Protein AF-A0A7S2RW17-F1 (afdb_monomer)

Mean predicted aligned error: 18.18 Å

InterPro domains:
  IPR001478 PDZ domain [PS50106] (1-50)
  IPR003137 PA domain [PF02225] (123-205)
  IPR003137 PA domain [PF02225] (305-389)
  IPR036034 PDZ superfamily [SSF50156] (9-49)
  IPR046450 PA domain superfamily [SSF52025] (136-223)
  IPR046450 PA domain superfamily [SSF52025] (311-365)

Structure (mmCIF, N/CA/C/O backbone):
data_AF-A0A7S2RW17-F1
#
_entry.id   AF-A0A7S2RW17-F1
#
loop_
_atom_site.group_PDB
_atom_site.id
_atom_site.type_symbol
_atom_site.label_atom_id
_atom_site.label_alt_id
_atom_site.label_comp_id
_atom_site.label_asym_id
_atom_site.label_entity_id
_atom_site.label_seq_id
_atom_site.pdbx_PDB_ins_code
_atom_site.Cartn_x
_atom_site.Cartn_y
_atom_site.Cartn_z
_atom_site.occupancy
_atom_site.B_iso_or_equiv
_atom_site.auth_seq_id
_atom_site.auth_comp_id
_atom_site.auth_asym_id
_atom_site.auth_atom_id
_atom_site.pdbx_PDB_model_num
ATOM 1 N N . SER A 1 1 ? -55.473 9.917 -3.343 1.00 39.31 1 SER A N 1
ATOM 2 C CA . SER A 1 1 ? -54.797 10.630 -2.243 1.00 39.31 1 SER A CA 1
ATOM 3 C C . SER A 1 1 ? -54.692 9.705 -1.042 1.00 39.31 1 SER A C 1
ATOM 5 O O . SER A 1 1 ? -55.655 9.520 -0.318 1.00 39.31 1 SER A O 1
ATOM 7 N N . ALA A 1 2 ? -53.532 9.080 -0.864 1.00 30.59 2 ALA A N 1
ATOM 8 C CA . ALA A 1 2 ? -53.124 8.450 0.389 1.00 30.59 2 ALA A CA 1
ATOM 9 C C . ALA A 1 2 ? -51.594 8.470 0.386 1.00 30.59 2 ALA A C 1
ATOM 11 O O . ALA A 1 2 ? -50.927 7.508 0.025 1.00 30.59 2 ALA A O 1
ATOM 12 N N . SER A 1 3 ? -51.046 9.655 0.637 1.00 29.88 3 SER A N 1
ATOM 13 C CA . SER A 1 3 ? -49.628 9.850 0.898 1.00 29.88 3 SER A CA 1
ATOM 14 C C . SER A 1 3 ? -49.253 9.018 2.122 1.00 29.88 3 SER A C 1
ATOM 16 O O . SER A 1 3 ? -49.745 9.297 3.215 1.00 29.88 3 SER A O 1
ATOM 18 N N . CYS A 1 4 ? -48.404 8.002 1.941 1.00 29.53 4 CYS A N 1
ATOM 19 C CA . CYS A 1 4 ? -47.707 7.347 3.042 1.00 29.53 4 CYS A CA 1
ATOM 20 C C . CYS A 1 4 ? -46.894 8.408 3.793 1.00 29.53 4 CYS A C 1
ATOM 22 O O . CYS A 1 4 ? -45.779 8.749 3.404 1.00 29.53 4 CYS A O 1
ATOM 24 N N . LEU A 1 5 ? -47.468 8.949 4.865 1.00 37.34 5 LEU A N 1
ATOM 25 C CA . LEU A 1 5 ? -46.737 9.651 5.908 1.00 37.34 5 LEU A CA 1
ATOM 26 C C . LEU A 1 5 ? -45.911 8.595 6.646 1.00 37.34 5 LEU A C 1
ATOM 28 O O . LEU A 1 5 ? -46.326 8.076 7.675 1.00 37.34 5 LEU A O 1
ATOM 32 N N . HIS A 1 6 ? -44.761 8.226 6.086 1.00 41.28 6 HIS A N 1
ATOM 33 C CA . HIS A 1 6 ? -43.724 7.590 6.882 1.00 41.28 6 HIS A CA 1
ATOM 34 C C . HIS A 1 6 ? -43.133 8.684 7.780 1.00 41.28 6 HIS A C 1
ATOM 36 O O . HIS A 1 6 ? -42.479 9.591 7.251 1.00 41.28 6 HIS A O 1
ATOM 42 N N . PRO A 1 7 ? -43.332 8.663 9.113 1.00 49.91 7 PRO A N 1
ATOM 43 C CA . PRO A 1 7 ? -42.399 9.368 9.976 1.00 49.91 7 PRO A CA 1
ATOM 44 C C . PRO A 1 7 ? -41.005 8.834 9.625 1.00 49.91 7 PRO A C 1
ATOM 46 O O . PRO A 1 7 ? -40.802 7.621 9.573 1.00 49.91 7 PRO A O 1
ATOM 49 N N . LYS A 1 8 ? -40.085 9.733 9.251 1.00 55.44 8 LYS A N 1
ATOM 50 C CA . LYS A 1 8 ? -38.692 9.396 8.934 1.00 55.44 8 LYS A CA 1
ATOM 51 C C . LYS A 1 8 ? -38.070 8.719 10.156 1.00 55.44 8 LYS A C 1
ATOM 53 O O . LYS A 1 8 ? -37.621 9.420 11.056 1.00 55.44 8 LYS A O 1
ATOM 58 N N . VAL A 1 9 ? -38.074 7.389 10.172 1.00 55.03 9 VAL A N 1
ATOM 59 C CA . VAL A 1 9 ? -37.272 6.604 11.108 1.00 55.03 9 VAL A CA 1
ATOM 60 C C . VAL A 1 9 ? -35.818 6.847 10.722 1.00 55.03 9 VAL A C 1
ATOM 62 O O . VAL A 1 9 ? -35.427 6.577 9.584 1.00 55.03 9 VAL A O 1
ATOM 65 N N . SER A 1 10 ? -35.051 7.432 11.630 1.00 56.22 10 SER A N 1
ATOM 66 C CA . SER A 1 10 ? -33.647 7.789 11.441 1.00 56.22 10 SER A CA 1
ATOM 67 C C . SER A 1 10 ? -32.749 6.852 12.244 1.00 56.22 10 SER A C 1
ATOM 69 O O . SER A 1 10 ? -33.192 6.166 13.167 1.00 56.22 10 SER A O 1
ATOM 71 N N . LEU A 1 11 ? -31.467 6.793 11.878 1.00 47.72 11 LEU A N 1
ATOM 72 C CA . LEU A 1 11 ? -30.478 6.047 12.650 1.00 47.72 11 LEU A CA 1
ATOM 73 C C . LEU A 1 11 ? -30.419 6.641 14.072 1.00 47.72 11 LEU A C 1
ATOM 75 O O . LEU A 1 11 ? -30.125 7.823 14.213 1.00 47.72 11 LEU A O 1
ATOM 79 N N . GLY A 1 12 ? -30.734 5.840 15.095 1.00 50.97 12 GLY A N 1
ATOM 80 C CA . GLY A 1 12 ? -30.840 6.291 16.492 1.00 50.97 12 GLY A CA 1
ATOM 81 C C . GLY A 1 12 ? -32.247 6.179 17.095 1.00 50.97 12 GLY A C 1
ATOM 82 O O . GLY A 1 12 ? -32.367 6.070 18.314 1.00 50.97 12 GLY A O 1
ATOM 83 N N . ASP A 1 13 ? -33.299 6.099 16.271 1.00 60.69 13 ASP A N 1
ATOM 84 C CA . ASP A 1 13 ? -34.668 5.899 16.761 1.00 60.69 13 ASP A CA 1
ATOM 85 C C . ASP A 1 13 ? -34.839 4.505 17.385 1.00 60.69 13 ASP A C 1
ATOM 87 O O . ASP A 1 13 ? -34.443 3.476 16.824 1.00 60.69 13 ASP A O 1
ATOM 91 N N . ARG A 1 14 ? -35.466 4.447 18.564 1.00 66.75 14 ARG A N 1
ATOM 92 C CA . ARG A 1 14 ? -35.574 3.203 19.336 1.00 66.75 14 ARG A CA 1
ATOM 93 C C . ARG A 1 14 ? -36.805 2.414 18.915 1.00 66.75 14 ARG A C 1
ATOM 95 O O . ARG A 1 14 ? -37.928 2.890 19.045 1.00 66.75 14 ARG A O 1
ATOM 102 N N . LEU A 1 15 ? -36.626 1.166 18.487 1.00 74.44 15 LEU A N 1
ATOM 103 C CA . LEU A 1 15 ? -37.746 0.253 18.258 1.00 74.44 15 LEU A CA 1
ATOM 104 C C . LEU A 1 15 ? -38.378 -0.146 19.606 1.00 74.44 15 LEU A C 1
ATOM 106 O O . LEU A 1 15 ? -37.716 -0.735 20.459 1.00 74.44 15 LEU A O 1
ATOM 110 N N . VAL A 1 16 ? -39.662 0.159 19.796 1.00 81.62 16 VAL A N 1
ATOM 111 C CA . VAL A 1 16 ? -40.378 -0.019 21.076 1.00 81.62 16 VAL A CA 1
ATOM 112 C C . VAL A 1 16 ? -41.519 -1.028 21.017 1.00 81.62 16 VAL A C 1
ATOM 114 O O . VAL A 1 16 ? -42.101 -1.359 22.052 1.00 81.62 16 VAL A O 1
ATOM 117 N N . GLY A 1 17 ? -41.861 -1.547 19.839 1.00 81.75 17 GLY A N 1
ATOM 118 C CA . GLY A 1 17 ? -42.864 -2.598 19.740 1.00 81.75 17 GLY A CA 1
ATOM 119 C C . GLY A 1 17 ? -43.171 -3.067 18.326 1.00 81.75 17 GLY A C 1
ATOM 120 O O . GLY A 1 17 ? -42.733 -2.484 17.335 1.00 81.75 17 GLY A O 1
ATOM 121 N N . ILE A 1 18 ? -43.995 -4.110 18.259 1.00 85.31 18 ILE A N 1
ATOM 122 C CA . ILE A 1 18 ? -44.562 -4.668 17.031 1.00 85.31 18 ILE A CA 1
ATOM 123 C C . ILE A 1 18 ? -46.075 -4.861 17.203 1.00 85.31 18 ILE A C 1
ATOM 125 O O . ILE A 1 18 ? -46.561 -5.397 18.203 1.00 85.31 18 ILE A O 1
ATOM 129 N N . ASN A 1 19 ? -46.852 -4.388 16.230 1.00 83.06 19 ASN A N 1
ATOM 130 C CA . ASN A 1 19 ? -48.308 -4.298 16.264 1.00 83.06 19 ASN A CA 1
ATOM 131 C C . ASN A 1 19 ? -48.807 -3.594 17.544 1.00 83.06 19 ASN A C 1
ATOM 133 O O . ASN A 1 19 ? -48.569 -2.403 17.765 1.00 83.06 19 ASN A O 1
ATOM 137 N N . LYS A 1 20 ? -49.527 -4.320 18.406 1.00 83.75 20 LYS A N 1
ATOM 138 C CA . LYS A 1 20 ? -50.030 -3.818 19.695 1.00 83.75 20 LYS A CA 1
ATOM 139 C C . LYS A 1 20 ? -49.132 -4.188 20.885 1.00 83.75 20 LYS A C 1
ATOM 141 O O . LYS A 1 20 ? -49.413 -3.731 21.987 1.00 83.75 20 LYS A O 1
ATOM 146 N N . LYS A 1 21 ? -48.068 -4.976 20.689 1.00 80.50 21 LYS A N 1
ATOM 147 C CA . LYS A 1 21 ? -47.174 -5.421 21.768 1.00 80.50 21 LYS A CA 1
ATOM 148 C C . LYS A 1 21 ? -45.986 -4.468 21.912 1.00 80.50 21 LYS A C 1
ATOM 150 O O . LYS A 1 21 ? -45.297 -4.195 20.930 1.00 80.50 21 LYS A O 1
ATOM 155 N N . ARG A 1 22 ? -45.763 -3.963 23.129 1.00 81.44 22 ARG A N 1
ATOM 156 C CA . ARG A 1 22 ? -44.582 -3.162 23.492 1.00 81.44 22 ARG A CA 1
ATOM 157 C C . ARG A 1 22 ? -43.447 -4.082 23.943 1.00 81.44 22 ARG A C 1
ATOM 159 O O . ARG A 1 22 ? -43.716 -5.114 24.545 1.00 81.44 22 ARG A O 1
ATOM 166 N N . PHE A 1 23 ? -42.207 -3.685 23.679 1.00 79.75 23 PHE A N 1
ATOM 167 C CA . PHE A 1 23 ? -40.998 -4.379 24.143 1.00 79.75 23 PHE A CA 1
ATOM 168 C C . PHE A 1 23 ? -40.551 -3.936 25.543 1.00 79.75 23 PHE A C 1
ATOM 170 O O . PHE A 1 23 ? -39.573 -4.451 26.076 1.00 79.75 23 PHE A O 1
ATOM 177 N N . THR A 1 24 ? -41.260 -2.991 26.167 1.00 75.38 24 THR A N 1
ATOM 178 C CA . THR A 1 24 ? -41.006 -2.557 27.545 1.00 75.38 24 THR A CA 1
ATOM 179 C C . THR A 1 24 ? -41.062 -3.755 28.499 1.00 75.38 24 THR A C 1
ATOM 181 O O . THR A 1 24 ? -42.076 -4.446 28.560 1.00 75.38 24 THR A O 1
ATOM 184 N N . GLY A 1 25 ? -39.970 -4.009 29.226 1.00 74.12 25 GLY A N 1
ATOM 185 C CA . GLY A 1 25 ? -39.849 -5.141 30.154 1.00 74.12 25 GLY A CA 1
ATOM 186 C C . GLY A 1 25 ? -39.536 -6.499 29.505 1.00 74.12 25 GLY A C 1
ATOM 187 O O . GLY A 1 25 ? -39.422 -7.487 30.224 1.00 74.12 25 GLY A O 1
ATOM 188 N N . MET A 1 26 ? -39.378 -6.573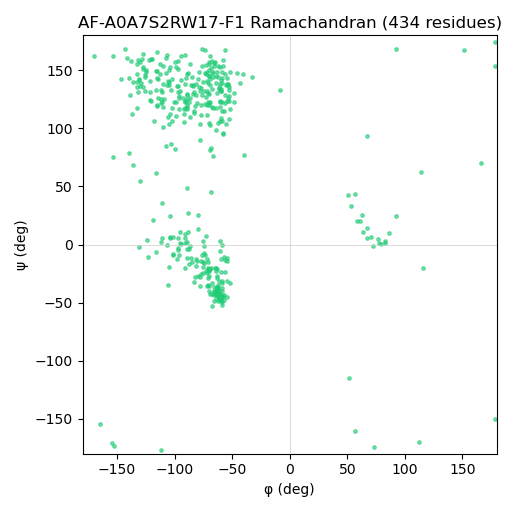 28.178 1.00 78.44 26 MET A N 1
ATOM 189 C CA . MET A 1 26 ? -38.926 -7.785 27.486 1.00 78.44 26 MET A CA 1
ATOM 190 C C . MET A 1 26 ? -37.398 -7.812 27.374 1.00 78.44 26 MET A C 1
ATOM 192 O O . MET A 1 26 ? -36.763 -6.774 27.185 1.00 78.44 26 MET A O 1
ATOM 196 N N . THR A 1 27 ? -36.804 -9.006 27.433 1.00 71.19 27 THR A N 1
ATOM 197 C CA . THR A 1 27 ? -35.402 -9.193 27.037 1.00 71.19 27 THR A CA 1
ATOM 198 C C . THR A 1 27 ? -35.248 -9.015 25.525 1.00 71.19 27 THR A C 1
ATOM 200 O O . THR A 1 27 ? -36.223 -9.071 24.760 1.00 71.19 27 THR A O 1
ATOM 203 N N . LEU A 1 28 ? -34.011 -8.801 25.074 1.00 57.31 28 LEU A N 1
ATOM 204 C CA . LEU A 1 28 ? -33.718 -8.677 23.650 1.00 57.31 28 LEU A CA 1
ATOM 205 C C . LEU A 1 28 ? -34.066 -9.969 22.897 1.00 57.31 28 LEU A C 1
ATOM 207 O O . LEU A 1 28 ? -34.721 -9.882 21.859 1.00 57.31 28 LEU A O 1
ATOM 211 N N . GLU A 1 29 ? -33.722 -11.152 23.432 1.00 69.75 29 GLU A N 1
ATOM 212 C CA . GLU A 1 29 ? -34.111 -12.425 22.806 1.00 69.75 29 GLU A CA 1
ATOM 213 C C . GLU A 1 29 ? -35.630 -12.540 22.647 1.00 69.75 29 GLU A C 1
ATOM 215 O O . GLU A 1 29 ? -36.102 -12.825 21.547 1.00 69.75 29 GLU A O 1
ATOM 220 N N . ALA A 1 30 ? -36.402 -12.235 23.696 1.00 73.56 30 ALA A N 1
ATOM 221 C CA . ALA A 1 30 ? -37.862 -12.315 23.652 1.00 73.56 30 ALA A CA 1
ATOM 222 C C . ALA A 1 30 ? -38.469 -11.342 22.626 1.00 73.56 30 ALA A C 1
ATOM 224 O O . ALA A 1 30 ? -39.438 -11.670 21.940 1.00 73.56 30 ALA A O 1
ATOM 225 N N . SER A 1 31 ? -37.878 -10.154 22.484 1.00 73.44 31 SER A N 1
ATOM 226 C CA . SER A 1 31 ? -38.319 -9.144 21.516 1.00 73.44 31 SER A CA 1
ATOM 227 C C . SER A 1 31 ? -38.027 -9.575 20.074 1.00 73.44 31 SER A C 1
ATOM 229 O O . SER A 1 31 ? -38.884 -9.449 19.198 1.00 73.44 31 SER A O 1
ATOM 231 N N . VAL A 1 32 ? -36.839 -10.135 19.821 1.00 73.31 32 VAL A N 1
ATOM 232 C CA . VAL A 1 32 ? -36.421 -10.641 18.501 1.00 73.31 32 VAL A CA 1
ATOM 233 C C . VAL A 1 32 ? -37.239 -11.865 18.094 1.00 73.31 32 VAL A C 1
ATOM 235 O O . VAL A 1 32 ? -37.678 -11.964 16.947 1.00 73.31 32 VAL A O 1
ATOM 238 N N . GLU A 1 33 ? -37.473 -12.786 19.026 1.00 82.94 33 GLU A N 1
ATOM 239 C CA . GLU A 1 33 ? -38.298 -13.970 18.803 1.00 82.94 33 GLU A CA 1
ATOM 240 C C . GLU A 1 33 ? -39.754 -13.584 18.511 1.00 82.94 33 GLU A C 1
ATOM 242 O O . GLU A 1 33 ? -40.362 -14.108 17.575 1.00 82.94 33 GLU A O 1
ATOM 247 N N . LEU A 1 34 ? -40.288 -12.583 19.219 1.00 79.50 34 LEU A N 1
ATOM 248 C CA . LEU A 1 34 ? -41.618 -12.042 18.954 1.00 79.50 34 LEU A CA 1
ATOM 249 C C . LEU A 1 34 ? -41.733 -11.433 17.547 1.00 79.50 34 LEU A C 1
ATOM 251 O O . LEU A 1 34 ? -42.741 -11.654 16.877 1.00 79.50 34 LEU A O 1
ATOM 255 N N . ILE A 1 35 ? -40.720 -10.699 17.077 1.00 79.06 35 ILE A N 1
ATOM 256 C CA . ILE A 1 35 ? -40.706 -10.148 15.711 1.00 79.06 35 ILE A CA 1
ATOM 257 C C . ILE A 1 35 ? -40.648 -11.277 14.680 1.00 79.06 35 ILE A C 1
ATOM 259 O O . ILE A 1 35 ? -41.460 -11.301 13.758 1.00 79.06 35 ILE A O 1
ATOM 263 N N . ARG A 1 36 ? -39.727 -12.235 14.854 1.00 83.38 36 ARG A N 1
ATOM 264 C CA . ARG A 1 36 ? -39.530 -13.366 13.932 1.00 83.38 36 ARG A CA 1
ATOM 265 C C . ARG A 1 36 ? -40.795 -14.210 13.772 1.00 83.38 36 ARG A C 1
ATOM 267 O O . ARG A 1 36 ? -41.086 -14.667 12.672 1.00 83.38 36 ARG A O 1
ATOM 274 N N . ASN A 1 37 ? -41.538 -14.388 14.860 1.00 85.88 37 ASN A N 1
ATOM 275 C CA . ASN A 1 37 ? -42.748 -15.203 14.893 1.00 85.88 37 ASN A CA 1
ATOM 276 C C . ASN A 1 37 ? -44.026 -14.411 14.555 1.00 85.88 37 ASN A C 1
ATOM 278 O O . ASN A 1 37 ? -45.116 -14.980 14.595 1.00 85.88 37 ASN A O 1
ATOM 282 N N . THR A 1 38 ? -43.929 -13.116 14.222 1.00 85.00 38 THR A N 1
ATOM 283 C CA . THR A 1 38 ? -45.084 -12.309 13.801 1.00 85.00 38 THR A CA 1
ATOM 284 C C . THR A 1 38 ? -45.231 -12.354 12.272 1.00 85.00 38 THR A C 1
ATOM 286 O O . THR A 1 38 ? -44.392 -11.790 11.567 1.00 85.00 38 THR A O 1
ATOM 289 N N . PRO A 1 39 ? -46.288 -12.987 11.727 1.00 71.25 39 PRO A N 1
ATOM 290 C CA . PRO A 1 39 ? -46.481 -13.075 10.283 1.00 71.25 39 PRO A CA 1
ATOM 291 C C . PRO A 1 39 ? -46.857 -11.709 9.676 1.00 71.25 39 PRO A C 1
ATOM 293 O O . PRO A 1 39 ? -47.572 -10.931 10.315 1.00 71.25 39 PRO A O 1
ATOM 296 N N . PRO A 1 40 ? -46.400 -11.392 8.450 1.00 66.06 40 PRO A N 1
ATOM 297 C CA . PRO A 1 40 ? -46.768 -10.157 7.765 1.00 66.06 40 PRO A CA 1
ATOM 298 C C . PRO A 1 40 ? -48.247 -10.155 7.316 1.00 66.06 40 PRO A C 1
ATOM 300 O O . PRO A 1 40 ? -48.786 -11.215 6.992 1.00 66.06 40 PRO A O 1
ATOM 303 N N . PRO A 1 41 ? -48.897 -8.973 7.237 1.00 68.62 41 PRO A N 1
ATOM 304 C CA . PRO A 1 41 ? -48.333 -7.648 7.501 1.00 68.62 41 PRO A CA 1
ATOM 305 C C . PRO A 1 41 ? -48.239 -7.330 9.002 1.00 68.62 41 PRO A C 1
ATOM 307 O O . PRO A 1 41 ? -49.140 -7.640 9.779 1.00 68.62 41 PRO A O 1
ATOM 310 N N . PHE A 1 42 ? -47.163 -6.652 9.404 1.00 69.75 42 PHE A N 1
ATOM 311 C CA . PHE A 1 42 ? -46.974 -6.161 10.769 1.00 69.75 42 PHE A CA 1
ATOM 312 C C . PHE A 1 42 ? -46.513 -4.703 10.785 1.00 69.75 42 PHE A C 1
ATOM 314 O O . PHE A 1 42 ? -45.919 -4.205 9.831 1.00 69.75 42 PHE A O 1
ATOM 321 N N . ILE A 1 43 ? -46.796 -4.018 11.891 1.00 75.31 43 ILE A N 1
ATOM 322 C CA . ILE A 1 43 ? -46.486 -2.606 12.112 1.00 75.31 43 ILE A CA 1
ATOM 323 C C . ILE A 1 43 ? -45.387 -2.512 13.165 1.00 75.31 43 ILE A C 1
ATOM 325 O O . ILE A 1 43 ? -45.595 -2.913 14.307 1.00 75.31 43 ILE A O 1
ATOM 329 N N . LEU A 1 44 ? -44.233 -1.957 12.811 1.00 76.19 44 LEU A N 1
ATOM 330 C CA . LEU A 1 44 ? -43.178 -1.641 13.775 1.00 76.19 44 LEU A CA 1
ATOM 331 C C . LEU A 1 44 ? -43.432 -0.261 14.390 1.00 76.19 44 LEU A C 1
ATOM 333 O O . LEU A 1 44 ? -43.812 0.673 13.686 1.00 76.19 44 LEU A O 1
ATOM 337 N N . LYS A 1 45 ? -43.237 -0.141 15.705 1.00 75.50 45 LYS A N 1
ATOM 338 C CA . LYS A 1 45 ? -43.383 1.117 16.444 1.00 75.50 45 LYS A CA 1
ATOM 339 C C . LYS A 1 45 ? -42.024 1.587 16.930 1.00 75.50 45 LYS A C 1
ATOM 341 O O . LYS A 1 45 ? -41.344 0.842 17.636 1.00 75.50 45 LYS A O 1
ATOM 346 N N . PHE A 1 46 ? -41.672 2.817 16.584 1.00 71.69 46 PHE A N 1
ATOM 347 C CA . PHE A 1 46 ? -40.440 3.476 17.001 1.00 71.69 46 PHE A CA 1
ATOM 348 C C . PHE A 1 46 ? -40.774 4.632 17.938 1.00 71.69 46 PHE A C 1
ATOM 350 O O . PHE A 1 46 ? -41.825 5.251 17.791 1.00 71.69 46 PHE A O 1
ATOM 357 N N . TYR A 1 47 ? -39.894 4.881 18.897 1.00 66.50 47 TYR A N 1
ATOM 358 C CA . TYR A 1 47 ? -39.863 6.115 19.663 1.00 66.50 47 TYR A CA 1
ATOM 359 C C . TYR A 1 47 ? -38.925 7.075 18.942 1.00 66.50 47 TYR A C 1
ATOM 361 O O . TYR A 1 47 ? -37.771 6.716 18.691 1.00 66.50 47 TYR A O 1
ATOM 369 N N . THR A 1 48 ? -39.438 8.246 18.578 1.00 59.41 48 THR A N 1
ATOM 370 C CA . THR A 1 48 ? -38.678 9.281 17.875 1.00 59.41 48 THR A CA 1
ATOM 371 C C . THR A 1 48 ? -38.446 10.465 18.806 1.00 59.41 48 THR A C 1
ATOM 373 O O . THR A 1 48 ? -39.250 10.717 19.701 1.00 59.41 48 THR A O 1
ATOM 376 N N . GLU A 1 49 ? -37.387 11.246 18.591 1.00 51.62 49 GLU A N 1
ATOM 377 C CA . GLU A 1 49 ? -37.098 12.453 19.395 1.00 51.62 49 GLU A CA 1
ATOM 378 C C . GLU A 1 49 ? -38.234 13.500 19.404 1.00 51.62 49 GLU A C 1
ATOM 380 O O . GLU A 1 49 ? -38.210 14.436 20.195 1.00 51.62 49 GLU A O 1
ATOM 385 N N . ARG A 1 50 ? -39.254 13.352 18.548 1.00 49.56 50 ARG A N 1
ATOM 386 C CA . ARG A 1 50 ? -40.433 14.230 18.487 1.00 49.56 50 ARG A CA 1
ATOM 387 C C . ARG A 1 50 ? -41.594 13.801 19.391 1.00 49.56 50 ARG A C 1
ATOM 389 O O . ARG A 1 50 ? -42.571 14.534 19.467 1.00 49.56 50 ARG A O 1
ATOM 396 N N . ASP A 1 51 ? -41.494 12.665 20.080 1.00 48.16 51 ASP A N 1
ATOM 397 C CA . ASP A 1 51 ? -42.549 12.151 20.970 1.00 48.16 51 ASP A CA 1
ATOM 398 C C . ASP A 1 51 ? -42.439 12.679 22.423 1.00 48.16 51 ASP A C 1
ATOM 400 O O . ASP A 1 51 ? -43.134 12.196 23.313 1.00 48.16 51 ASP A O 1
ATOM 404 N N . VAL A 1 52 ? -41.585 13.683 22.672 1.00 46.12 52 VAL A N 1
ATOM 405 C CA . VAL A 1 52 ? -41.237 14.201 24.016 1.00 46.12 52 VAL A CA 1
ATOM 406 C C . VAL A 1 52 ? -42.351 15.041 24.675 1.00 46.12 52 VAL A C 1
ATOM 408 O O . VAL A 1 52 ? -42.278 15.304 25.869 1.00 46.12 52 VAL A O 1
ATOM 411 N N . ASP A 1 53 ? -43.423 15.394 23.961 1.00 44.09 53 ASP A N 1
ATOM 412 C CA . ASP A 1 53 ? -44.529 16.194 24.525 1.00 44.09 53 ASP A CA 1
ATOM 413 C C . ASP A 1 53 ? -45.674 15.361 25.144 1.00 44.09 53 ASP A C 1
ATOM 415 O O . ASP A 1 53 ? -46.704 15.909 25.535 1.00 44.09 53 ASP A O 1
ATOM 419 N N . GLY A 1 54 ? -45.538 14.035 25.237 1.00 41.22 54 GLY A N 1
ATOM 420 C CA . GLY A 1 54 ? -46.567 13.160 25.806 1.00 41.22 54 GLY A CA 1
ATOM 421 C C . GLY A 1 54 ? -46.146 12.563 27.141 1.00 41.22 54 GLY A C 1
ATOM 422 O O . GLY A 1 54 ? -45.389 11.599 27.141 1.00 41.22 54 GLY A O 1
ATOM 423 N N . ASP A 1 55 ? -46.664 13.145 28.223 1.00 48.03 55 ASP A N 1
ATOM 424 C CA . ASP A 1 55 ? -46.595 12.751 29.636 1.00 48.03 55 ASP A CA 1
ATOM 425 C C . ASP A 1 55 ? -45.997 11.366 29.974 1.00 48.03 55 ASP A C 1
ATOM 427 O O . ASP A 1 55 ? -46.440 10.328 29.473 1.00 48.03 55 ASP A O 1
ATOM 431 N N . ASP A 1 56 ? -45.101 11.408 30.973 1.00 45.66 56 ASP A N 1
ATOM 432 C CA . ASP A 1 56 ? -44.733 10.354 31.940 1.00 45.66 56 ASP A CA 1
ATOM 433 C C . ASP A 1 56 ? -43.286 9.815 31.840 1.00 45.66 56 ASP A C 1
ATOM 435 O O . ASP A 1 56 ? -43.049 8.632 31.593 1.00 45.66 56 ASP A O 1
ATOM 439 N N . ILE A 1 57 ? -42.289 10.690 32.065 1.00 41.81 57 ILE A N 1
ATOM 440 C CA . ILE A 1 57 ? -40.905 10.293 32.393 1.00 41.81 57 ILE A CA 1
ATOM 441 C C . ILE A 1 57 ? -40.348 11.215 33.498 1.00 41.81 57 ILE A C 1
ATOM 443 O O . ILE A 1 57 ? -40.413 12.440 33.407 1.00 41.81 57 ILE A O 1
ATOM 447 N N . SER A 1 58 ? -39.811 10.606 34.561 1.00 43.47 58 SER A N 1
ATOM 448 C CA . SER A 1 58 ? -39.219 11.259 35.738 1.00 43.47 58 SER A CA 1
ATOM 449 C C . SER A 1 58 ? -38.028 12.163 35.380 1.00 43.47 58 SER A C 1
ATOM 451 O O . SER A 1 58 ? -37.177 11.799 34.570 1.00 43.47 58 SER A O 1
ATOM 453 N N . LEU A 1 59 ? -37.916 13.315 36.057 1.00 41.62 59 LEU A N 1
ATOM 454 C CA . LEU A 1 59 ? -36.827 14.303 35.937 1.00 41.62 59 LEU A CA 1
ATOM 455 C C . LEU A 1 59 ? -35.405 13.740 36.145 1.00 41.62 59 LEU A C 1
ATOM 457 O O . LEU A 1 59 ? -34.433 14.416 35.797 1.00 41.62 59 LEU A O 1
ATOM 461 N N . ASP A 1 60 ? -35.266 12.528 36.681 1.00 45.38 60 ASP A N 1
ATOM 462 C CA . ASP A 1 60 ? -33.970 11.859 36.823 1.00 45.38 60 ASP A CA 1
ATOM 463 C C . ASP A 1 60 ? -33.460 11.245 35.506 1.00 45.38 60 ASP A C 1
ATOM 465 O O . ASP A 1 60 ? -32.250 11.240 35.272 1.00 45.38 60 ASP A O 1
ATOM 469 N N . ASP A 1 61 ? -34.346 10.851 34.584 1.00 41.03 61 ASP A N 1
ATOM 470 C CA . ASP A 1 61 ? -33.951 10.350 33.256 1.00 41.03 61 ASP A CA 1
ATOM 471 C C . ASP A 1 61 ? -33.496 11.493 32.321 1.00 41.03 61 ASP A C 1
ATOM 473 O O . ASP A 1 61 ? -32.662 11.303 31.432 1.00 41.03 61 ASP A O 1
ATOM 477 N N . LEU A 1 62 ? -33.967 12.721 32.572 1.00 39.38 62 LEU A N 1
ATOM 478 C CA . LEU A 1 62 ? -33.606 13.934 31.823 1.00 39.38 62 LEU A CA 1
ATOM 479 C C . LEU A 1 62 ? -32.168 14.412 32.075 1.00 39.38 62 LEU A C 1
ATOM 481 O O . LEU A 1 62 ? -31.599 15.107 31.234 1.00 39.38 62 LEU A O 1
ATOM 485 N N . LYS A 1 63 ? -31.535 14.015 33.187 1.00 36.81 63 LYS A N 1
ATOM 486 C CA . LYS A 1 63 ? -30.140 14.394 33.479 1.00 36.81 63 LYS A CA 1
ATOM 487 C C . LYS A 1 63 ? -29.100 13.531 32.760 1.00 36.81 63 LYS A C 1
ATOM 489 O O . LYS A 1 63 ? -27.939 13.935 32.704 1.00 36.81 63 LYS A O 1
ATOM 494 N N . LEU A 1 64 ? -29.487 12.394 32.170 1.00 40.16 64 LEU A N 1
ATOM 495 C CA . LEU A 1 64 ? -28.598 11.617 31.295 1.00 40.16 64 LEU A CA 1
ATOM 496 C C . LEU A 1 64 ? -28.645 12.063 29.822 1.00 40.16 64 LEU A C 1
ATOM 498 O O . LEU A 1 64 ? -27.727 11.737 29.072 1.00 40.16 64 LEU A O 1
ATOM 502 N N . ALA A 1 65 ? -29.666 12.821 29.410 1.00 36.69 65 ALA A N 1
ATOM 503 C CA . ALA A 1 65 ? -29.924 13.139 28.002 1.00 36.69 65 ALA A CA 1
ATOM 504 C C . ALA A 1 65 ? -29.382 14.503 27.524 1.00 36.69 65 ALA A C 1
ATOM 506 O O . ALA A 1 65 ? -29.468 14.808 26.339 1.00 36.69 65 ALA A O 1
ATOM 507 N N . THR A 1 66 ? -28.789 15.326 28.398 1.00 33.53 66 THR A N 1
ATOM 508 C CA . THR A 1 66 ? -28.302 16.677 28.041 1.00 33.53 66 THR A CA 1
ATOM 509 C C . THR A 1 66 ? -26.779 16.820 28.037 1.00 33.53 66 THR A C 1
ATOM 511 O O . THR A 1 66 ? -26.251 17.883 28.368 1.00 33.53 66 THR A O 1
ATOM 514 N N . LYS A 1 67 ? -26.040 15.783 27.630 1.00 31.98 67 LYS A N 1
ATOM 515 C CA . LYS A 1 67 ? -24.732 16.032 27.008 1.00 31.98 67 LYS A CA 1
ATOM 516 C C . LYS A 1 67 ? -24.970 16.199 25.509 1.00 31.98 67 LYS A C 1
ATOM 518 O O . LYS A 1 67 ? -25.637 15.337 24.942 1.00 31.98 67 LYS A O 1
ATOM 523 N N . PRO A 1 68 ? -24.471 17.275 24.871 1.00 31.81 68 PRO A N 1
ATOM 524 C CA . PRO A 1 68 ? -24.510 17.393 23.418 1.00 31.81 68 PRO A CA 1
ATOM 525 C C . PRO A 1 68 ? -23.994 16.079 22.837 1.00 31.81 68 PRO A C 1
ATOM 527 O O . PRO A 1 68 ? -22.904 15.653 23.221 1.00 31.81 68 PRO A O 1
ATOM 530 N N . GLN A 1 69 ? -24.789 15.396 22.010 1.00 40.31 69 GLN A N 1
ATOM 531 C CA . GLN A 1 69 ? -24.325 14.186 21.345 1.00 40.31 69 GLN A CA 1
ATOM 532 C C . GLN A 1 69 ? -23.092 14.563 20.522 1.00 40.31 69 GLN A C 1
ATOM 534 O O . GLN A 1 69 ? -23.191 15.238 19.497 1.00 40.31 69 GLN A O 1
ATOM 539 N N . GLU A 1 70 ? -21.917 14.156 21.003 1.00 45.09 70 GLU A N 1
ATOM 540 C CA . GLU A 1 70 ? -20.733 14.044 20.167 1.00 45.09 70 GLU A CA 1
ATOM 541 C C . GLU A 1 70 ? -21.139 13.184 18.973 1.00 45.09 70 GLU A C 1
ATOM 543 O O . GLU A 1 70 ? -21.643 12.074 19.153 1.00 45.09 70 GLU A O 1
ATOM 548 N N . ILE A 1 71 ? -20.972 13.703 17.756 1.00 43.59 71 ILE A N 1
ATOM 549 C CA . ILE A 1 71 ? -21.161 12.921 16.535 1.00 43.59 71 ILE A CA 1
ATOM 550 C C . ILE A 1 71 ? -20.287 11.672 16.693 1.00 43.59 71 ILE A C 1
ATOM 552 O O . ILE A 1 71 ? -19.057 11.774 16.713 1.00 43.59 71 ILE A O 1
ATOM 556 N N . SER A 1 72 ? -20.914 10.511 16.902 1.00 57.59 72 SER A N 1
ATOM 557 C CA . SER A 1 72 ? -20.179 9.296 17.231 1.00 57.59 72 SER A CA 1
ATOM 558 C C . SER A 1 72 ? -19.400 8.865 15.995 1.00 57.59 72 SER A C 1
ATOM 560 O O . SER A 1 72 ? -20.000 8.585 14.961 1.00 57.59 72 SER A O 1
ATOM 562 N N . HIS A 1 73 ? -18.080 8.740 16.104 1.00 60.44 73 HIS A N 1
ATOM 563 C CA . HIS A 1 73 ? -17.212 8.130 15.083 1.00 60.44 73 HIS A CA 1
ATOM 564 C C . HIS A 1 73 ? -17.565 6.661 14.788 1.00 60.44 73 HIS A C 1
ATOM 566 O O . HIS A 1 73 ? -16.962 6.028 13.928 1.00 60.44 73 HIS A O 1
ATOM 572 N N . LEU A 1 74 ? -18.497 6.086 15.545 1.00 75.50 74 LEU A N 1
ATOM 573 C CA . LEU A 1 74 ? -18.879 4.688 15.507 1.00 75.50 74 LEU A CA 1
ATOM 574 C C . LEU A 1 74 ? -19.645 4.356 14.226 1.00 75.50 74 LEU A C 1
ATOM 576 O O . LEU A 1 74 ? -20.691 4.934 13.944 1.00 75.50 74 LEU A O 1
ATOM 580 N N . GLY A 1 75 ? -19.137 3.391 13.460 1.00 71.50 75 GLY A N 1
ATOM 581 C CA . GLY A 1 75 ? -19.759 2.970 12.202 1.00 71.50 75 GLY A CA 1
ATOM 582 C C . GLY A 1 75 ? -19.653 3.986 11.059 1.00 71.50 75 GLY A C 1
ATOM 583 O O . GLY A 1 75 ? -20.253 3.758 10.010 1.00 71.50 75 GLY A O 1
ATOM 584 N N . THR A 1 76 ? -18.912 5.087 11.235 1.00 82.44 76 THR A N 1
ATOM 585 C CA . THR A 1 76 ? -18.710 6.104 10.194 1.00 82.44 76 THR A CA 1
ATOM 586 C C . THR A 1 76 ? -17.473 5.806 9.352 1.00 82.44 76 THR A C 1
ATOM 588 O O . THR A 1 76 ? -16.584 5.047 9.747 1.00 82.44 76 THR A O 1
ATOM 591 N N . GLU A 1 77 ? -17.383 6.441 8.187 1.00 85.81 77 GLU A N 1
ATOM 592 C CA . GLU A 1 77 ? -16.144 6.460 7.411 1.00 85.81 77 GLU A CA 1
ATOM 593 C C . GLU A 1 77 ? -15.124 7.439 8.012 1.00 85.81 77 GLU A C 1
ATOM 595 O O . GLU A 1 77 ? -15.464 8.411 8.692 1.00 85.81 77 GLU A O 1
ATOM 600 N N . GLY A 1 78 ? -13.854 7.155 7.760 1.00 88.12 78 GLY A N 1
ATOM 601 C CA . GLY A 1 78 ? -12.698 7.965 8.104 1.00 88.12 78 GLY A CA 1
ATOM 602 C C . GLY A 1 78 ? -11.534 7.673 7.168 1.00 88.12 78 GLY A C 1
ATOM 603 O O . GLY A 1 78 ? -11.676 6.967 6.167 1.00 88.12 78 GLY A O 1
ATOM 604 N N . GLN A 1 79 ? -10.366 8.211 7.503 1.00 88.44 79 GLN A N 1
ATOM 605 C CA . GLN A 1 79 ? -9.174 8.105 6.670 1.00 88.44 79 GLN A CA 1
ATOM 606 C C . GLN A 1 79 ? -7.957 7.694 7.493 1.00 88.44 79 GLN A C 1
ATOM 608 O O . GLN A 1 79 ? -7.739 8.174 8.602 1.00 88.44 79 GLN A O 1
ATOM 613 N N . LEU A 1 80 ? -7.127 6.829 6.926 1.00 89.81 80 LEU A N 1
ATOM 614 C CA . LEU A 1 80 ? -5.767 6.582 7.375 1.00 89.81 80 LEU A CA 1
ATOM 615 C C . LEU A 1 80 ? -4.826 7.277 6.394 1.00 89.81 80 LEU A C 1
ATOM 617 O O . LEU A 1 80 ? -4.749 6.884 5.234 1.00 89.81 80 LEU A O 1
ATOM 621 N N . ILE A 1 81 ? -4.133 8.313 6.850 1.00 84.12 81 ILE A N 1
ATOM 622 C CA . ILE A 1 81 ? -3.285 9.164 6.012 1.00 84.12 81 ILE A CA 1
ATOM 623 C C . ILE A 1 81 ? -1.829 8.881 6.358 1.00 84.12 81 ILE A C 1
ATOM 625 O O . ILE A 1 81 ? -1.439 8.982 7.520 1.00 84.12 81 ILE A O 1
ATOM 629 N N . ILE A 1 82 ? -0.999 8.530 5.378 1.00 80.25 82 ILE A N 1
ATOM 630 C CA . ILE A 1 82 ? 0.439 8.375 5.617 1.00 80.25 82 ILE A CA 1
ATOM 631 C C . ILE A 1 82 ? 1.073 9.761 5.760 1.00 80.25 82 ILE A C 1
ATOM 633 O O . ILE A 1 82 ? 0.836 10.649 4.950 1.00 80.25 82 ILE A O 1
ATOM 637 N N . ALA A 1 83 ? 1.893 9.939 6.792 1.00 74.50 83 ALA A N 1
ATOM 638 C CA . ALA A 1 83 ? 2.646 11.162 7.059 1.00 74.50 83 ALA A CA 1
ATOM 639 C C . ALA A 1 83 ? 4.138 11.012 6.731 1.00 74.50 83 ALA A C 1
ATOM 641 O O . ALA A 1 83 ? 4.776 11.955 6.280 1.00 74.50 83 ALA A O 1
ATOM 642 N N . SER A 1 84 ? 4.719 9.830 6.953 1.00 66.19 84 SER A N 1
ATOM 643 C CA . SER A 1 84 ? 6.121 9.564 6.619 1.00 66.19 84 SER A CA 1
ATOM 644 C C . SER A 1 84 ? 6.310 8.108 6.188 1.00 66.19 84 SER A C 1
ATOM 646 O O . SER A 1 84 ? 5.668 7.222 6.772 1.00 66.19 84 SER A O 1
ATOM 648 N N . PRO A 1 85 ? 7.181 7.839 5.192 1.00 62.00 85 PRO A N 1
ATOM 649 C CA . PRO A 1 85 ? 8.120 8.764 4.524 1.00 62.00 85 PRO A CA 1
ATOM 650 C C . PRO A 1 85 ? 7.454 9.820 3.619 1.00 62.00 85 PRO A C 1
ATOM 652 O O . PRO A 1 85 ? 6.367 9.551 3.111 1.00 62.00 85 PRO A O 1
ATOM 655 N N . PRO A 1 86 ? 8.098 10.983 3.361 1.00 59.81 86 PRO A N 1
ATOM 656 C CA . PRO A 1 86 ? 7.529 12.072 2.551 1.00 59.81 86 PRO A CA 1
ATOM 657 C C . PRO A 1 86 ? 7.012 11.646 1.172 1.00 59.81 86 PRO A C 1
ATOM 659 O O . PRO A 1 86 ? 6.008 12.159 0.701 1.00 59.81 86 PRO A O 1
ATOM 662 N N . ILE A 1 87 ? 7.635 10.649 0.535 1.00 58.47 87 ILE A N 1
ATOM 663 C CA . ILE A 1 87 ? 7.171 10.131 -0.765 1.00 58.47 87 ILE A CA 1
ATOM 664 C C . ILE A 1 87 ? 5.771 9.492 -0.704 1.00 58.47 87 ILE A C 1
ATOM 666 O O . ILE A 1 87 ? 5.073 9.423 -1.715 1.00 58.47 87 ILE A O 1
ATOM 670 N N . LEU A 1 88 ? 5.391 8.979 0.470 1.00 66.31 88 LEU A N 1
ATOM 671 C CA . LEU A 1 88 ? 4.077 8.415 0.754 1.00 66.31 88 LEU A CA 1
ATOM 672 C C . LEU A 1 88 ? 3.156 9.430 1.423 1.00 66.31 88 LEU A C 1
ATOM 674 O O . LEU A 1 88 ? 1.978 9.124 1.606 1.00 66.31 88 LEU A O 1
ATOM 678 N N . ALA A 1 89 ? 3.675 10.586 1.832 1.00 68.25 89 ALA A N 1
ATOM 679 C CA . ALA A 1 89 ? 2.908 11.532 2.611 1.00 68.25 89 ALA A CA 1
ATOM 680 C C . ALA A 1 89 ? 1.669 11.999 1.839 1.00 68.25 89 ALA A C 1
ATOM 682 O O . ALA A 1 89 ? 1.708 12.187 0.623 1.00 68.25 89 ALA A O 1
ATOM 683 N N . GLY A 1 90 ? 0.548 12.101 2.548 1.00 63.88 90 GLY A N 1
ATOM 684 C CA . GLY A 1 90 ? -0.756 12.391 1.958 1.00 63.88 90 GLY A CA 1
ATOM 685 C C . GLY A 1 90 ? -1.422 11.197 1.268 1.00 63.88 90 GLY A C 1
ATOM 686 O O . GLY A 1 90 ? -2.519 11.352 0.753 1.00 63.88 90 GLY A O 1
ATOM 687 N N . SER A 1 91 ? -0.821 9.998 1.253 1.00 70.62 91 SER A N 1
ATOM 688 C CA . SER A 1 91 ? -1.532 8.802 0.773 1.00 70.62 91 SER A CA 1
ATOM 689 C C . SER A 1 91 ? -2.666 8.463 1.735 1.00 70.62 91 SER A C 1
ATOM 691 O O . SER A 1 91 ? -2.405 8.147 2.898 1.00 70.62 91 SER A O 1
ATOM 693 N N . GLU A 1 92 ? -3.901 8.501 1.243 1.00 80.12 92 GLU A N 1
ATOM 694 C CA . GLU A 1 92 ? -5.104 8.261 2.039 1.00 80.12 92 GLU A CA 1
ATOM 695 C C . GLU A 1 92 ? -5.697 6.879 1.762 1.00 80.12 92 GLU A C 1
ATOM 697 O O . GLU A 1 92 ? -5.786 6.429 0.616 1.00 80.12 92 GLU A O 1
ATOM 702 N N . PHE A 1 93 ? -6.151 6.225 2.825 1.00 83.19 93 PHE A N 1
ATOM 703 C CA . PHE A 1 93 ? -6.897 4.979 2.760 1.00 83.19 93 PHE A CA 1
ATOM 704 C C . PHE A 1 93 ? -8.213 5.122 3.515 1.00 83.19 93 PHE A C 1
ATOM 706 O O . PHE A 1 93 ? -8.223 5.572 4.662 1.00 83.19 93 PHE A O 1
ATOM 713 N N . THR A 1 94 ? -9.318 4.711 2.900 1.00 85.56 94 THR A N 1
ATOM 714 C CA . THR A 1 94 ? -10.635 4.745 3.544 1.00 85.56 94 THR A CA 1
ATOM 715 C C . THR A 1 94 ? -10.709 3.707 4.658 1.00 85.56 94 THR A C 1
ATOM 717 O O . THR A 1 94 ? -10.417 2.529 4.445 1.00 85.56 94 THR A O 1
ATOM 720 N N . ILE A 1 95 ? -11.134 4.147 5.839 1.00 90.50 95 ILE A N 1
ATOM 721 C CA . ILE A 1 95 ? -11.384 3.296 6.999 1.00 90.50 95 ILE A CA 1
ATOM 722 C C . ILE A 1 95 ? -12.867 3.357 7.342 1.00 90.50 95 ILE A C 1
ATOM 724 O O . ILE A 1 95 ? -13.427 4.440 7.458 1.00 90.50 95 ILE A O 1
ATOM 728 N N . THR A 1 96 ? -13.493 2.208 7.573 1.00 91.00 96 THR A N 1
ATOM 729 C CA . THR A 1 96 ? -14.826 2.154 8.192 1.00 91.00 96 THR A CA 1
ATOM 730 C C . THR A 1 96 ? -14.658 1.843 9.668 1.00 91.00 96 THR A C 1
ATOM 732 O O . THR A 1 96 ? -14.223 0.747 10.023 1.00 91.00 96 THR A O 1
ATOM 735 N N . PHE A 1 97 ? -14.950 2.805 10.539 1.00 91.94 97 PHE A N 1
ATOM 736 C CA . PHE A 1 97 ? -14.802 2.619 11.977 1.00 91.94 97 PHE A CA 1
ATOM 737 C C . PHE A 1 97 ? -15.790 1.586 12.513 1.00 91.94 97 PHE A C 1
ATOM 739 O O . PHE A 1 97 ? -16.906 1.420 12.017 1.00 91.94 97 PHE A O 1
ATOM 746 N N . ALA A 1 98 ? -15.371 0.879 13.556 1.00 90.69 98 ALA A N 1
ATOM 747 C CA . ALA A 1 98 ? -16.234 -0.056 14.245 1.00 90.69 98 ALA A CA 1
ATOM 748 C C . ALA A 1 98 ? -17.361 0.659 14.984 1.00 90.69 98 ALA A C 1
ATOM 750 O O . ALA A 1 98 ? -17.246 1.829 15.338 1.00 90.69 98 ALA A O 1
ATOM 751 N N . SER A 1 99 ? -18.451 -0.057 15.264 1.00 88.25 99 SER A N 1
ATOM 752 C CA . SER A 1 99 ? -19.538 0.487 16.086 1.00 88.25 99 SER A CA 1
ATOM 753 C C . SER A 1 99 ? -19.219 0.433 17.592 1.00 88.25 99 SER A C 1
ATOM 755 O O . SER A 1 99 ? -20.119 0.541 18.422 1.00 88.25 99 SER A O 1
ATOM 757 N N . PHE A 1 100 ? -17.957 0.185 17.945 1.00 89.25 100 PHE A N 1
ATOM 758 C CA . PHE A 1 100 ? -17.434 0.127 19.305 1.00 89.25 100 PHE A CA 1
ATOM 759 C C . PHE A 1 100 ? -16.016 0.714 19.353 1.00 89.25 100 PHE A C 1
ATOM 761 O O . PHE A 1 100 ? -15.361 0.871 18.322 1.00 89.25 100 PHE A O 1
ATOM 768 N N . GLY A 1 101 ? -15.514 0.953 20.564 1.00 89.94 101 GLY A N 1
ATOM 769 C CA . GLY A 1 101 ? -14.166 1.469 20.792 1.00 89.94 101 GLY A CA 1
ATOM 770 C C . GLY A 1 101 ? -14.099 2.992 20.892 1.00 89.94 101 GLY A C 1
ATOM 771 O O . GLY A 1 101 ? -15.056 3.703 20.578 1.00 89.94 101 GLY A O 1
ATOM 772 N N . ALA A 1 102 ? -12.953 3.494 21.342 1.00 89.44 102 ALA A N 1
ATOM 773 C CA . ALA A 1 102 ? -12.714 4.926 21.504 1.00 89.44 102 ALA A CA 1
ATOM 774 C C . ALA A 1 102 ? -12.595 5.662 20.152 1.00 89.44 102 ALA A C 1
ATOM 776 O O . ALA A 1 102 ? -12.262 5.036 19.139 1.00 89.44 102 ALA A O 1
ATOM 777 N N . PRO A 1 103 ? -12.840 6.986 20.112 1.00 86.81 103 PRO A N 1
ATOM 778 C CA . PRO A 1 103 ? -12.578 7.791 18.922 1.00 86.81 103 PRO A CA 1
ATOM 779 C C . PRO A 1 103 ? -11.096 7.767 18.537 1.00 86.81 103 PRO A C 1
ATOM 781 O O . PRO A 1 103 ? -10.227 7.604 19.401 1.00 86.81 103 PRO A O 1
ATOM 784 N N . PRO A 1 104 ? -10.768 7.954 17.246 1.00 87.75 104 PRO A N 1
ATOM 785 C CA . PRO A 1 104 ? -9.385 8.145 16.845 1.00 87.75 104 PRO A CA 1
ATOM 786 C C . PRO A 1 104 ? -8.821 9.406 17.506 1.00 87.75 104 PRO A C 1
ATOM 788 O O . PRO A 1 104 ? -9.435 10.470 17.476 1.00 87.75 104 PRO A O 1
ATOM 791 N N . ALA A 1 105 ? -7.620 9.295 18.071 1.00 81.06 105 ALA A N 1
ATOM 792 C CA . ALA A 1 105 ? -7.014 10.356 18.873 1.00 81.06 105 ALA A CA 1
ATOM 793 C C . ALA A 1 105 ? -6.456 11.541 18.050 1.00 81.06 105 ALA A C 1
ATOM 795 O O . ALA A 1 105 ? -5.859 12.443 18.628 1.00 81.06 105 ALA A O 1
ATOM 796 N N . CYS A 1 106 ? -6.631 11.536 16.718 1.00 82.81 106 CYS A N 1
ATOM 797 C CA . CYS A 1 106 ? -6.200 12.601 15.799 1.00 82.81 106 CYS A CA 1
ATOM 798 C C . CYS A 1 106 ? -4.726 13.020 15.990 1.00 82.81 106 CYS A C 1
ATOM 800 O O . CYS A 1 106 ? -4.377 14.197 16.002 1.00 82.81 106 CYS A O 1
ATOM 802 N N . LEU A 1 107 ? -3.840 12.040 16.171 1.00 86.50 107 LEU A N 1
ATOM 803 C CA . LEU A 1 107 ? -2.412 12.259 16.394 1.00 86.50 107 LEU A CA 1
ATOM 804 C C . LEU A 1 107 ? -1.577 11.357 15.486 1.00 86.50 107 LEU A C 1
ATOM 806 O O . LEU A 1 107 ? -2.058 10.334 14.997 1.00 86.50 107 LEU A O 1
ATOM 810 N N . LEU A 1 108 ? -0.317 11.737 15.261 1.00 87.38 108 LEU A N 1
ATOM 811 C CA . LEU A 1 108 ? 0.616 10.926 14.483 1.00 87.38 108 LEU A CA 1
ATOM 812 C C . LEU A 1 108 ? 1.010 9.665 15.257 1.00 87.38 108 LEU A C 1
ATOM 814 O O . LEU A 1 108 ? 1.577 9.730 16.350 1.00 87.38 108 LEU A O 1
ATOM 818 N N . GLN A 1 109 ? 0.741 8.513 14.658 1.00 91.38 109 GLN A N 1
ATOM 819 C CA . GLN A 1 109 ? 0.969 7.190 15.232 1.00 91.38 109 GLN A CA 1
ATOM 820 C C . GLN A 1 109 ? 1.885 6.368 14.336 1.00 91.38 109 GLN A C 1
ATOM 822 O O . GLN A 1 109 ? 2.039 6.645 13.145 1.00 91.38 109 GLN A O 1
ATOM 827 N N . ASN A 1 110 ? 2.511 5.347 14.914 1.00 91.56 110 ASN A N 1
ATOM 828 C CA . ASN A 1 110 ? 3.155 4.318 14.109 1.00 91.56 110 ASN A CA 1
ATOM 829 C C . ASN A 1 110 ? 2.069 3.378 13.581 1.00 91.56 110 ASN A C 1
ATOM 831 O O . ASN A 1 110 ? 1.231 2.926 14.346 1.00 91.56 110 ASN A O 1
ATOM 835 N N . LEU A 1 111 ? 2.076 3.050 12.298 1.00 93.75 111 LEU A N 1
ATOM 836 C CA . LEU A 1 111 ? 1.354 1.901 11.768 1.00 93.75 111 LEU A CA 1
ATOM 837 C C . LEU A 1 111 ? 2.334 0.737 11.686 1.00 93.75 111 LEU A C 1
ATOM 839 O O . LEU A 1 111 ? 3.431 0.914 11.162 1.00 93.75 111 LEU A O 1
ATOM 843 N N . THR A 1 112 ? 1.956 -0.440 12.179 1.00 92.88 112 THR A N 1
ATOM 844 C CA . THR A 1 112 ? 2.803 -1.641 12.152 1.00 92.88 112 THR A CA 1
ATOM 845 C C . THR A 1 112 ? 1.995 -2.907 11.865 1.00 92.88 112 THR A C 1
ATOM 847 O O . THR A 1 112 ? 0.777 -2.942 12.051 1.00 92.88 112 THR A O 1
ATOM 850 N N . LEU A 1 113 ? 2.672 -3.970 11.426 1.00 91.62 113 LEU A N 1
ATOM 851 C CA . LEU A 1 113 ? 2.075 -5.303 11.355 1.00 91.62 113 LEU A CA 1
ATOM 852 C C . LEU A 1 113 ? 1.935 -5.888 12.756 1.00 91.62 113 LEU A C 1
ATOM 854 O O . LEU A 1 113 ? 2.801 -5.711 13.606 1.00 91.62 113 LEU A O 1
ATOM 858 N N . SER A 1 114 ? 0.897 -6.689 12.969 1.00 92.50 114 SER A N 1
ATOM 859 C CA . SER A 1 114 ? 0.756 -7.470 14.201 1.00 92.50 114 SER A CA 1
ATOM 860 C C . SER A 1 114 ? 1.847 -8.536 14.400 1.00 92.50 114 SER A C 1
ATOM 862 O O . SER A 1 114 ? 2.022 -9.032 15.511 1.00 92.50 114 SER A O 1
ATOM 864 N N . ASN A 1 115 ? 2.531 -8.930 13.320 1.00 88.38 115 ASN A N 1
ATOM 865 C CA . ASN A 1 115 ? 3.695 -9.816 13.326 1.00 88.38 115 ASN A CA 1
ATOM 866 C C . ASN A 1 115 ? 4.742 -9.304 12.311 1.00 88.38 115 ASN A C 1
ATOM 868 O O . ASN A 1 115 ? 4.823 -9.789 11.177 1.00 88.38 115 ASN A O 1
ATOM 872 N N . PRO A 1 116 ? 5.505 -8.263 12.693 1.00 80.12 116 PRO A N 1
ATOM 873 C CA . PRO A 1 116 ? 6.460 -7.610 11.807 1.00 80.12 116 PRO A CA 1
ATOM 874 C C . PRO A 1 116 ? 7.670 -8.501 11.500 1.00 80.12 116 PRO A C 1
ATOM 876 O O . PRO A 1 116 ? 8.234 -8.388 10.415 1.00 80.12 116 PRO A O 1
ATOM 879 N N . GLU A 1 117 ? 8.025 -9.422 12.400 1.00 79.75 117 GLU A N 1
ATOM 880 C CA . GLU A 1 117 ? 9.137 -10.368 12.231 1.00 79.75 117 GLU A CA 1
ATOM 881 C C . GLU A 1 117 ? 8.917 -11.316 11.046 1.00 79.75 117 GLU A C 1
ATOM 883 O O . GLU A 1 117 ? 9.847 -11.606 10.298 1.00 79.75 117 GLU A O 1
ATOM 888 N N . GLN A 1 118 ? 7.673 -11.752 10.826 1.00 79.31 118 GLN A N 1
ATOM 889 C CA . GLN A 1 118 ? 7.309 -12.615 9.696 1.00 79.31 118 GLN A CA 1
ATOM 890 C C . G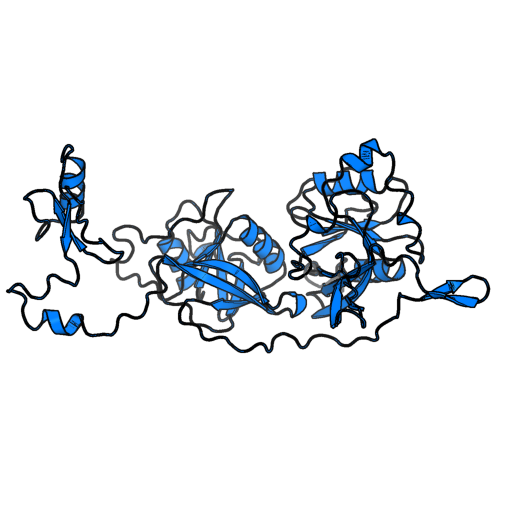LN A 1 118 ? 6.778 -11.841 8.478 1.00 79.31 118 GLN A C 1
ATOM 892 O O . GLN A 1 118 ? 6.393 -12.458 7.483 1.00 79.31 118 GLN A O 1
ATOM 897 N N . GLY A 1 119 ? 6.718 -10.504 8.540 1.00 76.50 119 GLY A N 1
ATOM 898 C CA . GLY A 1 119 ? 6.237 -9.660 7.439 1.00 76.50 119 GLY A CA 1
ATOM 899 C C . GLY A 1 119 ? 4.767 -9.892 7.059 1.00 76.50 119 GLY A C 1
ATOM 900 O O . GLY A 1 119 ? 4.375 -9.685 5.909 1.00 76.50 119 GLY A O 1
ATOM 901 N N . LYS A 1 120 ? 3.931 -10.372 7.991 1.00 83.31 120 LYS A N 1
ATOM 902 C CA . LYS A 1 120 ? 2.510 -10.646 7.724 1.00 83.31 120 LYS A CA 1
ATOM 903 C C . LYS A 1 120 ? 1.620 -10.219 8.894 1.00 83.31 120 LYS A C 1
ATOM 905 O O . LYS A 1 120 ? 2.006 -10.396 10.046 1.00 83.31 120 LYS A O 1
ATOM 910 N N . PRO A 1 121 ? 0.414 -9.688 8.643 1.00 88.06 121 PRO A N 1
ATOM 911 C CA . PRO A 1 121 ? -0.578 -9.504 9.687 1.00 88.06 121 PRO A CA 1
ATOM 912 C C . PRO A 1 121 ? -1.153 -10.864 10.119 1.00 88.06 121 PRO A C 1
ATOM 914 O O . PRO A 1 121 ? -1.278 -11.806 9.339 1.00 88.06 121 PRO A O 1
ATOM 917 N N . LEU A 1 122 ? -1.528 -10.952 11.386 1.00 91.56 122 LEU A N 1
ATOM 918 C CA . LEU A 1 122 ? -2.175 -12.085 12.031 1.00 91.56 122 LEU A CA 1
ATOM 919 C C . LEU A 1 122 ? -3.640 -11.750 12.271 1.00 91.56 122 LEU A C 1
ATOM 921 O O . LEU A 1 122 ? -4.039 -10.589 12.308 1.00 91.56 122 LEU A O 1
ATOM 925 N N . MET A 1 123 ? -4.450 -12.770 12.532 1.00 92.19 123 MET A N 1
ATOM 926 C CA . MET A 1 123 ? -5.858 -12.570 12.875 1.00 92.19 123 MET A CA 1
ATOM 927 C C . MET A 1 123 ? -6.081 -12.039 14.296 1.00 92.19 123 MET A C 1
ATOM 929 O O . MET A 1 123 ? -7.226 -11.770 14.635 1.00 92.19 123 MET A O 1
ATOM 933 N N . ALA A 1 124 ? -5.045 -11.937 15.134 1.00 93.56 124 ALA A N 1
ATOM 934 C CA . ALA A 1 124 ? -5.138 -11.455 16.517 1.00 93.56 124 ALA A CA 1
ATOM 935 C C . ALA A 1 124 ? -6.192 -12.176 17.389 1.00 93.56 124 ALA A C 1
ATOM 937 O O . ALA A 1 124 ? -6.791 -11.568 18.271 1.00 93.56 124 ALA A O 1
ATOM 938 N N . CYS A 1 125 ? -6.438 -13.473 17.166 1.00 93.31 125 CYS A N 1
ATOM 939 C CA . CYS A 1 125 ? -7.397 -14.242 17.974 1.00 93.31 125 CYS A CA 1
ATOM 940 C C . CYS A 1 125 ? -6.853 -14.651 19.352 1.00 93.31 125 CYS A C 1
ATOM 942 O O . CYS A 1 125 ? -7.626 -15.016 20.230 1.00 93.31 125 CYS A O 1
ATOM 944 N N . SER A 1 126 ? -5.540 -14.546 19.553 1.00 90.44 126 SER A N 1
ATOM 945 C CA . SER A 1 126 ? -4.878 -14.691 20.847 1.00 90.44 126 SER A CA 1
ATOM 946 C C . SER A 1 126 ? -3.829 -13.598 20.999 1.00 90.44 126 SER A C 1
ATOM 948 O O . SER A 1 126 ? -3.105 -13.303 20.043 1.00 90.44 126 SER A O 1
ATOM 950 N N . ALA A 1 127 ? -3.726 -13.025 22.199 1.00 85.06 127 ALA A N 1
ATOM 951 C CA . ALA A 1 127 ? -2.704 -12.037 22.520 1.00 85.06 127 ALA A CA 1
ATOM 952 C C . ALA A 1 127 ? -1.286 -12.621 22.404 1.00 85.06 127 ALA A C 1
ATOM 954 O O . ALA A 1 127 ? -0.385 -11.928 21.948 1.00 85.06 127 ALA A O 1
ATOM 955 N N . SER A 1 128 ? -1.080 -13.899 22.742 1.00 82.31 128 SER A N 1
ATOM 956 C CA . SER A 1 128 ? 0.246 -14.541 22.721 1.00 82.31 128 SER A CA 1
ATOM 957 C C . SER A 1 128 ? 0.862 -14.656 21.325 1.00 82.31 128 SER A C 1
ATOM 959 O O . SER A 1 128 ? 2.068 -14.832 21.218 1.00 82.31 128 SER A O 1
ATOM 961 N N . GLY A 1 129 ? 0.050 -14.573 20.266 1.00 77.81 129 GLY A N 1
ATOM 962 C CA . GLY A 1 129 ? 0.541 -14.597 18.888 1.00 77.81 129 GLY A CA 1
ATOM 963 C C . GLY A 1 129 ? 0.990 -13.233 18.361 1.00 77.81 129 GLY A C 1
ATOM 964 O O . GLY A 1 129 ? 1.641 -13.181 17.326 1.00 77.81 129 GLY A O 1
ATOM 965 N N . LEU A 1 130 ? 0.631 -12.133 19.028 1.00 85.88 130 LEU A N 1
ATOM 966 C CA . LEU A 1 130 ? 1.036 -10.784 18.629 1.00 85.88 130 LEU A CA 1
ATOM 967 C C . LEU A 1 130 ? 2.479 -10.507 19.059 1.00 85.88 130 LEU A C 1
ATOM 969 O O . LEU A 1 130 ? 2.915 -10.994 20.103 1.00 85.88 130 LEU A O 1
ATOM 973 N N . SER A 1 131 ? 3.191 -9.685 18.283 1.00 81.38 131 SER A N 1
ATOM 974 C CA . SER A 1 131 ? 4.536 -9.235 18.657 1.00 81.38 131 SER A CA 1
ATOM 975 C C . SER A 1 131 ? 4.535 -8.573 20.038 1.00 81.38 131 SER A C 1
ATOM 977 O O . SER A 1 131 ? 3.634 -7.799 20.371 1.00 81.38 131 SER A O 1
ATOM 979 N N . ASN A 1 132 ? 5.547 -8.900 20.844 1.00 74.81 132 ASN A N 1
ATOM 980 C CA . ASN A 1 132 ? 5.759 -8.291 22.157 1.00 74.81 132 ASN A CA 1
ATOM 981 C C . ASN A 1 132 ? 6.444 -6.919 22.067 1.00 74.81 132 ASN A C 1
ATOM 983 O O . ASN A 1 132 ? 6.433 -6.191 23.052 1.00 74.81 132 ASN A O 1
ATOM 987 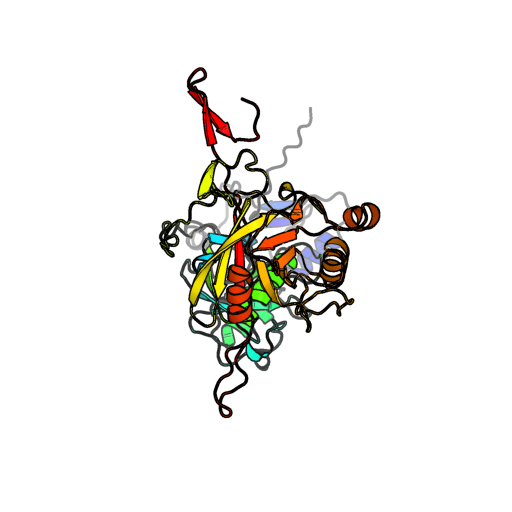N N . ASP A 1 133 ? 7.013 -6.578 20.910 1.00 74.94 133 ASP A N 1
ATOM 988 C CA . ASP A 1 133 ? 7.778 -5.351 20.676 1.00 74.94 133 ASP A CA 1
ATOM 989 C C . ASP A 1 133 ? 7.062 -4.474 19.639 1.00 74.94 133 ASP A C 1
ATOM 991 O O . ASP A 1 133 ? 7.519 -4.246 18.517 1.00 74.94 133 ASP A O 1
ATOM 995 N N . LEU A 1 134 ? 5.843 -4.045 19.982 1.00 82.50 134 LEU A N 1
ATOM 996 C CA . LEU A 1 134 ? 5.140 -3.056 19.174 1.00 82.50 134 LEU A CA 1
ATOM 997 C C . LEU A 1 134 ? 5.822 -1.695 19.372 1.00 82.50 134 LEU A C 1
ATOM 999 O O . LEU A 1 134 ? 5.993 -1.281 20.520 1.00 82.50 134 LEU A O 1
ATOM 1003 N N . PRO A 1 135 ? 6.136 -0.949 18.293 1.00 80.94 135 PRO A N 1
ATOM 1004 C CA . PRO A 1 135 ? 6.614 0.419 18.425 1.00 80.94 135 PRO A CA 1
ATOM 1005 C C . PRO A 1 135 ? 5.670 1.244 19.304 1.00 80.94 135 PRO A C 1
ATOM 1007 O O . PRO A 1 135 ? 4.451 1.036 19.288 1.00 80.94 135 PRO A O 1
ATOM 1010 N N . GLU A 1 136 ? 6.200 2.220 20.033 1.00 80.75 136 GLU A N 1
ATOM 1011 C CA . GLU A 1 136 ? 5.355 3.089 20.849 1.00 80.75 136 GLU A CA 1
ATOM 1012 C C . GLU A 1 136 ? 4.243 3.728 20.013 1.00 80.75 136 GLU A C 1
ATOM 1014 O O . GLU A 1 136 ? 4.437 4.088 18.846 1.00 80.75 136 GLU A O 1
ATOM 1019 N N . ASN A 1 137 ? 3.066 3.876 20.622 1.00 87.88 137 ASN A N 1
ATOM 1020 C CA . ASN A 1 137 ? 1.919 4.522 19.993 1.00 87.88 137 ASN A CA 1
ATOM 1021 C C . ASN A 1 137 ? 1.505 3.869 18.652 1.00 87.88 137 ASN A C 1
ATOM 1023 O O . ASN A 1 137 ? 1.263 4.560 17.660 1.00 87.88 137 ASN A O 1
ATOM 1027 N N . SER A 1 138 ? 1.476 2.530 18.611 1.00 91.75 138 SER A N 1
ATOM 1028 C CA . SER A 1 138 ? 1.190 1.770 17.388 1.00 91.75 138 SER A CA 1
ATOM 1029 C C . SER A 1 138 ? -0.295 1.531 17.129 1.00 91.75 138 SER A C 1
ATOM 1031 O O . SER A 1 138 ? -0.988 0.911 17.937 1.00 91.75 138 SER A O 1
ATOM 1033 N N . LEU A 1 139 ? -0.746 1.910 15.938 1.00 96.00 139 LEU A N 1
ATOM 1034 C CA . LEU A 1 139 ? -1.871 1.302 15.242 1.00 96.00 139 LEU A CA 1
ATOM 1035 C C . LEU A 1 139 ? -1.413 -0.031 14.639 1.00 96.00 139 LEU A C 1
ATOM 1037 O O . LEU A 1 139 ? -0.398 -0.098 13.942 1.00 96.00 139 LEU A O 1
ATOM 1041 N N . VAL A 1 140 ? -2.155 -1.100 14.908 1.00 96.44 140 VAL A N 1
ATOM 1042 C CA . VAL A 1 140 ? -1.750 -2.463 14.552 1.00 96.44 140 VAL A CA 1
ATOM 1043 C C . VAL A 1 140 ? -2.649 -3.015 13.455 1.00 96.44 140 VAL A C 1
ATOM 1045 O O . VAL A 1 140 ? -3.867 -3.109 13.622 1.00 96.44 140 VAL A O 1
ATOM 1048 N N . LEU A 1 141 ? -2.034 -3.412 12.340 1.00 95.56 141 LEU A N 1
ATOM 1049 C CA . LEU A 1 141 ? -2.710 -4.051 11.217 1.00 95.56 141 LEU A CA 1
ATOM 1050 C C . LEU A 1 141 ? -2.928 -5.544 11.505 1.00 95.56 141 LEU A C 1
ATOM 1052 O O . LEU A 1 141 ? -1.967 -6.288 11.726 1.00 95.56 141 LEU A O 1
ATOM 1056 N N . VAL A 1 142 ? -4.187 -5.985 11.479 1.00 95.44 142 VAL A N 1
ATOM 1057 C CA . VAL A 1 142 ? -4.618 -7.371 11.738 1.00 95.44 142 VAL A CA 1
ATOM 1058 C C . VAL A 1 142 ? -5.549 -7.865 10.631 1.00 95.44 142 VAL A C 1
ATOM 1060 O O . VAL A 1 142 ? -6.200 -7.077 9.954 1.00 95.44 142 VAL A O 1
ATOM 1063 N N . LEU A 1 143 ? -5.659 -9.180 10.450 1.00 93.06 143 LEU A N 1
ATOM 1064 C CA . LEU A 1 143 ? -6.570 -9.780 9.470 1.00 93.06 143 LEU A CA 1
ATOM 1065 C C . LEU A 1 143 ? -7.954 -10.065 10.064 1.00 93.06 143 LEU A C 1
ATOM 1067 O O . LEU A 1 143 ? -8.090 -10.544 11.199 1.00 93.06 143 LEU A O 1
ATOM 1071 N N . ARG A 1 144 ? -9.002 -9.884 9.256 1.00 90.94 144 ARG A N 1
ATOM 1072 C CA . ARG A 1 144 ? -10.323 -10.484 9.485 1.00 90.94 144 ARG A CA 1
ATOM 1073 C C . ARG A 1 144 ? -10.187 -12.009 9.537 1.00 90.94 144 ARG A C 1
ATOM 1075 O O . ARG A 1 144 ? -9.311 -12.599 8.910 1.00 90.94 144 ARG A O 1
ATOM 1082 N N . GLY A 1 145 ? -11.038 -12.667 10.319 1.00 87.44 145 GLY A N 1
ATOM 1083 C CA . GLY A 1 145 ? -10.988 -14.118 10.439 1.00 87.44 145 GLY A CA 1
ATOM 1084 C C . GLY A 1 145 ? -12.017 -14.666 11.411 1.00 87.44 145 GLY A C 1
ATOM 1085 O O . GLY A 1 145 ? -13.076 -14.079 11.589 1.00 87.44 145 GLY A O 1
ATOM 1086 N N . VAL A 1 146 ? -11.661 -15.784 12.035 1.00 86.00 146 VAL A N 1
ATOM 1087 C CA . VAL A 1 146 ? -12.571 -16.655 12.796 1.00 86.00 146 VAL A CA 1
ATOM 1088 C C . VAL A 1 146 ? -13.041 -16.099 14.144 1.00 86.00 146 VAL A C 1
ATOM 1090 O O . VAL A 1 146 ? -14.073 -16.524 14.646 1.00 86.00 146 VAL A O 1
ATOM 1093 N N . CYS A 1 147 ? -12.295 -15.171 14.743 1.00 90.19 147 CYS A N 1
ATOM 1094 C CA . CYS A 1 147 ? -12.658 -14.532 16.010 1.00 90.19 147 CYS A CA 1
ATOM 1095 C C . CYS A 1 147 ? -13.337 -13.173 15.791 1.00 90.19 147 CYS A C 1
ATOM 1097 O O . CYS A 1 147 ? -13.133 -12.527 14.758 1.00 90.19 147 CYS A O 1
ATOM 1099 N N . SER A 1 148 ? -14.100 -12.721 16.789 1.00 91.12 148 SER A N 1
ATOM 1100 C CA . SER A 1 148 ? -14.840 -11.458 16.737 1.00 91.12 148 SER A CA 1
ATOM 1101 C C . SER A 1 148 ? -13.938 -10.227 16.669 1.00 91.12 148 SER A C 1
ATOM 1103 O O . SER A 1 148 ? -12.781 -10.247 17.100 1.00 91.12 148 SER A O 1
ATOM 1105 N N . PHE A 1 149 ? -14.479 -9.121 16.151 1.00 91.75 149 PHE A N 1
ATOM 1106 C CA . PHE A 1 149 ? -13.760 -7.849 16.078 1.00 91.75 149 PHE A CA 1
ATOM 1107 C C . PHE A 1 149 ? -13.380 -7.322 17.465 1.00 91.75 149 PHE A C 1
ATOM 1109 O O . PHE A 1 149 ? -12.250 -6.877 17.646 1.00 91.75 149 PHE A O 1
ATOM 1116 N N . VAL A 1 150 ? -14.265 -7.460 18.459 1.00 92.12 150 VAL A N 1
ATOM 1117 C CA . VAL A 1 150 ? -13.972 -7.085 19.851 1.00 92.12 150 VAL A CA 1
ATOM 1118 C C . VAL A 1 150 ? -12.787 -7.886 20.390 1.00 92.12 150 VAL A C 1
ATOM 1120 O O . VAL A 1 150 ? -11.880 -7.306 20.981 1.00 92.12 150 VAL A O 1
ATOM 1123 N N . THR A 1 151 ? -12.731 -9.199 20.133 1.00 91.94 151 THR A N 1
ATOM 1124 C CA . THR A 1 151 ? -11.600 -10.045 20.559 1.00 91.94 151 THR A CA 1
ATOM 1125 C C . THR A 1 151 ? -10.278 -9.582 19.945 1.00 91.94 151 THR A C 1
ATOM 1127 O O . THR A 1 151 ? -9.278 -9.466 20.654 1.00 91.94 151 THR A O 1
ATOM 1130 N N . LYS A 1 152 ? -10.267 -9.271 18.642 1.00 93.69 152 LYS A N 1
ATOM 1131 C CA . LYS A 1 152 ? -9.075 -8.760 17.942 1.00 93.69 152 LYS A CA 1
ATOM 1132 C C . LYS A 1 152 ? -8.578 -7.466 18.572 1.00 93.69 152 LYS A C 1
ATOM 1134 O O . LYS A 1 152 ? -7.405 -7.369 18.931 1.00 93.69 152 LYS A O 1
ATOM 1139 N N . THR A 1 153 ? -9.478 -6.499 18.737 1.00 94.81 153 THR A N 1
ATOM 1140 C CA . THR A 1 153 ? -9.146 -5.183 19.286 1.00 94.81 153 THR A CA 1
ATOM 1141 C C . THR A 1 153 ? -8.690 -5.289 20.739 1.00 94.81 153 THR A C 1
ATOM 1143 O O . THR A 1 153 ? -7.682 -4.689 21.101 1.00 94.81 153 THR A O 1
ATOM 1146 N N . ARG A 1 154 ? -9.340 -6.128 21.555 1.00 93.00 154 ARG A N 1
ATOM 1147 C CA . ARG A 1 154 ? -8.930 -6.400 22.942 1.00 93.00 154 ARG A CA 1
ATOM 1148 C C . ARG A 1 154 ? -7.515 -6.966 23.018 1.00 93.00 154 ARG A C 1
ATOM 1150 O O . ARG A 1 154 ? -6.721 -6.527 23.844 1.00 93.00 154 ARG A O 1
ATOM 1157 N N . ASN A 1 155 ? -7.184 -7.922 22.154 1.00 93.69 155 ASN A N 1
ATOM 1158 C CA . ASN A 1 155 ? -5.854 -8.524 22.132 1.00 93.69 155 ASN A CA 1
ATOM 1159 C C . ASN A 1 155 ? -4.782 -7.505 21.718 1.00 93.69 155 ASN A C 1
ATOM 1161 O O . ASN A 1 155 ? -3.732 -7.448 22.355 1.00 93.69 155 ASN A O 1
ATOM 1165 N N . VAL A 1 156 ? -5.066 -6.652 20.727 1.00 94.75 156 VAL A N 1
ATOM 1166 C CA . VAL A 1 156 ? -4.184 -5.531 20.353 1.00 94.75 156 VAL A CA 1
ATOM 1167 C C . VAL A 1 156 ? -3.989 -4.566 21.528 1.00 94.75 156 VAL A C 1
ATOM 1169 O O . VAL A 1 156 ? -2.851 -4.251 21.874 1.00 94.75 156 VAL A O 1
ATOM 1172 N N . GLN A 1 157 ? -5.076 -4.159 22.190 1.00 93.88 157 GLN A N 1
ATOM 1173 C CA . GLN A 1 157 ? -5.039 -3.286 23.367 1.00 93.88 157 GLN A CA 1
ATOM 1174 C C . GLN A 1 157 ? -4.203 -3.887 24.503 1.00 93.88 157 GLN A C 1
ATOM 1176 O O . GLN A 1 157 ? -3.370 -3.202 25.090 1.00 93.88 157 GLN A O 1
ATOM 1181 N N . SER A 1 158 ? -4.369 -5.185 24.780 1.00 91.56 158 SER A N 1
ATOM 1182 C CA . SER A 1 158 ? -3.638 -5.893 25.843 1.00 91.56 158 SER A CA 1
ATOM 1183 C C . SER A 1 158 ? -2.123 -5.948 25.619 1.00 91.56 158 SER A C 1
ATOM 1185 O O . SER A 1 158 ? -1.365 -6.123 26.567 1.00 91.56 158 SER A O 1
ATOM 1187 N N . LYS A 1 159 ? -1.679 -5.770 24.369 1.00 91.81 159 LYS A N 1
ATOM 1188 C CA . LYS A 1 159 ? -0.265 -5.686 23.980 1.00 91.81 159 LYS A CA 1
ATOM 1189 C C . LYS A 1 159 ? 0.247 -4.248 23.890 1.00 91.81 159 LYS A C 1
ATOM 1191 O O . LYS A 1 159 ? 1.336 -4.019 23.383 1.00 91.81 159 LYS A O 1
ATOM 1196 N N . GLY A 1 160 ? -0.532 -3.277 24.367 1.00 91.12 160 GLY A N 1
ATOM 1197 C CA . GLY A 1 160 ? -0.162 -1.862 24.357 1.00 91.12 160 GLY A CA 1
ATOM 1198 C C . GLY A 1 160 ? -0.428 -1.148 23.029 1.00 91.12 160 GLY A C 1
ATOM 1199 O O . GLY A 1 160 ? -0.131 0.044 22.917 1.00 91.12 160 GLY A O 1
ATOM 1200 N N . GLY A 1 161 ? -1.020 -1.833 22.043 1.00 93.56 161 GLY A N 1
ATOM 1201 C CA . GLY A 1 161 ? -1.470 -1.204 20.805 1.00 93.56 161 GLY A CA 1
ATOM 1202 C C . GLY A 1 161 ? -2.487 -0.096 21.088 1.00 93.56 161 GLY A C 1
ATOM 1203 O O . GLY A 1 161 ? -3.305 -0.203 22.000 1.00 93.56 161 GLY A O 1
ATOM 1204 N N . LYS A 1 162 ? -2.429 0.981 20.305 1.00 94.62 162 LYS A N 1
ATOM 1205 C CA . LYS A 1 162 ? -3.273 2.181 20.432 1.00 94.62 162 LYS A CA 1
ATOM 1206 C C . LYS A 1 162 ? -4.381 2.264 19.387 1.00 94.62 162 LYS A C 1
ATOM 1208 O O . LYS A 1 162 ? -5.093 3.257 19.336 1.00 94.62 162 LYS A O 1
ATOM 1213 N N . GLY A 1 163 ? -4.540 1.223 18.578 1.00 95.25 163 GLY A N 1
ATOM 1214 C CA . GLY A 1 163 ? -5.669 1.047 17.673 1.00 95.25 163 GLY A CA 1
ATOM 1215 C C . GLY A 1 163 ? -5.525 -0.224 16.848 1.00 95.25 163 GLY A C 1
ATOM 1216 O O . GLY A 1 163 ? -4.409 -0.700 16.625 1.00 95.25 163 GLY A O 1
ATOM 1217 N N . ALA A 1 164 ? -6.648 -0.783 16.406 1.00 96.62 164 ALA A N 1
ATOM 1218 C CA . ALA A 1 164 ? -6.685 -1.980 15.573 1.00 96.62 164 ALA A CA 1
ATOM 1219 C C . ALA A 1 164 ? -7.257 -1.654 14.188 1.00 96.62 164 ALA A C 1
ATOM 1221 O O . ALA A 1 164 ? -8.405 -1.230 14.068 1.00 96.62 164 ALA A O 1
ATOM 1222 N N . ILE A 1 165 ? -6.470 -1.892 13.138 1.00 96.88 165 ILE A N 1
ATOM 1223 C CA . ILE A 1 165 ? -6.913 -1.758 11.747 1.00 96.88 165 ILE A CA 1
ATOM 1224 C C . ILE A 1 165 ? -7.101 -3.162 11.174 1.00 96.88 165 ILE A C 1
ATOM 1226 O O . ILE A 1 165 ? -6.139 -3.906 10.984 1.00 96.88 165 ILE A O 1
ATOM 1230 N N . VAL A 1 166 ? -8.353 -3.549 10.944 1.00 95.19 166 VAL A N 1
ATOM 1231 C CA . VAL A 1 166 ? -8.740 -4.875 10.463 1.00 95.19 166 VAL A CA 1
ATOM 1232 C C .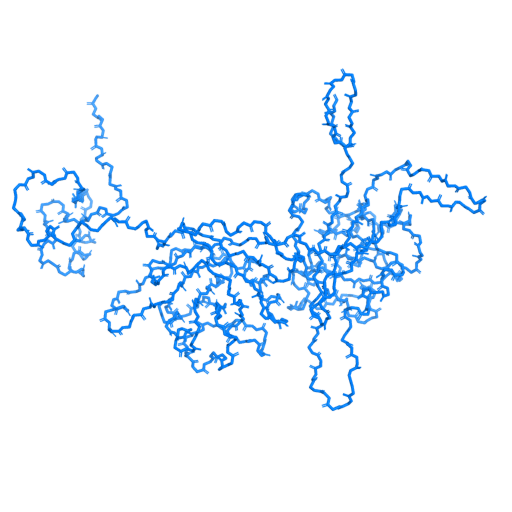 VAL A 1 166 ? -8.807 -4.869 8.942 1.00 95.19 166 VAL A C 1
ATOM 1234 O O . VAL A 1 166 ? -9.646 -4.204 8.346 1.00 95.19 166 VAL A O 1
ATOM 1237 N N . VAL A 1 167 ? -7.966 -5.659 8.294 1.00 91.19 167 VAL A N 1
ATOM 1238 C CA . VAL A 1 167 ? -8.035 -5.878 6.849 1.00 91.19 167 VAL A CA 1
ATOM 1239 C C . VAL A 1 167 ? -9.063 -6.970 6.565 1.00 91.19 167 VAL A C 1
ATOM 1241 O O . VAL A 1 167 ? -9.023 -8.038 7.182 1.00 91.19 167 VAL A O 1
ATOM 1244 N N . THR A 1 168 ? -9.990 -6.714 5.642 1.00 85.25 168 THR A N 1
ATOM 1245 C CA . THR A 1 168 ? -10.904 -7.736 5.085 1.00 85.25 168 THR A CA 1
ATOM 1246 C C . THR A 1 168 ? -10.128 -8.916 4.482 1.00 85.25 168 THR A C 1
ATOM 1248 O O . THR A 1 168 ? -8.913 -8.855 4.349 1.00 85.25 168 THR A O 1
ATOM 1251 N N . ARG A 1 169 ? -10.781 -10.036 4.159 1.00 78.94 169 ARG A N 1
ATOM 1252 C CA . ARG A 1 169 ? -10.153 -11.107 3.367 1.00 78.94 169 ARG A CA 1
ATOM 1253 C C . ARG A 1 169 ? -10.889 -11.212 2.042 1.00 78.94 169 ARG A C 1
ATOM 1255 O O . ARG A 1 169 ? -12.105 -11.057 2.023 1.00 78.94 169 ARG A O 1
ATOM 1262 N N . ASP A 1 170 ? -10.153 -11.486 0.971 1.00 63.97 170 ASP A N 1
ATOM 1263 C CA . ASP A 1 170 ? -10.706 -11.644 -0.376 1.00 63.97 170 ASP A CA 1
ATOM 1264 C C . ASP A 1 170 ? -11.502 -10.405 -0.847 1.00 63.97 170 ASP A C 1
ATOM 1266 O O . ASP A 1 170 ? -11.327 -9.298 -0.337 1.00 63.97 170 ASP A O 1
ATOM 1270 N N . PHE A 1 171 ? -12.369 -10.558 -1.850 1.00 59.06 171 PHE A N 1
ATOM 1271 C CA . PHE A 1 171 ? -13.248 -9.489 -2.346 1.00 59.06 171 PHE A CA 1
ATOM 1272 C C . PHE A 1 171 ? -14.495 -9.277 -1.462 1.00 59.06 171 PHE A C 1
ATOM 1274 O O . PHE A 1 171 ? -15.528 -8.823 -1.954 1.00 59.06 171 PHE A O 1
ATOM 1281 N N . GLU A 1 172 ? -14.437 -9.632 -0.172 1.00 60.84 172 GLU A N 1
ATOM 1282 C CA . GLU A 1 172 ? -15.542 -9.377 0.753 1.00 60.84 172 GLU A CA 1
ATOM 1283 C C . GLU A 1 172 ? -15.764 -7.858 0.889 1.00 60.84 172 GLU A C 1
ATOM 1285 O O . GLU A 1 172 ? -14.802 -7.119 1.129 1.00 60.84 172 GLU A O 1
ATOM 1290 N N . PRO A 1 173 ? -17.009 -7.364 0.748 1.00 59.88 173 PRO A N 1
ATOM 1291 C CA . PRO A 1 173 ? -17.285 -5.945 0.899 1.00 59.88 173 PRO A CA 1
ATOM 1292 C C . PRO A 1 173 ? -16.970 -5.499 2.327 1.00 59.88 173 PRO A C 1
ATOM 1294 O O . PRO A 1 173 ? -17.140 -6.261 3.287 1.00 59.88 173 PRO A O 1
ATOM 1297 N N . ILE A 1 174 ? -16.536 -4.245 2.464 1.00 65.31 174 ILE A N 1
ATOM 1298 C CA . ILE A 1 174 ? -16.398 -3.622 3.778 1.00 65.31 174 ILE A CA 1
ATOM 1299 C C . ILE A 1 174 ? -17.778 -3.646 4.435 1.00 65.31 174 ILE A C 1
ATOM 1301 O O . ILE A 1 174 ? -18.765 -3.176 3.869 1.00 65.31 174 ILE A O 1
ATOM 1305 N N . ALA A 1 175 ? -17.843 -4.256 5.611 1.00 65.81 175 ALA A N 1
ATOM 1306 C CA . ALA A 1 175 ? -19.058 -4.370 6.393 1.00 65.81 175 ALA A CA 1
ATOM 1307 C C . ALA A 1 175 ? -18.912 -3.539 7.665 1.00 65.81 175 ALA A C 1
ATOM 1309 O O . ALA A 1 175 ? -17.803 -3.321 8.159 1.00 65.81 175 ALA A O 1
ATOM 1310 N N . VAL A 1 176 ? -20.046 -3.125 8.228 1.00 74.06 176 VAL A N 1
ATOM 1311 C CA . VAL A 1 176 ? -20.080 -2.573 9.584 1.00 74.06 176 VAL A CA 1
ATOM 1312 C C . VAL A 1 176 ? -19.419 -3.586 10.526 1.00 74.06 176 VAL A C 1
ATOM 1314 O O . VAL A 1 176 ? -19.654 -4.791 10.404 1.00 74.06 176 VAL A O 1
ATOM 1317 N N . MET A 1 177 ? -18.584 -3.113 11.455 1.00 84.50 177 MET A N 1
ATOM 1318 C CA . MET A 1 177 ? -17.977 -3.946 12.500 1.00 84.50 177 MET A CA 1
ATOM 1319 C C . MET A 1 177 ? -18.754 -3.790 13.818 1.00 84.50 177 MET A C 1
ATOM 1321 O O . MET A 1 177 ? -18.332 -3.000 14.670 1.00 84.50 177 MET A O 1
ATOM 1325 N N . PRO A 1 178 ? -19.884 -4.498 14.011 1.00 82.44 178 PRO A N 1
ATOM 1326 C CA . PRO A 1 178 ? -20.612 -4.452 15.266 1.00 82.44 178 PRO A CA 1
ATOM 1327 C C . PRO A 1 178 ? -19.874 -5.206 16.372 1.00 82.44 178 PRO A C 1
ATOM 1329 O O . PRO A 1 178 ? -19.120 -6.151 16.112 1.00 82.44 178 PRO A O 1
ATOM 1332 N N . ALA A 1 179 ? -20.133 -4.815 17.617 1.00 79.56 179 ALA A N 1
ATOM 1333 C CA . ALA A 1 179 ? -19.813 -5.656 18.762 1.00 79.56 179 ALA A CA 1
ATOM 1334 C C . ALA A 1 179 ? -20.785 -6.846 18.819 1.00 79.56 179 ALA A C 1
ATOM 1336 O O . ALA A 1 179 ? -21.979 -6.683 18.555 1.00 79.56 179 ALA A O 1
ATOM 1337 N N . GLY A 1 180 ? -20.293 -8.040 19.161 1.00 69.94 180 GLY A N 1
ATOM 1338 C CA . GLY A 1 180 ? -21.168 -9.181 19.415 1.00 69.94 180 GLY A CA 1
ATOM 1339 C C . GLY A 1 180 ? -21.988 -8.989 20.696 1.00 69.94 180 GLY A C 1
ATOM 1340 O O . GLY A 1 180 ? -21.551 -8.310 21.630 1.00 69.94 180 GLY A O 1
ATOM 1341 N N . ALA A 1 181 ? -23.170 -9.607 20.759 1.00 65.81 181 ALA A N 1
ATOM 1342 C CA . ALA A 1 181 ? -24.019 -9.571 21.951 1.00 65.81 181 ALA A CA 1
ATOM 1343 C C . ALA A 1 181 ? -23.256 -10.087 23.188 1.00 65.81 181 ALA A C 1
ATOM 1345 O O . ALA A 1 181 ? -22.633 -11.148 23.142 1.00 65.81 181 ALA A O 1
ATOM 1346 N N . GLY A 1 182 ? -23.271 -9.313 24.278 1.00 65.00 182 GLY A N 1
ATOM 1347 C CA . GLY A 1 182 ? -22.587 -9.643 25.534 1.00 65.00 182 GLY A CA 1
ATOM 1348 C C . GLY A 1 182 ? -21.053 -9.531 25.515 1.00 65.00 182 GLY A C 1
ATOM 1349 O O . GLY A 1 182 ? -20.418 -9.751 26.548 1.00 65.00 182 GLY A O 1
ATOM 1350 N N . GLU A 1 183 ? -20.418 -9.173 24.388 1.00 73.25 183 GLU A N 1
ATOM 1351 C CA . GLU A 1 183 ? -18.948 -9.095 24.304 1.00 73.25 183 GLU A CA 1
ATOM 1352 C C . GLU A 1 183 ? -18.347 -7.907 25.061 1.00 73.25 183 GLU A C 1
ATOM 1354 O O . GLU A 1 183 ? -17.180 -7.971 25.450 1.00 73.25 183 GLU A O 1
ATOM 1359 N N . LEU A 1 184 ? -19.127 -6.841 25.258 1.00 73.62 184 LEU A N 1
ATOM 1360 C CA . LEU A 1 184 ? -18.713 -5.619 25.956 1.00 73.62 184 LEU A CA 1
ATOM 1361 C C . LEU A 1 184 ? -19.234 -5.541 27.403 1.00 73.62 184 LEU A C 1
ATOM 1363 O O . LEU A 1 184 ? -18.804 -4.677 28.157 1.00 73.62 184 LEU A O 1
ATOM 1367 N N . GLU A 1 185 ? -20.108 -6.460 27.823 1.00 62.28 185 GLU A N 1
ATOM 1368 C CA . GLU A 1 185 ? -20.758 -6.432 29.146 1.00 62.28 185 GLU A CA 1
ATOM 1369 C C . GLU A 1 185 ? -19.876 -7.004 30.275 1.00 62.28 185 GLU A C 1
ATOM 1371 O O . GLU A 1 185 ? -20.089 -6.708 31.448 1.00 62.28 185 GLU A O 1
ATOM 1376 N N . ARG A 1 186 ? -18.837 -7.792 29.957 1.00 52.66 186 ARG A N 1
ATOM 1377 C CA . ARG A 1 186 ? -17.968 -8.453 30.956 1.00 52.66 186 ARG A CA 1
ATOM 1378 C C . ARG A 1 186 ? -16.763 -7.614 31.391 1.00 52.66 186 ARG A C 1
ATOM 1380 O O . ARG A 1 186 ? -15.642 -8.111 31.359 1.00 52.66 186 ARG A O 1
ATOM 1387 N N . GLY A 1 187 ? -16.950 -6.344 31.752 1.00 55.94 187 GLY A N 1
ATOM 1388 C CA . GLY A 1 187 ? -15.846 -5.497 32.246 1.00 55.94 187 GLY A CA 1
ATOM 1389 C C . GLY A 1 187 ? -14.679 -5.335 31.258 1.00 55.94 187 GLY A C 1
ATOM 1390 O O . GLY A 1 187 ? -13.562 -5.013 31.651 1.00 55.94 187 GLY A O 1
ATOM 1391 N N . THR A 1 188 ? -14.918 -5.593 29.973 1.00 63.25 188 THR A N 1
ATOM 1392 C CA . THR A 1 188 ? -13.920 -5.484 28.913 1.00 63.25 188 THR A CA 1
ATOM 1393 C C . THR A 1 188 ? -14.168 -4.204 28.139 1.00 63.25 188 THR A C 1
ATOM 1395 O O . THR A 1 188 ? -14.879 -4.218 27.132 1.00 63.25 188 THR A O 1
ATOM 1398 N N . SER A 1 189 ? -13.600 -3.100 28.616 1.00 80.56 189 SER A N 1
ATOM 1399 C CA . SER A 1 189 ? -13.584 -1.855 27.858 1.00 80.56 189 SER A CA 1
ATOM 1400 C C . SER A 1 189 ? -12.663 -1.994 26.643 1.00 80.56 189 SER A C 1
ATOM 1402 O O . SER A 1 189 ? -11.585 -2.597 26.701 1.00 80.56 189 SER A O 1
ATOM 1404 N N . ILE A 1 190 ? -13.122 -1.474 25.508 1.00 91.00 190 ILE A N 1
ATOM 1405 C CA . ILE A 1 190 ? -12.287 -1.250 24.332 1.00 91.00 190 ILE A CA 1
ATOM 1406 C C . ILE A 1 190 ? -12.046 0.253 24.281 1.00 91.00 190 ILE A C 1
ATOM 1408 O O . ILE A 1 190 ? -12.930 1.015 23.903 1.00 91.00 190 ILE A O 1
ATOM 1412 N N . ASP A 1 191 ? -10.849 0.659 24.678 1.00 92.19 191 ASP A N 1
ATOM 1413 C CA . ASP A 1 191 ? -10.453 2.056 24.878 1.00 92.19 191 ASP A CA 1
ATOM 1414 C C . ASP A 1 191 ? -9.564 2.566 23.739 1.00 92.19 191 ASP A C 1
ATOM 1416 O O . ASP A 1 191 ? -9.024 3.669 23.788 1.00 92.19 191 ASP A O 1
ATOM 1420 N N . ILE A 1 192 ? -9.400 1.751 22.697 1.00 93.44 192 ILE A N 1
ATOM 1421 C CA . ILE A 1 192 ? -8.665 2.094 21.485 1.00 93.44 192 ILE A CA 1
ATOM 1422 C C . ILE A 1 192 ? -9.607 2.109 20.276 1.00 93.44 192 ILE A C 1
ATOM 1424 O O . ILE A 1 192 ? -10.571 1.336 20.242 1.00 93.44 192 ILE A O 1
ATOM 1428 N N . PRO A 1 193 ? -9.334 2.946 19.262 1.00 94.25 193 PRO A N 1
ATOM 1429 C CA . PRO A 1 193 ? -10.071 2.920 18.010 1.00 94.25 193 PRO A CA 1
ATOM 1430 C C . PRO A 1 193 ? -9.909 1.582 17.285 1.00 94.25 193 PRO A C 1
ATOM 1432 O O . PRO A 1 193 ? -8.831 0.975 17.266 1.00 94.25 193 PRO A O 1
ATOM 1435 N N . ALA A 1 194 ? -10.985 1.152 16.632 1.00 94.75 194 ALA A N 1
ATOM 1436 C CA . ALA A 1 194 ? -10.987 0.022 15.716 1.00 94.75 194 ALA A CA 1
ATOM 1437 C C . ALA A 1 194 ? -11.636 0.422 14.392 1.00 94.75 194 ALA A C 1
ATOM 1439 O O . ALA A 1 194 ? -12.652 1.115 14.381 1.00 94.75 194 ALA A O 1
ATOM 1440 N N . GLY A 1 195 ? -11.070 -0.027 13.277 1.00 93.69 195 GLY A N 1
ATOM 1441 C CA . GLY A 1 195 ? -11.628 0.234 11.954 1.00 93.69 195 GLY A CA 1
ATOM 1442 C C . GLY A 1 195 ? -11.242 -0.828 10.939 1.00 93.69 195 GLY A C 1
ATOM 1443 O O . GLY A 1 195 ? -10.308 -1.597 11.160 1.00 93.69 195 GLY A O 1
ATOM 1444 N N . MET A 1 196 ? -11.981 -0.879 9.836 1.00 92.88 196 MET A N 1
ATOM 1445 C CA . MET A 1 196 ? -11.803 -1.837 8.752 1.00 92.88 196 MET A CA 1
ATOM 1446 C C . MET A 1 196 ? -11.217 -1.182 7.509 1.00 92.88 196 MET A C 1
ATOM 1448 O O . MET A 1 196 ? -11.5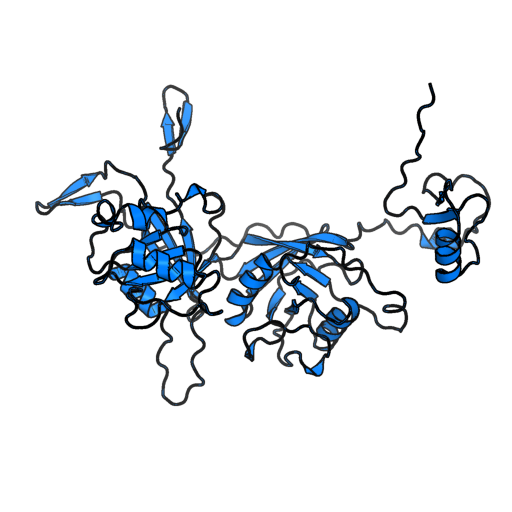46 -0.043 7.192 1.00 92.88 196 MET A O 1
ATOM 1452 N N . LEU A 1 197 ? -10.420 -1.953 6.776 1.00 90.62 197 LEU A N 1
ATOM 1453 C CA . LEU A 1 197 ? -9.817 -1.595 5.501 1.00 90.62 197 LEU A CA 1
ATOM 1454 C C . LEU A 1 197 ? -10.113 -2.676 4.439 1.00 90.62 197 LEU A C 1
ATOM 1456 O O . LEU A 1 197 ? -10.257 -3.867 4.753 1.00 90.62 197 LEU A O 1
ATOM 1460 N N . SER A 1 198 ? -10.174 -2.274 3.167 1.00 83.06 198 SER A N 1
ATOM 1461 C CA . SER A 1 198 ? -10.302 -3.195 2.032 1.00 83.06 198 SER A CA 1
ATOM 1462 C C . SER A 1 198 ? -9.095 -4.142 1.906 1.00 83.06 198 SER A C 1
ATOM 1464 O O . SER A 1 198 ? -7.977 -3.812 2.309 1.00 83.06 198 SER A O 1
ATOM 1466 N N . TRP A 1 199 ? -9.301 -5.320 1.308 1.00 76.19 199 TRP A N 1
ATOM 1467 C CA . TRP A 1 199 ? -8.242 -6.310 1.085 1.00 76.19 199 TRP A CA 1
ATOM 1468 C C . TRP A 1 199 ? -7.125 -5.750 0.204 1.00 76.19 199 TRP A C 1
ATOM 1470 O O . TRP A 1 199 ? -5.944 -5.926 0.500 1.00 76.19 199 TRP A O 1
ATOM 1480 N N . LYS A 1 200 ?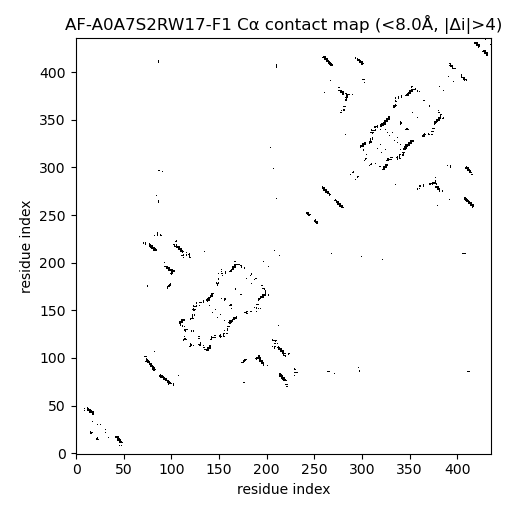 -7.501 -5.022 -0.854 1.00 74.88 200 LYS A N 1
ATOM 1481 C CA . LYS A 1 200 ? -6.567 -4.386 -1.790 1.00 74.88 200 LYS A CA 1
ATOM 1482 C C . LYS A 1 200 ? -5.640 -3.408 -1.070 1.00 74.88 200 LYS A C 1
ATOM 1484 O O . LYS A 1 200 ? -4.425 -3.471 -1.243 1.00 74.88 200 LYS A O 1
ATOM 1489 N N . ASP A 1 201 ? -6.216 -2.529 -0.261 1.00 82.00 201 ASP A N 1
ATOM 1490 C CA . ASP A 1 201 ? -5.457 -1.520 0.470 1.00 82.00 201 ASP A CA 1
ATOM 1491 C C . ASP A 1 201 ? -4.616 -2.154 1.580 1.00 82.00 201 ASP A C 1
ATOM 1493 O O . ASP A 1 201 ? -3.483 -1.744 1.824 1.00 82.00 201 ASP A O 1
ATOM 1497 N N . GLY A 1 202 ? -5.129 -3.205 2.223 1.00 83.06 202 GLY A N 1
ATOM 1498 C CA . GLY A 1 202 ? -4.408 -3.897 3.285 1.00 83.06 202 GLY A CA 1
ATOM 1499 C C . GLY A 1 202 ? -3.228 -4.704 2.780 1.00 83.06 202 GLY A C 1
ATOM 1500 O O . GLY A 1 202 ? -2.195 -4.727 3.442 1.00 83.06 202 GLY A O 1
ATOM 1501 N N . LEU A 1 203 ? -3.333 -5.294 1.587 1.00 76.62 203 LEU A N 1
ATOM 1502 C CA . LEU A 1 203 ? -2.200 -5.926 0.918 1.00 76.62 203 LEU A CA 1
ATOM 1503 C C . LEU A 1 203 ? -1.122 -4.890 0.562 1.00 76.62 203 LEU A C 1
ATOM 1505 O O . LEU A 1 203 ? 0.065 -5.143 0.778 1.00 76.62 203 LEU A O 1
ATOM 1509 N N . ALA A 1 204 ? -1.528 -3.710 0.078 1.00 75.62 204 ALA A N 1
ATOM 1510 C CA . ALA A 1 204 ? -0.606 -2.613 -0.208 1.00 75.62 204 ALA A CA 1
ATOM 1511 C C . ALA A 1 204 ? 0.116 -2.135 1.066 1.00 75.62 204 ALA A C 1
ATOM 1513 O O . ALA A 1 204 ? 1.345 -2.070 1.093 1.00 75.62 204 ALA A O 1
ATOM 1514 N N . LEU A 1 205 ? -0.623 -1.886 2.152 1.00 82.38 205 LEU A N 1
ATOM 1515 C CA . LEU A 1 205 ? -0.039 -1.519 3.445 1.00 82.38 205 LEU A CA 1
ATOM 1516 C C . LEU A 1 205 ? 0.836 -2.635 4.017 1.00 82.38 205 LEU A C 1
ATOM 1518 O O . LEU A 1 205 ? 1.907 -2.349 4.538 1.00 82.38 205 LEU A O 1
ATOM 1522 N N . GLN A 1 206 ? 0.450 -3.905 3.890 1.00 81.56 206 GLN A N 1
ATOM 1523 C CA . GLN A 1 206 ? 1.274 -5.022 4.345 1.00 81.56 206 GLN A CA 1
ATOM 1524 C C . GLN A 1 206 ? 2.628 -5.062 3.631 1.00 81.56 206 GLN A C 1
ATOM 1526 O O . GLN A 1 206 ? 3.656 -5.269 4.285 1.00 81.56 206 GLN A O 1
ATOM 1531 N N . ALA A 1 207 ? 2.646 -4.867 2.310 1.00 71.94 207 ALA A N 1
ATOM 1532 C CA . ALA A 1 207 ? 3.885 -4.835 1.539 1.00 71.94 207 ALA A CA 1
ATOM 1533 C C . ALA A 1 207 ? 4.824 -3.725 2.037 1.00 71.94 207 ALA A C 1
ATOM 1535 O O . ALA A 1 207 ? 6.026 -3.958 2.179 1.00 71.94 207 ALA A O 1
ATOM 1536 N N . LEU A 1 208 ? 4.269 -2.558 2.381 1.00 75.06 208 LEU A N 1
ATOM 1537 C CA . LEU A 1 208 ? 5.022 -1.449 2.963 1.00 75.06 208 LEU A CA 1
ATOM 1538 C C . LEU A 1 208 ? 5.531 -1.795 4.376 1.00 75.06 208 LEU A C 1
ATOM 1540 O O . LEU A 1 208 ? 6.733 -1.754 4.646 1.00 75.06 208 LEU A O 1
ATOM 1544 N N . LEU A 1 209 ? 4.629 -2.229 5.258 1.00 81.88 209 LEU A N 1
ATOM 1545 C CA . LEU A 1 209 ? 4.904 -2.470 6.677 1.00 81.88 209 LEU A CA 1
ATOM 1546 C C . LEU A 1 209 ? 5.818 -3.672 6.945 1.00 81.88 209 LEU A C 1
ATOM 1548 O O . LEU A 1 209 ? 6.486 -3.718 7.978 1.00 81.88 209 LEU A O 1
ATOM 1552 N N . SER A 1 210 ? 5.921 -4.616 6.003 1.00 72.12 210 SER A N 1
ATOM 1553 C CA . SER A 1 210 ? 6.908 -5.708 6.062 1.00 72.12 210 SER A CA 1
ATOM 1554 C C . SER A 1 210 ? 8.340 -5.180 6.191 1.00 72.12 210 SER A C 1
ATOM 1556 O O . SER A 1 210 ? 9.214 -5.862 6.722 1.00 72.12 210 SER A O 1
ATOM 1558 N N . ASN A 1 211 ? 8.591 -3.940 5.764 1.00 66.12 211 ASN A N 1
ATOM 1559 C CA . ASN A 1 211 ? 9.909 -3.320 5.805 1.00 66.12 211 ASN A CA 1
ATOM 1560 C C . ASN A 1 211 ? 10.122 -2.399 7.015 1.00 66.12 211 ASN A C 1
ATOM 1562 O O . ASN A 1 211 ? 11.267 -2.124 7.359 1.00 66.12 211 ASN A O 1
ATOM 1566 N N . GLY A 1 212 ? 9.074 -2.049 7.757 1.00 73.88 212 GLY A N 1
ATOM 1567 C CA . GLY A 1 212 ? 9.148 -1.232 8.970 1.00 73.88 212 GLY A CA 1
ATOM 1568 C C . GLY A 1 212 ? 7.865 -0.431 9.188 1.00 73.88 212 GLY A C 1
ATOM 1569 O O . GLY A 1 212 ? 7.034 -0.362 8.281 1.00 73.88 212 GLY A O 1
ATOM 1570 N N . PRO A 1 213 ? 7.675 0.163 10.375 1.00 84.75 213 PRO A N 1
ATOM 1571 C CA . PRO A 1 213 ? 6.483 0.947 10.653 1.00 84.75 213 PRO A CA 1
ATOM 1572 C C . PRO A 1 213 ? 6.437 2.232 9.814 1.00 84.75 213 PRO A C 1
ATOM 1574 O O . PRO A 1 213 ? 7.467 2.843 9.530 1.00 84.75 213 PRO A O 1
ATOM 1577 N N . LEU A 1 214 ? 5.229 2.659 9.450 1.00 83.75 214 LEU A N 1
ATOM 1578 C CA . LEU A 1 214 ? 4.968 3.953 8.808 1.00 83.75 214 LEU A CA 1
ATOM 1579 C C . LEU A 1 214 ? 4.490 4.959 9.854 1.00 83.75 214 LEU A C 1
ATOM 1581 O O . LEU A 1 214 ? 3.855 4.562 10.828 1.00 83.75 214 LEU A O 1
ATOM 1585 N N . LYS A 1 215 ? 4.716 6.261 9.648 1.00 85.25 215 LYS A N 1
ATOM 1586 C CA . LYS A 1 215 ? 3.998 7.277 10.436 1.00 85.25 215 LYS A CA 1
ATOM 1587 C C . LYS A 1 215 ? 2.706 7.625 9.727 1.00 85.25 215 LYS A C 1
ATOM 1589 O O . LYS A 1 215 ? 2.734 7.940 8.539 1.00 85.25 215 LYS A O 1
ATOM 1594 N N . VAL A 1 216 ? 1.598 7.588 10.453 1.00 89.06 216 VAL A N 1
ATOM 1595 C CA . VAL A 1 216 ? 0.256 7.806 9.911 1.00 89.06 216 VAL A CA 1
ATOM 1596 C C . VAL A 1 216 ? -0.583 8.683 10.833 1.00 89.06 216 VAL A C 1
ATOM 1598 O O . VAL A 1 216 ? -0.327 8.754 12.033 1.00 89.06 216 VAL A O 1
ATOM 1601 N N . LEU A 1 217 ? -1.612 9.305 10.272 1.00 89.62 217 LEU A N 1
ATOM 1602 C CA . LEU A 1 217 ? -2.704 9.957 10.978 1.00 89.62 217 LEU A CA 1
ATOM 1603 C C . LEU A 1 217 ? -3.985 9.149 10.737 1.00 89.62 217 LEU A C 1
ATOM 1605 O O . LEU A 1 217 ? -4.388 8.961 9.592 1.00 89.62 217 LEU A O 1
ATOM 1609 N N . LEU A 1 218 ? -4.632 8.678 11.804 1.00 91.88 218 LEU A N 1
ATOM 1610 C CA . LEU A 1 218 ? -5.976 8.102 11.722 1.00 91.88 218 LEU A CA 1
ATOM 1611 C C . LEU A 1 218 ? -6.997 9.215 11.978 1.00 91.88 218 LEU A C 1
ATOM 1613 O O . LEU A 1 218 ? -7.159 9.678 13.107 1.00 91.88 218 LEU A O 1
ATOM 1617 N N . LYS A 1 219 ? -7.649 9.665 10.910 1.00 88.25 219 LYS A N 1
ATOM 1618 C CA . LYS A 1 219 ? -8.578 10.793 10.879 1.00 88.25 219 LYS A CA 1
ATOM 1619 C C . LYS A 1 219 ? -10.023 10.290 10.937 1.00 88.25 219 LYS A C 1
ATOM 1621 O O . LYS A 1 219 ? -10.454 9.507 10.092 1.00 88.25 219 LYS A O 1
ATOM 1626 N N . GLY A 1 220 ? -10.769 10.748 11.941 1.00 84.19 220 GLY A N 1
ATOM 1627 C CA . GLY A 1 220 ? -12.228 10.600 12.031 1.00 84.19 220 GLY A CA 1
ATOM 1628 C C . GLY A 1 220 ? -12.943 11.944 11.890 1.00 84.19 220 GLY A C 1
ATOM 1629 O O . GLY A 1 220 ? -12.290 12.968 11.702 1.00 84.19 220 GLY A O 1
ATOM 1630 N N . ALA A 1 221 ? -14.272 11.950 12.024 1.00 74.75 221 ALA A N 1
ATOM 1631 C CA . ALA A 1 221 ? -15.117 13.130 11.791 1.00 74.75 221 ALA A CA 1
ATOM 1632 C C . ALA A 1 221 ? -14.718 14.381 12.606 1.00 74.75 221 ALA A C 1
ATOM 1634 O O . ALA A 1 221 ? -14.859 15.498 12.120 1.00 74.75 221 ALA A O 1
ATOM 1635 N N . ASN A 1 222 ? -14.170 14.196 13.811 1.00 70.75 222 ASN A N 1
ATOM 1636 C CA . ASN A 1 222 ? -13.822 15.289 14.731 1.00 70.75 222 ASN A CA 1
ATOM 1637 C C . ASN A 1 222 ? -12.340 15.709 14.659 1.00 70.75 222 ASN A C 1
ATOM 1639 O O . ASN A 1 222 ? -11.880 16.507 15.474 1.00 70.75 222 ASN A O 1
ATOM 1643 N N . CYS A 1 223 ? -11.569 15.156 13.721 1.00 74.12 223 CYS A N 1
ATOM 1644 C CA . CYS A 1 223 ? -10.148 15.457 13.581 1.00 74.12 223 CYS A CA 1
ATOM 1645 C C . CYS A 1 223 ? -9.956 16.697 12.694 1.00 74.12 223 CYS A C 1
ATOM 1647 O O . CYS A 1 223 ? -10.206 16.645 11.489 1.00 74.12 223 CYS A O 1
ATOM 1649 N N . GLN A 1 224 ? -9.539 17.814 13.301 1.00 65.88 224 GLN A N 1
ATOM 1650 C CA . GLN A 1 224 ? -9.199 19.042 12.574 1.00 65.88 224 GLN A CA 1
ATOM 1651 C C . GLN A 1 224 ? -7.953 18.815 11.711 1.00 65.88 224 GLN A C 1
ATOM 1653 O O . GLN A 1 224 ? -7.045 18.084 12.109 1.00 65.88 224 GLN A O 1
ATOM 1658 N N . ASP A 1 225 ? -7.912 19.435 10.530 1.00 55.75 225 ASP A N 1
ATOM 1659 C CA . ASP A 1 225 ? -6.787 19.297 9.609 1.00 55.75 225 ASP A CA 1
ATOM 1660 C C . ASP A 1 225 ? -5.489 19.779 10.268 1.00 55.75 225 ASP A C 1
ATOM 1662 O O . ASP A 1 225 ? -5.270 20.974 10.479 1.00 55.75 225 ASP A O 1
ATOM 1666 N N . LEU A 1 226 ? -4.605 18.831 10.585 1.00 53.59 226 LEU A N 1
ATOM 1667 C CA . LEU A 1 226 ? -3.205 19.111 10.870 1.00 53.59 226 LEU A CA 1
ATOM 1668 C C . LEU A 1 226 ? -2.610 19.657 9.570 1.00 53.59 226 LEU A C 1
ATOM 1670 O O . LEU A 1 226 ? -2.337 18.901 8.641 1.00 53.59 226 LEU A O 1
ATOM 1674 N N . GLY A 1 227 ? -2.517 20.986 9.489 1.00 44.06 227 GLY A N 1
ATOM 1675 C CA . GLY A 1 227 ? -2.150 21.728 8.288 1.00 44.06 227 GLY A CA 1
ATOM 1676 C C . GLY A 1 227 ? -0.984 21.109 7.515 1.00 44.06 227 GLY A C 1
ATOM 1677 O O . GLY A 1 227 ? 0.010 20.667 8.095 1.00 44.06 227 GLY A O 1
ATOM 1678 N N . SER A 1 228 ? -1.137 21.119 6.192 1.00 41.69 228 SER A N 1
ATOM 1679 C CA . SER A 1 228 ? -0.205 20.735 5.127 1.00 41.69 228 SER A CA 1
ATOM 1680 C C . SER A 1 228 ? 1.257 21.154 5.371 1.00 41.69 228 SER A C 1
ATOM 1682 O O . SER A 1 228 ? 1.758 22.114 4.789 1.00 41.69 228 SER A O 1
ATOM 1684 N N . THR A 1 229 ? 1.965 20.424 6.227 1.00 39.53 229 THR A N 1
ATOM 1685 C CA . THR A 1 229 ? 3.404 20.599 6.501 1.00 39.53 229 THR A CA 1
ATOM 1686 C C . THR A 1 229 ? 4.206 19.345 6.149 1.00 39.53 229 THR A C 1
ATOM 1688 O O . THR A 1 229 ? 5.326 19.160 6.613 1.00 39.53 229 THR A O 1
ATOM 1691 N N . LEU A 1 230 ? 3.655 18.484 5.287 1.00 45.44 230 LEU A N 1
ATOM 1692 C CA . LEU A 1 230 ? 4.283 17.230 4.861 1.00 45.44 230 LEU A CA 1
ATOM 1693 C C . LEU A 1 230 ? 5.083 17.328 3.541 1.00 45.44 230 LEU A C 1
ATOM 1695 O O . LEU A 1 230 ? 5.697 16.346 3.136 1.00 45.44 230 LEU A O 1
ATOM 1699 N N . ASP A 1 231 ? 5.148 18.509 2.914 1.00 36.72 231 ASP A N 1
ATOM 1700 C CA . ASP A 1 231 ? 5.654 18.702 1.539 1.00 36.72 231 ASP A CA 1
ATOM 1701 C C . ASP A 1 231 ? 7.071 19.303 1.413 1.00 36.72 231 ASP A C 1
ATOM 1703 O O . ASP A 1 231 ? 7.419 19.886 0.386 1.00 36.72 231 ASP A O 1
ATOM 1707 N N . GLN A 1 232 ? 7.948 19.164 2.411 1.00 35.28 232 GLN A N 1
ATOM 1708 C CA . GLN A 1 232 ? 9.348 19.597 2.253 1.00 35.28 232 GLN A CA 1
ATOM 1709 C C . GLN A 1 232 ? 10.303 18.409 2.130 1.00 35.28 232 GLN A C 1
ATOM 1711 O O . GLN A 1 232 ? 10.918 17.969 3.098 1.00 35.28 232 GLN A O 1
ATOM 1716 N N . GLY A 1 233 ? 10.437 17.896 0.902 1.00 32.34 233 GLY A N 1
ATOM 1717 C CA . GLY A 1 233 ? 11.389 16.844 0.546 1.00 32.34 233 GLY A CA 1
ATOM 1718 C C . GLY A 1 233 ? 12.118 17.093 -0.781 1.00 32.34 233 GLY A C 1
ATOM 1719 O O . GLY A 1 233 ? 11.525 16.968 -1.844 1.00 32.34 233 GLY A O 1
ATOM 1720 N N . ALA A 1 234 ? 13.429 17.343 -0.669 1.00 33.62 234 ALA A N 1
ATOM 1721 C CA . ALA A 1 234 ? 14.502 17.211 -1.669 1.00 33.62 234 ALA A CA 1
ATOM 1722 C C . ALA A 1 234 ? 14.505 18.152 -2.900 1.00 33.62 234 ALA A C 1
ATOM 1724 O O . ALA A 1 234 ? 14.004 17.824 -3.974 1.00 33.62 234 ALA A O 1
ATOM 1725 N N . GLN A 1 235 ? 15.231 19.275 -2.789 1.00 28.59 235 GLN A N 1
ATOM 1726 C CA . GLN A 1 235 ? 15.813 19.952 -3.954 1.00 28.59 235 GLN A CA 1
ATOM 1727 C C . GLN A 1 235 ? 17.068 19.201 -4.421 1.00 28.59 235 GLN A C 1
ATOM 1729 O O . GLN A 1 235 ? 18.054 19.109 -3.692 1.00 28.59 235 GLN A O 1
ATOM 1734 N N . GLN A 1 236 ? 17.056 18.718 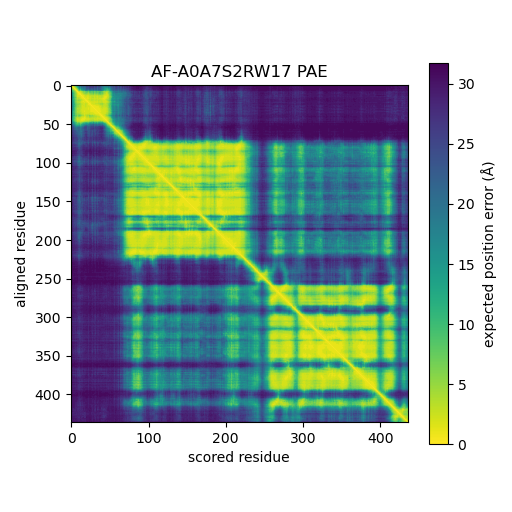-5.661 1.00 35.78 236 GLN A N 1
ATOM 1735 C CA . GLN A 1 236 ? 18.265 18.398 -6.419 1.00 35.78 236 GLN A CA 1
ATOM 1736 C C . GLN A 1 236 ? 18.132 18.999 -7.823 1.00 35.78 236 GLN A C 1
ATOM 1738 O O . GLN A 1 236 ? 17.022 19.132 -8.340 1.00 35.78 236 GLN A O 1
ATOM 1743 N N . SER A 1 237 ? 19.260 19.420 -8.397 1.00 31.48 237 SER A N 1
ATOM 1744 C CA . SER A 1 237 ? 19.344 20.203 -9.631 1.00 31.48 237 SER A CA 1
ATOM 1745 C C . SER A 1 237 ? 18.586 19.566 -10.799 1.00 31.48 237 SER A C 1
ATOM 1747 O O . SER A 1 237 ? 18.758 18.396 -11.144 1.00 31.48 237 SER A O 1
ATOM 1749 N N . GLU A 1 238 ? 17.731 20.376 -11.416 1.00 32.53 238 GLU A N 1
ATOM 1750 C CA . GLU A 1 238 ? 16.910 20.006 -12.557 1.00 32.53 238 GLU A CA 1
ATOM 1751 C C . GLU A 1 238 ? 17.806 19.820 -13.793 1.00 32.53 238 GLU A C 1
ATOM 1753 O O . GLU A 1 238 ? 18.309 20.784 -14.367 1.00 32.53 238 GLU A O 1
ATOM 1758 N N . ILE A 1 239 ? 18.061 18.573 -14.197 1.00 37.22 239 ILE A N 1
ATOM 1759 C CA . ILE A 1 239 ? 18.638 18.302 -15.518 1.00 37.22 239 ILE A CA 1
ATOM 1760 C C . ILE A 1 239 ? 17.526 18.541 -16.547 1.00 37.22 239 ILE A C 1
ATOM 1762 O O . ILE A 1 239 ? 16.468 17.913 -16.488 1.00 37.22 239 ILE A O 1
ATOM 1766 N N . ASP A 1 240 ? 17.753 19.468 -17.475 1.00 40.12 240 ASP A N 1
ATOM 1767 C CA . ASP A 1 240 ? 16.804 19.839 -18.524 1.00 40.12 240 ASP A CA 1
ATOM 1768 C C . ASP A 1 240 ? 16.800 18.799 -19.662 1.00 40.12 240 ASP A C 1
ATOM 1770 O O . ASP A 1 240 ? 17.543 18.894 -20.640 1.00 40.12 240 ASP A O 1
ATOM 1774 N N . TYR A 1 241 ? 15.942 17.783 -19.539 1.00 41.09 241 TYR A N 1
ATOM 1775 C CA . TYR A 1 241 ? 15.737 16.744 -20.561 1.00 41.09 241 TYR A CA 1
ATOM 1776 C C . TYR A 1 241 ? 14.972 17.232 -21.805 1.00 41.09 241 TYR A C 1
ATOM 1778 O O . TYR A 1 241 ? 14.612 16.407 -22.653 1.00 41.09 241 TYR A O 1
ATOM 1786 N N . SER A 1 242 ? 14.697 18.538 -21.939 1.00 43.03 242 SER A N 1
ATOM 1787 C CA . SER A 1 242 ? 14.106 19.101 -23.161 1.00 43.03 242 SER A CA 1
ATOM 1788 C C . SER A 1 242 ? 15.111 19.208 -24.315 1.00 43.03 242 SER A C 1
ATOM 1790 O O . SER A 1 242 ? 14.694 19.315 -25.468 1.00 43.03 242 SER A O 1
ATOM 1792 N N . LYS A 1 243 ? 16.423 19.095 -24.043 1.00 44.16 243 LYS A N 1
ATOM 1793 C CA . LYS A 1 243 ? 17.485 19.322 -25.037 1.00 44.16 243 LYS A CA 1
ATOM 1794 C C . LYS A 1 243 ? 18.377 18.099 -25.223 1.00 44.16 243 LYS A C 1
ATOM 1796 O O . LYS A 1 243 ? 18.887 17.537 -24.259 1.00 44.16 243 LYS A O 1
ATOM 1801 N N . MET A 1 244 ? 18.609 17.704 -26.475 1.00 42.53 244 MET A N 1
ATOM 1802 C CA . MET A 1 244 ? 19.595 16.674 -26.828 1.00 42.53 244 MET A CA 1
ATOM 1803 C C . MET A 1 244 ? 20.775 17.308 -27.560 1.00 42.53 244 MET A C 1
ATOM 1805 O O . MET A 1 244 ? 20.579 18.158 -28.427 1.00 42.53 244 MET A O 1
ATOM 1809 N N . LYS A 1 245 ? 21.995 16.872 -27.227 1.00 39.34 245 LYS A N 1
ATOM 1810 C CA . LYS A 1 245 ? 23.218 17.257 -27.933 1.00 39.34 245 LYS A CA 1
ATOM 1811 C C . LYS A 1 245 ? 23.487 16.250 -29.051 1.00 39.34 245 LYS A C 1
ATOM 1813 O O . LYS A 1 245 ? 23.650 15.060 -28.789 1.00 39.34 245 LYS A O 1
ATOM 1818 N N . THR A 1 246 ? 23.474 16.702 -30.295 1.00 41.28 246 THR A N 1
ATOM 1819 C CA . THR A 1 246 ? 23.758 15.873 -31.472 1.00 41.28 246 THR A CA 1
ATOM 1820 C C . THR A 1 246 ? 25.255 15.546 -31.570 1.00 41.28 246 THR A C 1
ATOM 1822 O O . THR A 1 246 ? 26.080 16.145 -30.877 1.00 41.28 246 THR A O 1
ATOM 1825 N N . LYS A 1 247 ? 25.636 14.595 -32.441 1.00 38.22 247 LYS A N 1
ATOM 1826 C CA . LYS A 1 247 ? 27.049 14.212 -32.661 1.00 38.22 247 LYS A CA 1
ATOM 1827 C C . LYS A 1 247 ? 27.925 15.380 -33.150 1.00 38.22 247 LYS A C 1
ATOM 1829 O O . LYS A 1 247 ? 29.127 15.358 -32.923 1.00 38.22 247 LYS A O 1
ATOM 1834 N N . ASP A 1 248 ? 27.329 16.402 -33.764 1.00 37.56 248 ASP A N 1
ATOM 1835 C CA . ASP A 1 248 ? 27.963 17.665 -34.175 1.00 37.56 248 ASP A CA 1
ATOM 1836 C C . ASP A 1 248 ? 27.890 18.772 -33.100 1.00 37.56 248 ASP A C 1
ATOM 1838 O O . ASP A 1 248 ? 28.245 19.919 -33.355 1.00 37.56 248 ASP A O 1
ATOM 1842 N N . GLY A 1 249 ? 27.446 18.452 -31.880 1.00 38.06 249 GLY A N 1
ATOM 1843 C CA . GLY A 1 249 ? 27.489 19.356 -30.728 1.00 38.06 249 GLY A CA 1
ATOM 1844 C C . GLY A 1 249 ? 26.337 20.358 -30.627 1.00 38.06 249 GLY A C 1
ATOM 1845 O O . GLY A 1 249 ? 26.315 21.137 -29.671 1.00 38.06 249 GLY A O 1
ATOM 1846 N N . ARG A 1 250 ? 25.369 20.334 -31.552 1.00 40.31 250 ARG A N 1
ATOM 1847 C CA . ARG A 1 250 ? 24.185 21.203 -31.519 1.00 40.31 250 ARG A CA 1
ATOM 1848 C C . ARG A 1 250 ? 23.177 20.731 -30.476 1.00 40.31 250 ARG A C 1
ATOM 1850 O O . ARG A 1 250 ? 22.934 19.537 -30.327 1.00 40.31 250 ARG A O 1
ATOM 1857 N N . LEU A 1 251 ? 22.570 21.682 -29.771 1.00 43.69 251 LEU A N 1
ATOM 1858 C CA . LEU A 1 251 ? 21.437 21.429 -28.884 1.00 43.69 251 LEU A CA 1
ATOM 1859 C C . LEU A 1 251 ? 20.147 21.565 -29.695 1.00 43.69 251 LEU A C 1
ATOM 1861 O O . LEU A 1 251 ? 19.862 22.646 -30.205 1.00 43.69 251 LEU A O 1
ATOM 1865 N N . ILE A 1 252 ? 19.391 20.478 -29.822 1.00 43.59 252 ILE A N 1
ATOM 1866 C CA . ILE A 1 252 ? 18.072 20.477 -30.465 1.00 43.59 252 ILE A CA 1
ATOM 1867 C C . ILE A 1 252 ? 16.966 20.377 -29.416 1.00 43.59 252 ILE A C 1
ATOM 1869 O O . ILE A 1 252 ? 17.069 19.599 -28.463 1.00 43.59 252 ILE A O 1
ATOM 1873 N N . ASP A 1 253 ? 15.919 21.178 -29.613 1.00 44.66 253 ASP A N 1
ATOM 1874 C CA . ASP A 1 253 ? 14.691 21.166 -28.820 1.00 44.66 253 ASP A CA 1
ATOM 1875 C C . ASP A 1 253 ? 13.904 19.887 -29.142 1.00 44.66 253 ASP A C 1
ATOM 1877 O O . ASP A 1 253 ? 13.717 19.547 -30.317 1.00 44.66 253 ASP A O 1
ATOM 1881 N N . ARG A 1 254 ? 13.461 19.137 -28.128 1.00 47.62 254 ARG A N 1
ATOM 1882 C CA . ARG A 1 254 ? 12.671 17.912 -28.326 1.00 47.62 254 ARG A CA 1
ATOM 1883 C C . ARG A 1 254 ? 11.283 18.260 -28.878 1.00 47.62 254 ARG A C 1
ATOM 1885 O O . ARG A 1 254 ? 10.282 18.242 -28.164 1.00 47.62 254 ARG A O 1
ATOM 1892 N N . GLN A 1 255 ? 11.176 18.449 -30.192 1.00 39.88 255 GLN A N 1
ATOM 1893 C CA . GLN A 1 255 ? 9.923 18.256 -30.923 1.00 39.88 255 GLN A CA 1
ATOM 1894 C C . GLN A 1 255 ? 9.535 16.766 -30.893 1.00 39.88 255 GLN A C 1
ATOM 1896 O O . GLN A 1 255 ? 9.766 16.027 -31.844 1.00 39.88 255 GLN A O 1
ATOM 1901 N N . LYS A 1 256 ? 9.014 16.323 -29.741 1.00 41.78 256 LYS A N 1
ATOM 1902 C CA . LYS A 1 256 ? 8.181 15.137 -29.457 1.00 41.78 256 LYS A CA 1
ATOM 1903 C C . LYS A 1 256 ? 8.176 14.946 -27.935 1.00 41.78 256 LYS A C 1
ATOM 1905 O O . LYS A 1 256 ? 8.741 13.996 -27.403 1.00 41.78 256 LYS A O 1
ATOM 1910 N N . ALA A 1 257 ? 7.499 15.847 -27.224 1.00 43.31 257 ALA A N 1
ATOM 1911 C CA . ALA A 1 257 ? 7.120 15.696 -25.816 1.00 43.31 257 ALA A CA 1
ATOM 1912 C C . ALA A 1 257 ? 6.054 14.592 -25.626 1.00 43.31 257 ALA A C 1
ATOM 1914 O O . ALA A 1 257 ? 5.043 14.771 -24.953 1.00 43.31 257 ALA A O 1
ATOM 1915 N N . ARG A 1 258 ? 6.237 13.438 -26.272 1.00 51.12 258 ARG A N 1
ATOM 1916 C CA . ARG A 1 258 ? 5.362 12.281 -26.123 1.00 51.12 258 ARG A CA 1
ATOM 1917 C C . ARG A 1 258 ? 6.090 11.299 -25.211 1.00 51.12 258 ARG A C 1
ATOM 1919 O O . ARG A 1 258 ? 7.060 10.676 -25.626 1.00 51.12 258 ARG A O 1
ATOM 1926 N N . SER A 1 259 ? 5.608 11.220 -23.967 1.00 60.25 259 SER A N 1
ATOM 1927 C CA . SER A 1 259 ? 5.830 10.104 -23.031 1.00 60.25 259 SER A CA 1
ATOM 1928 C C . SER A 1 259 ? 7.014 10.174 -22.051 1.00 60.25 259 SER A C 1
ATOM 1930 O O . SER A 1 259 ? 7.438 9.121 -21.590 1.00 60.25 259 SER A O 1
ATOM 1932 N N . THR A 1 260 ? 7.551 11.339 -21.666 1.00 65.94 260 THR A N 1
ATOM 1933 C CA . THR A 1 260 ? 8.555 11.385 -20.576 1.00 65.94 260 THR A CA 1
ATOM 1934 C C . THR A 1 260 ? 7.924 11.111 -19.211 1.00 65.94 260 THR A C 1
ATOM 1936 O O . THR A 1 260 ? 6.860 11.657 -18.907 1.00 65.94 260 THR A O 1
ATOM 1939 N N . VAL A 1 261 ? 8.611 10.328 -18.382 1.00 71.12 261 VAL A N 1
ATOM 1940 C CA . VAL A 1 261 ? 8.232 10.045 -16.996 1.00 71.12 261 VAL A CA 1
ATOM 1941 C C . VAL A 1 261 ? 9.340 10.470 -16.043 1.00 71.12 261 VAL A C 1
ATOM 1943 O O . VAL A 1 261 ? 10.524 10.305 -16.329 1.00 71.12 261 VAL A O 1
ATOM 1946 N N . GLU A 1 262 ? 8.945 11.026 -14.913 1.00 74.19 262 GLU A N 1
ATOM 1947 C CA . GLU A 1 262 ? 9.797 11.257 -13.759 1.00 74.19 262 GLU A CA 1
ATOM 1948 C C . GLU A 1 262 ? 9.483 10.191 -12.707 1.00 74.19 262 GLU A C 1
ATOM 1950 O O . GLU A 1 262 ? 8.325 9.909 -12.419 1.00 74.19 262 GLU A O 1
ATOM 1955 N N . LEU A 1 263 ? 10.514 9.579 -12.147 1.00 75.50 263 LEU A N 1
ATOM 1956 C CA . LEU A 1 263 ? 10.414 8.526 -11.151 1.00 75.50 263 LEU A CA 1
ATOM 1957 C C . LEU A 1 263 ? 11.079 9.024 -9.867 1.00 75.50 263 LEU A C 1
ATOM 1959 O O . LEU A 1 263 ? 12.305 9.091 -9.795 1.00 75.50 263 LEU A O 1
ATOM 1963 N N . LEU A 1 264 ? 10.284 9.362 -8.854 1.00 74.44 264 LEU A N 1
ATOM 1964 C CA . LEU A 1 264 ? 10.799 9.578 -7.501 1.00 74.44 264 LEU A CA 1
ATOM 1965 C C . LEU A 1 264 ? 10.911 8.230 -6.814 1.00 74.44 264 LEU A C 1
ATOM 1967 O O . LEU A 1 264 ? 9.955 7.469 -6.860 1.00 74.44 264 LEU A O 1
ATOM 1971 N N . VAL A 1 265 ? 12.046 7.939 -6.191 1.00 76.31 265 VAL A N 1
ATOM 1972 C CA . VAL A 1 265 ? 12.354 6.651 -5.574 1.00 76.31 265 VAL A CA 1
ATOM 1973 C C . VAL A 1 265 ? 12.909 6.876 -4.189 1.00 76.31 265 VAL A C 1
ATOM 1975 O O . VAL A 1 265 ? 13.978 7.453 -4.037 1.00 76.31 265 VAL A O 1
ATOM 1978 N N . TRP A 1 266 ? 12.220 6.385 -3.178 1.00 77.62 266 TRP A N 1
ATOM 1979 C CA . TRP A 1 266 ? 12.676 6.454 -1.800 1.00 77.62 266 TRP A CA 1
ATOM 1980 C C . TRP A 1 266 ? 13.159 5.091 -1.330 1.00 77.62 266 TRP A C 1
ATOM 1982 O O . TRP A 1 266 ? 12.526 4.083 -1.640 1.00 77.62 266 TRP A O 1
ATOM 1992 N N . SER A 1 267 ? 14.241 5.075 -0.553 1.00 74.56 267 SER A N 1
ATOM 1993 C CA . SER A 1 267 ? 14.776 3.870 0.075 1.00 74.56 267 SER A CA 1
ATOM 1994 C C . SER A 1 267 ? 14.668 3.922 1.595 1.00 74.56 267 SER A C 1
ATOM 1996 O O . SER A 1 267 ? 15.200 4.830 2.235 1.00 74.56 267 SER A O 1
ATOM 1998 N N . SER A 1 268 ? 14.063 2.899 2.202 1.00 67.94 268 SER A N 1
ATOM 1999 C CA . SER A 1 268 ? 13.974 2.803 3.665 1.00 67.94 268 SER A CA 1
ATOM 2000 C C . SER A 1 268 ? 15.306 2.563 4.362 1.00 67.94 268 SER A C 1
ATOM 2002 O O . SER A 1 268 ? 15.403 2.797 5.560 1.00 67.94 268 SER A O 1
ATOM 2004 N N . SER A 1 269 ? 16.325 2.069 3.654 1.00 65.62 269 SER A N 1
ATOM 2005 C CA . SER A 1 269 ? 17.609 1.723 4.276 1.00 65.62 269 SER A CA 1
ATOM 2006 C C . SER A 1 269 ? 18.484 2.939 4.571 1.00 65.62 269 SER A C 1
ATOM 2008 O O . SER A 1 269 ? 19.327 2.881 5.461 1.00 65.62 269 SER A O 1
ATOM 2010 N N . ASN A 1 270 ? 18.308 4.031 3.828 1.00 62.66 270 ASN A N 1
ATOM 2011 C CA . ASN A 1 270 ? 19.080 5.265 3.990 1.00 62.66 270 ASN A CA 1
ATOM 2012 C C . ASN A 1 270 ? 18.201 6.525 4.075 1.00 62.66 270 ASN A C 1
ATOM 2014 O O . ASN A 1 270 ? 18.739 7.617 4.223 1.00 62.66 270 ASN A O 1
ATOM 2018 N N . GLY A 1 271 ? 16.876 6.392 3.958 1.00 57.62 271 GLY A N 1
ATOM 2019 C CA . GLY A 1 271 ? 15.931 7.509 3.978 1.00 57.62 271 GLY A CA 1
ATOM 2020 C C . GLY A 1 271 ? 16.040 8.447 2.773 1.00 57.62 271 GLY A C 1
ATOM 2021 O O . GLY A 1 271 ? 15.366 9.475 2.753 1.00 57.62 271 GLY A O 1
ATOM 2022 N N . MET A 1 272 ? 16.874 8.123 1.780 1.00 63.09 272 MET A N 1
ATOM 2023 C CA . MET A 1 272 ? 17.127 8.991 0.636 1.00 63.09 272 MET A CA 1
ATOM 2024 C C . MET A 1 272 ? 16.024 8.844 -0.406 1.00 63.09 272 MET A C 1
ATOM 2026 O O . MET A 1 272 ? 15.624 7.730 -0.749 1.00 63.09 272 MET A O 1
ATOM 2030 N N . THR A 1 273 ? 15.607 9.981 -0.958 1.00 68.56 273 THR A N 1
ATOM 2031 C CA . THR A 1 273 ? 14.798 10.051 -2.175 1.00 68.56 273 THR A CA 1
ATOM 2032 C C . THR A 1 273 ? 15.707 10.399 -3.348 1.00 68.56 273 THR A C 1
ATOM 2034 O O . THR A 1 273 ? 16.387 11.422 -3.328 1.00 68.56 273 THR A O 1
ATOM 2037 N N . ALA A 1 274 ? 15.719 9.548 -4.365 1.00 72.81 274 ALA A N 1
ATOM 2038 C CA . ALA A 1 274 ? 16.372 9.763 -5.645 1.00 72.81 274 ALA A CA 1
ATOM 2039 C C . ALA A 1 274 ? 15.326 10.078 -6.718 1.00 72.81 274 ALA A C 1
ATOM 2041 O O . ALA A 1 274 ? 14.189 9.615 -6.651 1.00 72.81 274 ALA A O 1
ATOM 2042 N N . LYS A 1 275 ? 15.716 10.858 -7.723 1.00 75.94 275 LYS A N 1
ATOM 2043 C CA . LYS A 1 275 ? 14.859 11.235 -8.846 1.00 75.94 275 LYS A CA 1
ATOM 2044 C C . LYS A 1 275 ? 15.490 10.752 -10.142 1.00 75.94 275 LYS A C 1
ATOM 2046 O O . LYS A 1 275 ? 16.625 11.106 -10.451 1.00 75.94 275 LYS A O 1
ATOM 2051 N N . PHE A 1 276 ? 14.742 9.961 -10.897 1.00 80.62 276 PHE A N 1
ATOM 2052 C CA . PHE A 1 276 ? 15.157 9.411 -12.182 1.00 80.62 276 PHE A CA 1
ATOM 2053 C C . PHE A 1 276 ? 14.213 9.865 -13.285 1.00 80.62 276 PHE A C 1
ATOM 2055 O O . PHE A 1 276 ? 13.070 10.246 -13.037 1.00 80.62 276 PHE A O 1
ATOM 2062 N N . TYR A 1 277 ? 14.692 9.800 -14.520 1.00 77.62 277 TYR A N 1
ATOM 2063 C CA . TYR A 1 277 ? 13.920 10.184 -15.689 1.00 77.62 277 TYR A CA 1
ATOM 2064 C C . TYR A 1 277 ? 13.898 9.047 -16.694 1.00 77.62 277 TYR A C 1
ATOM 2066 O O . TYR A 1 277 ? 14.869 8.305 -16.859 1.00 77.62 277 TYR A O 1
ATOM 2074 N N . GLY A 1 278 ? 12.764 8.922 -17.364 1.00 79.50 278 GLY A N 1
ATOM 2075 C CA . GLY A 1 278 ? 12.500 7.837 -18.278 1.00 79.50 278 GLY A CA 1
ATOM 2076 C C . GLY A 1 278 ? 11.517 8.213 -19.368 1.00 79.50 278 GLY A C 1
ATOM 2077 O O . GLY A 1 278 ? 11.083 9.362 -19.500 1.00 79.50 278 GLY A O 1
ATOM 2078 N N . VAL A 1 279 ? 11.137 7.206 -20.141 1.00 78.56 279 VAL A N 1
ATOM 2079 C CA . VAL A 1 279 ? 10.060 7.295 -21.126 1.00 78.56 279 VAL A CA 1
ATOM 2080 C C . VAL A 1 279 ? 9.100 6.121 -20.951 1.00 78.56 279 VAL A C 1
ATOM 2082 O O . VAL A 1 279 ? 9.528 5.008 -20.649 1.00 78.56 279 VAL A O 1
ATOM 2085 N N . PHE A 1 280 ? 7.800 6.359 -21.112 1.00 78.75 280 PHE A N 1
ATOM 2086 C CA . PHE A 1 280 ? 6.816 5.280 -21.155 1.00 78.75 280 PHE A CA 1
ATOM 2087 C C . PHE A 1 280 ? 6.909 4.511 -22.473 1.00 78.75 280 PHE A C 1
ATOM 2089 O O . PHE A 1 280 ? 7.180 5.084 -23.531 1.00 78.75 280 PHE A O 1
ATOM 2096 N N . ALA A 1 281 ? 6.633 3.214 -22.394 1.00 78.06 281 ALA A N 1
ATOM 2097 C CA . ALA A 1 281 ? 6.430 2.365 -23.551 1.00 78.06 281 ALA A CA 1
ATOM 2098 C C . ALA A 1 281 ? 5.167 2.772 -24.327 1.00 78.06 281 ALA A C 1
ATOM 2100 O O . ALA A 1 281 ? 4.214 3.315 -23.767 1.00 78.06 281 ALA A O 1
ATOM 2101 N N . LEU A 1 282 ? 5.156 2.478 -25.629 1.00 76.44 282 LEU A N 1
ATOM 2102 C CA . LEU A 1 282 ? 3.999 2.695 -26.509 1.00 76.44 282 LEU A CA 1
ATOM 2103 C C . LEU A 1 282 ? 3.061 1.478 -26.593 1.00 76.44 282 LEU A C 1
ATOM 2105 O O . LEU A 1 282 ? 2.076 1.521 -27.325 1.00 76.44 282 LEU A O 1
ATOM 2109 N N . PHE A 1 283 ? 3.372 0.408 -25.860 1.00 78.12 283 PHE A N 1
ATOM 2110 C CA . PHE A 1 283 ? 2.584 -0.818 -25.758 1.00 78.12 283 PHE A CA 1
ATOM 2111 C C . PHE A 1 283 ? 2.050 -1.007 -24.334 1.00 78.12 283 PHE A C 1
ATOM 2113 O O . PHE A 1 283 ? 2.511 -0.361 -23.389 1.00 78.12 283 PHE A O 1
ATOM 2120 N N . GLY A 1 284 ? 1.089 -1.918 -24.187 1.00 76.44 284 GLY A N 1
ATOM 2121 C CA . GLY A 1 284 ? 0.335 -2.071 -22.951 1.00 76.44 284 GLY A CA 1
ATOM 2122 C C . GLY A 1 284 ? -0.675 -0.937 -22.728 1.00 76.44 284 GLY A C 1
ATOM 2123 O O . GLY A 1 284 ? -0.889 -0.098 -23.611 1.00 76.44 284 GLY A O 1
ATOM 2124 N N . PRO A 1 285 ? -1.349 -0.906 -21.566 1.00 72.25 285 PRO A N 1
ATOM 2125 C CA . PRO A 1 285 ? -2.302 0.149 -21.258 1.00 72.25 285 PRO A CA 1
ATOM 2126 C C . PRO A 1 285 ? -1.616 1.518 -21.277 1.00 72.25 285 PRO A C 1
ATOM 2128 O O . PRO A 1 285 ? -0.568 1.722 -20.658 1.00 72.25 285 PRO A O 1
ATOM 2131 N N . LYS A 1 286 ? -2.250 2.481 -21.962 1.00 59.91 286 LYS A N 1
ATOM 2132 C CA . LYS A 1 286 ? -1.878 3.896 -21.857 1.00 59.91 286 LYS A CA 1
ATOM 2133 C C . LYS A 1 286 ? -1.958 4.313 -20.385 1.00 59.91 286 LYS A C 1
ATOM 2135 O O . LYS A 1 286 ? -2.825 3.841 -19.653 1.00 59.91 286 LYS A O 1
ATOM 2140 N N . TYR A 1 287 ? -1.082 5.224 -19.967 1.00 54.66 287 TYR A N 1
ATOM 2141 C CA . TYR A 1 287 ? -0.973 5.723 -18.586 1.00 54.66 287 TYR A CA 1
ATOM 2142 C C . TYR A 1 287 ? -2.288 6.283 -17.998 1.00 54.66 287 TYR A C 1
ATOM 2144 O O . TYR A 1 287 ? -2.364 6.515 -16.804 1.00 54.66 287 TYR A O 1
ATOM 2152 N N . GLU A 1 288 ? -3.330 6.501 -18.797 1.00 48.03 288 GLU A N 1
ATOM 2153 C CA . GLU A 1 288 ? -4.672 6.888 -18.328 1.00 48.03 288 GLU A CA 1
ATOM 2154 C C . GLU A 1 288 ? -5.415 5.733 -17.623 1.00 48.03 288 GLU A C 1
ATOM 2156 O O . GLU A 1 288 ? -6.413 5.962 -16.950 1.00 48.03 288 GLU A O 1
ATOM 2161 N N . GLY A 1 289 ? -4.908 4.496 -17.731 1.00 43.78 289 GLY A N 1
ATOM 2162 C CA . GLY A 1 289 ? -5.282 3.355 -16.884 1.00 43.78 289 GLY A CA 1
ATOM 2163 C C . GLY A 1 289 ? -4.465 3.238 -15.586 1.00 43.78 289 GLY A C 1
ATOM 2164 O O . GLY A 1 289 ? -4.746 2.370 -14.760 1.00 43.78 289 GLY A O 1
ATOM 2165 N N . PHE A 1 290 ? -3.463 4.100 -15.388 1.00 41.38 290 PHE A N 1
ATOM 2166 C CA . PHE A 1 290 ? -2.905 4.410 -14.070 1.00 41.38 290 PHE A CA 1
ATOM 2167 C C . PHE A 1 290 ? -3.882 5.406 -13.412 1.00 41.38 290 PHE A C 1
ATOM 2169 O O . PHE A 1 290 ? -4.336 6.314 -14.111 1.00 41.38 290 PHE A O 1
ATOM 2176 N N . PRO A 1 291 ? -4.254 5.273 -12.120 1.00 34.88 291 PRO A N 1
ATOM 2177 C CA . PRO A 1 291 ? -5.070 6.289 -11.457 1.00 34.88 291 PRO A CA 1
ATOM 2178 C C . PRO A 1 291 ? -4.471 7.676 -11.721 1.00 34.88 291 PRO A C 1
ATOM 2180 O O . PRO A 1 291 ? -3.255 7.842 -11.636 1.00 34.88 291 PRO A O 1
ATOM 2183 N N . SER A 1 292 ? -5.352 8.582 -12.150 1.00 32.97 292 SER A N 1
ATOM 2184 C CA . SER A 1 292 ? -5.104 9.874 -12.794 1.00 32.97 292 SER A CA 1
ATOM 2185 C C . SER A 1 292 ? -3.831 10.591 -12.337 1.00 32.97 292 SER A C 1
ATOM 2187 O O . SER A 1 292 ? -3.494 10.588 -11.162 1.00 32.97 292 SER A O 1
ATOM 2189 N N . VAL A 1 293 ? -3.160 11.274 -13.267 1.00 39.09 293 VAL A N 1
ATOM 2190 C CA . VAL A 1 293 ? -1.849 11.957 -13.145 1.00 39.09 293 VAL A CA 1
ATOM 2191 C C . VAL A 1 293 ? -1.804 13.081 -12.083 1.00 39.09 293 VAL A C 1
ATOM 2193 O O . VAL A 1 293 ? -0.764 13.699 -11.874 1.00 39.09 293 VAL A O 1
ATOM 2196 N N . VAL A 1 294 ? -2.890 13.296 -11.343 1.00 36.66 294 VAL A N 1
ATOM 2197 C CA . VAL A 1 294 ? -2.937 14.132 -10.133 1.00 36.66 294 VAL A CA 1
ATOM 2198 C C . VAL A 1 294 ? -2.653 13.322 -8.848 1.00 36.66 294 VAL A C 1
ATOM 2200 O O . VAL A 1 294 ? -2.155 13.878 -7.878 1.00 36.66 294 VAL A O 1
ATOM 2203 N N . ASP A 1 295 ? -2.807 11.992 -8.890 1.00 46.75 295 ASP A N 1
ATOM 2204 C CA . ASP A 1 295 ? -2.685 11.051 -7.768 1.00 46.75 295 ASP A CA 1
ATOM 2205 C C . ASP A 1 295 ? -1.770 9.863 -8.115 1.00 46.75 295 ASP A C 1
ATOM 2207 O O . ASP A 1 295 ? -2.171 8.698 -8.014 1.00 46.75 295 ASP A O 1
ATOM 2211 N N . ALA A 1 296 ? -0.528 10.113 -8.550 1.00 52.16 296 ALA A N 1
ATOM 2212 C CA . ALA A 1 296 ? 0.422 9.025 -8.789 1.00 52.16 296 ALA A CA 1
ATOM 2213 C C . ALA A 1 296 ? 0.574 8.173 -7.509 1.00 52.16 296 ALA A C 1
ATOM 2215 O O . ALA A 1 296 ? 1.188 8.593 -6.527 1.00 52.16 296 ALA A O 1
ATOM 2216 N N . LYS A 1 297 ? -0.044 6.986 -7.494 1.00 54.00 297 LYS A N 1
ATOM 2217 C CA . LYS A 1 297 ? -0.045 6.118 -6.315 1.00 54.00 297 LYS A CA 1
ATOM 2218 C C . LYS A 1 297 ? 1.343 5.501 -6.161 1.00 54.00 297 LYS A C 1
ATOM 2220 O O . LYS A 1 297 ? 1.842 4.917 -7.126 1.00 54.00 297 LYS A O 1
ATOM 2225 N N . PRO A 1 298 ? 1.979 5.622 -4.988 1.00 64.00 298 PRO A N 1
ATOM 2226 C CA . PRO A 1 298 ? 3.264 4.989 -4.755 1.00 64.00 298 PRO A CA 1
ATOM 2227 C C . PRO A 1 298 ? 3.165 3.465 -4.915 1.00 64.00 298 PRO A C 1
ATOM 2229 O O . PRO A 1 298 ? 2.263 2.837 -4.362 1.00 64.00 298 PRO A O 1
ATOM 2232 N N . GLY A 1 299 ? 4.090 2.867 -5.663 1.00 70.25 299 GLY A N 1
ATOM 2233 C CA . GLY A 1 299 ? 4.255 1.415 -5.773 1.00 70.25 299 GLY A CA 1
ATOM 2234 C C . GLY A 1 299 ? 5.603 0.993 -5.202 1.00 70.25 299 GLY A C 1
ATOM 2235 O O . GLY A 1 299 ? 6.555 1.771 -5.265 1.00 70.25 299 GLY A O 1
ATOM 2236 N N . SER A 1 300 ? 5.722 -0.213 -4.639 1.00 77.94 300 SER A N 1
ATOM 2237 C CA . SER A 1 300 ? 7.049 -0.712 -4.251 1.00 77.94 300 SER A CA 1
ATOM 2238 C C . SER A 1 300 ? 7.762 -1.370 -5.433 1.00 77.94 300 SER A C 1
ATOM 2240 O O . SER A 1 300 ? 7.140 -1.969 -6.314 1.00 77.94 300 SER A O 1
ATOM 2242 N N . LEU A 1 301 ? 9.081 -1.193 -5.477 1.00 85.38 301 LEU A N 1
ATOM 2243 C CA . LEU A 1 301 ? 9.948 -1.699 -6.530 1.00 85.38 301 LEU A CA 1
ATOM 2244 C C . LEU A 1 301 ? 10.583 -3.010 -6.097 1.00 85.38 301 LEU A C 1
ATOM 2246 O O . LEU A 1 301 ? 11.092 -3.146 -4.979 1.00 85.38 301 LEU A O 1
ATOM 2250 N N . ARG A 1 302 ? 10.606 -3.962 -7.026 1.00 86.62 302 ARG A N 1
ATOM 2251 C CA . ARG A 1 302 ? 11.318 -5.229 -6.875 1.00 86.62 302 ARG A CA 1
ATOM 2252 C C . ARG A 1 302 ? 12.181 -5.488 -8.086 1.00 86.62 302 ARG A C 1
ATOM 2254 O O . ARG A 1 302 ? 11.750 -5.284 -9.213 1.00 86.62 302 ARG A O 1
ATOM 2261 N N . LEU A 1 303 ? 13.401 -5.944 -7.849 1.00 90.12 303 LEU A N 1
ATOM 2262 C CA . LEU A 1 303 ? 14.257 -6.416 -8.923 1.00 90.12 303 LEU A CA 1
ATOM 2263 C C . LEU A 1 303 ? 13.786 -7.815 -9.340 1.00 90.12 303 LEU A C 1
ATOM 2265 O O . LEU A 1 303 ? 13.495 -8.642 -8.477 1.00 90.12 303 LEU A O 1
ATOM 2269 N N . SER A 1 304 ? 13.671 -8.065 -10.644 1.00 91.81 304 SER A N 1
ATOM 2270 C CA . SER A 1 304 ? 13.375 -9.410 -11.163 1.00 91.81 304 SER A CA 1
ATOM 2271 C C . SER A 1 304 ? 14.436 -10.433 -10.721 1.00 91.81 304 SER A C 1
ATOM 2273 O O . SER A 1 304 ? 15.543 -10.028 -10.370 1.00 91.81 304 SER A O 1
ATOM 2275 N N . PRO A 1 305 ? 14.153 -11.747 -10.716 1.00 91.25 305 PRO A N 1
ATOM 2276 C CA . PRO A 1 305 ? 15.159 -12.764 -10.392 1.00 91.25 305 PRO A CA 1
ATOM 2277 C C . PRO A 1 305 ? 16.378 -12.706 -11.321 1.00 91.25 305 PRO A C 1
ATOM 2279 O O . PRO A 1 305 ? 16.255 -12.264 -12.462 1.00 91.25 305 PRO A O 1
ATOM 2282 N N . GLU A 1 306 ? 17.545 -13.153 -10.846 1.00 89.06 306 GLU A N 1
ATOM 2283 C CA . GLU A 1 306 ? 18.755 -13.293 -11.675 1.00 89.06 306 GLU A CA 1
ATOM 2284 C C . GLU A 1 306 ? 18.453 -14.132 -12.936 1.00 89.06 306 GLU A C 1
ATOM 2286 O O . GLU A 1 306 ? 17.764 -15.146 -12.821 1.00 89.06 306 GLU A O 1
ATOM 2291 N N . PRO A 1 307 ? 18.918 -13.726 -14.136 1.00 91.56 307 PRO A N 1
ATOM 2292 C CA . PRO A 1 307 ? 19.908 -12.674 -14.422 1.00 91.56 307 PRO A CA 1
ATOM 2293 C C . PRO A 1 307 ? 19.314 -11.254 -14.586 1.00 91.56 307 PRO A C 1
ATOM 2295 O O . PRO A 1 307 ? 19.833 -10.424 -15.332 1.00 91.56 307 PRO A O 1
ATOM 2298 N N . HIS A 1 308 ? 18.169 -10.981 -13.958 1.00 92.62 308 HIS A N 1
ATOM 2299 C CA . HIS A 1 308 ? 17.420 -9.719 -13.959 1.00 92.62 308 HIS A CA 1
ATOM 2300 C C . HIS A 1 308 ? 16.873 -9.276 -15.313 1.00 92.62 308 HIS A C 1
ATOM 2302 O O . HIS A 1 308 ? 16.417 -8.144 -15.460 1.00 92.62 308 HIS A O 1
ATOM 2308 N N . ASN A 1 309 ? 16.909 -10.135 -16.327 1.00 92.62 309 ASN A N 1
ATOM 2309 C CA . ASN A 1 309 ? 16.461 -9.779 -17.668 1.00 92.62 309 ASN A CA 1
ATOM 2310 C C . ASN A 1 309 ? 14.963 -10.057 -17.892 1.00 92.62 309 ASN A C 1
ATOM 2312 O O . ASN A 1 309 ? 14.423 -9.601 -18.894 1.00 92.62 309 ASN A O 1
ATOM 2316 N N . GLY A 1 310 ? 14.284 -10.786 -17.002 1.00 92.81 310 GLY A N 1
ATOM 2317 C CA . GLY A 1 310 ? 12.860 -11.119 -17.135 1.00 92.81 310 GLY A CA 1
ATOM 2318 C C . GLY A 1 310 ? 12.504 -11.947 -18.377 1.00 92.81 310 GLY A C 1
ATOM 2319 O O . GLY A 1 310 ? 11.355 -11.909 -18.807 1.00 92.81 310 GLY A O 1
ATOM 2320 N N . CYS A 1 311 ? 13.467 -12.641 -18.993 1.00 93.69 311 CYS A N 1
ATOM 2321 C CA . CYS A 1 311 ? 13.223 -13.425 -20.207 1.00 93.69 311 CYS A CA 1
ATOM 2322 C C . CYS A 1 311 ? 12.583 -14.787 -19.937 1.00 93.69 311 CYS A C 1
ATOM 2324 O O . CYS A 1 311 ? 11.871 -15.298 -20.797 1.00 93.69 311 CYS A O 1
ATOM 2326 N N . GLU A 1 312 ? 12.804 -15.348 -18.753 1.00 92.12 312 GLU A N 1
ATOM 2327 C CA . GLU A 1 312 ? 12.172 -16.589 -18.314 1.00 92.12 312 GLU A CA 1
ATOM 2328 C C . GLU A 1 312 ? 10.948 -16.285 -17.447 1.00 92.12 312 GLU A C 1
ATOM 2330 O O . GLU A 1 312 ? 10.890 -15.247 -16.778 1.00 92.12 312 GLU A O 1
ATOM 2335 N N . ASP A 1 313 ? 9.970 -17.191 -17.466 1.00 89.12 313 ASP A N 1
ATOM 2336 C CA . ASP A 1 313 ? 8.856 -17.149 -16.523 1.00 89.12 313 ASP A CA 1
ATOM 2337 C C . ASP A 1 313 ? 9.406 -17.306 -15.097 1.00 89.12 313 ASP A C 1
ATOM 2339 O O . ASP A 1 313 ? 10.235 -18.172 -14.817 1.00 89.12 313 ASP A O 1
ATOM 2343 N N . PHE A 1 314 ? 8.917 -16.482 -14.173 1.00 88.12 314 PHE A N 1
ATOM 2344 C CA . PHE A 1 314 ? 9.249 -16.587 -12.756 1.00 88.12 314 PHE A CA 1
ATOM 2345 C C . PHE A 1 314 ? 7.984 -16.712 -11.912 1.00 88.12 314 PHE A C 1
ATOM 2347 O O . PHE A 1 314 ? 6.908 -16.245 -12.288 1.00 88.12 314 PHE A O 1
ATOM 2354 N N . ALA A 1 315 ? 8.114 -17.401 -10.775 1.00 81.94 315 ALA A N 1
ATOM 2355 C CA . ALA A 1 315 ? 6.976 -17.795 -9.957 1.00 81.94 315 ALA A CA 1
ATOM 2356 C C . ALA A 1 315 ? 6.167 -16.581 -9.478 1.00 81.94 315 ALA A C 1
ATOM 2358 O O . ALA A 1 315 ? 6.723 -15.626 -8.927 1.00 81.94 315 ALA A O 1
ATOM 2359 N N . ALA A 1 316 ? 4.841 -16.671 -9.615 1.00 74.25 316 ALA A N 1
ATOM 2360 C CA . ALA A 1 316 ? 3.920 -15.800 -8.902 1.00 74.25 316 ALA A CA 1
ATOM 2361 C C . ALA A 1 316 ? 4.128 -16.017 -7.402 1.00 74.25 316 ALA A C 1
ATOM 2363 O O . ALA A 1 316 ? 3.785 -17.059 -6.842 1.00 74.25 316 ALA A O 1
ATOM 2364 N N . SER A 1 317 ? 4.757 -15.044 -6.762 1.00 74.38 317 SER A N 1
ATOM 2365 C CA . SER A 1 317 ? 5.075 -15.078 -5.346 1.00 74.38 317 SER A CA 1
ATOM 2366 C C . SER A 1 317 ? 4.567 -13.802 -4.694 1.00 74.38 317 SER A C 1
ATOM 2368 O O . SER A 1 317 ? 4.380 -12.771 -5.349 1.00 74.38 317 SER A O 1
ATOM 2370 N N . SER A 1 318 ? 4.396 -13.837 -3.372 1.00 67.56 318 SER A N 1
ATOM 2371 C CA . SER A 1 318 ? 4.080 -12.629 -2.605 1.00 67.56 318 SER A CA 1
ATOM 2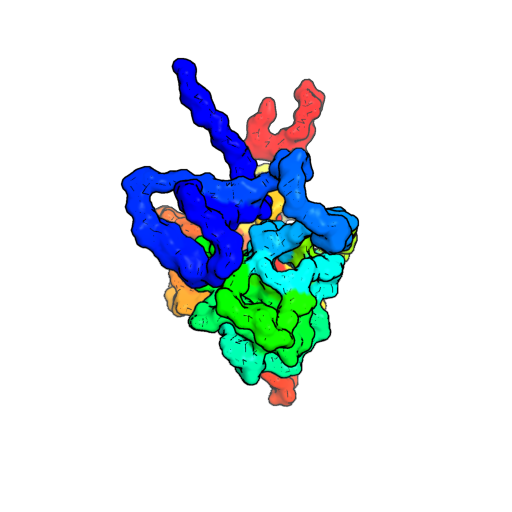372 C C . SER A 1 318 ? 5.154 -11.542 -2.736 1.00 67.56 318 SER A C 1
ATOM 2374 O O . SER A 1 318 ? 4.915 -10.413 -2.323 1.00 67.56 318 SER A O 1
ATOM 2376 N N . GLU A 1 319 ? 6.337 -11.862 -3.278 1.00 75.50 319 GLU A N 1
ATOM 2377 C CA . GLU A 1 319 ? 7.380 -10.873 -3.543 1.00 75.50 319 GLU A CA 1
ATOM 2378 C C . GLU A 1 319 ? 7.030 -9.964 -4.721 1.00 75.50 319 GLU A C 1
ATOM 2380 O O . GLU A 1 319 ? 7.350 -8.786 -4.642 1.00 75.50 319 GLU A O 1
ATOM 2385 N N . PHE A 1 320 ? 6.365 -10.462 -5.771 1.00 83.38 320 PHE A N 1
ATOM 2386 C CA . PHE A 1 320 ? 6.082 -9.691 -6.994 1.00 83.38 320 PHE A CA 1
ATOM 2387 C C . PHE A 1 320 ? 4.629 -9.224 -7.113 1.00 83.38 320 PHE A C 1
ATOM 2389 O O . PHE A 1 320 ? 4.350 -8.266 -7.836 1.00 83.38 320 PHE A O 1
ATOM 2396 N N . GLN A 1 321 ? 3.707 -9.849 -6.379 1.00 80.25 321 GLN A N 1
ATOM 2397 C CA . GLN A 1 321 ? 2.295 -9.488 -6.423 1.00 80.25 321 GLN A CA 1
ATOM 2398 C C . GLN A 1 321 ? 2.067 -8.030 -5.986 1.00 80.25 321 GLN A C 1
ATOM 2400 O O . GLN A 1 321 ? 2.456 -7.620 -4.890 1.00 80.25 321 GLN A O 1
ATOM 2405 N N . GLY A 1 322 ? 1.438 -7.233 -6.855 1.00 76.06 322 GLY A N 1
ATOM 2406 C CA . GLY A 1 322 ? 1.174 -5.815 -6.595 1.00 76.06 322 GLY A CA 1
ATOM 2407 C C . GLY A 1 322 ? 2.387 -4.891 -6.758 1.00 76.06 322 GLY A C 1
ATOM 2408 O O . GLY A 1 322 ? 2.269 -3.704 -6.466 1.00 76.06 322 GLY A O 1
ATOM 2409 N N . GLN A 1 323 ? 3.540 -5.401 -7.207 1.00 81.12 323 GLN A N 1
ATOM 2410 C CA . GLN A 1 323 ? 4.792 -4.640 -7.269 1.00 81.12 323 GLN A CA 1
ATOM 2411 C C . GLN A 1 323 ? 5.094 -4.098 -8.668 1.00 81.12 323 GLN A C 1
ATOM 2413 O O . GLN A 1 323 ? 4.642 -4.643 -9.678 1.00 81.12 323 GLN A O 1
ATOM 2418 N N . ILE A 1 324 ? 5.911 -3.044 -8.729 1.00 86.81 324 ILE A N 1
ATOM 2419 C CA . ILE A 1 324 ? 6.550 -2.588 -9.966 1.00 86.81 324 ILE A CA 1
ATOM 2420 C C . ILE A 1 324 ? 7.881 -3.332 -10.101 1.00 86.81 324 ILE A C 1
ATOM 2422 O O . ILE A 1 324 ? 8.760 -3.208 -9.247 1.00 86.81 324 ILE A O 1
ATOM 2426 N N . VAL A 1 325 ? 8.041 -4.114 -11.167 1.00 90.00 325 VAL A N 1
ATOM 2427 C CA . VAL A 1 325 ? 9.228 -4.959 -11.350 1.00 90.00 325 VAL A CA 1
ATOM 2428 C C . VAL A 1 325 ? 10.259 -4.265 -12.234 1.00 90.00 325 VAL A C 1
ATOM 2430 O O . VAL A 1 325 ? 9.960 -3.824 -13.343 1.00 90.00 325 VAL A O 1
ATOM 2433 N N . VAL A 1 326 ? 11.492 -4.181 -11.741 1.00 92.62 326 VAL A N 1
ATOM 2434 C CA . VAL A 1 326 ? 12.650 -3.678 -12.477 1.00 92.62 326 VAL A CA 1
ATOM 2435 C C . VAL A 1 326 ? 13.311 -4.838 -13.220 1.00 92.62 326 VAL A C 1
ATOM 2437 O O . VAL A 1 326 ? 13.667 -5.863 -12.629 1.00 92.62 326 VAL A O 1
ATOM 2440 N N . VAL A 1 327 ? 13.470 -4.675 -14.530 1.00 93.75 327 VAL A N 1
ATOM 2441 C CA . VAL A 1 327 ? 14.106 -5.642 -15.431 1.00 93.75 327 VAL A CA 1
ATOM 2442 C C . VAL A 1 327 ? 15.193 -4.956 -16.244 1.00 93.75 327 VAL A C 1
ATOM 2444 O O . VAL A 1 327 ? 15.108 -3.770 -16.542 1.00 93.75 327 VAL A O 1
ATOM 2447 N N . TYR A 1 328 ? 16.198 -5.706 -16.659 1.00 93.31 328 TYR A N 1
ATOM 2448 C CA . TYR A 1 328 ? 17.263 -5.250 -17.534 1.00 93.31 328 TYR A CA 1
ATOM 2449 C C . TYR A 1 328 ? 16.945 -5.582 -18.991 1.00 93.31 328 TYR A C 1
ATOM 2451 O O . TYR A 1 328 ? 16.412 -6.654 -19.329 1.00 93.31 328 TYR A O 1
ATOM 2459 N N . ARG A 1 329 ? 17.298 -4.654 -19.885 1.00 91.25 329 ARG A N 1
ATOM 2460 C CA . ARG A 1 329 ? 17.373 -4.936 -21.319 1.00 91.25 329 ARG A CA 1
ATOM 2461 C C . ARG A 1 329 ? 18.289 -6.142 -21.536 1.00 91.25 329 ARG A C 1
ATOM 2463 O O . ARG A 1 329 ? 19.315 -6.291 -20.883 1.00 91.25 329 ARG A O 1
ATOM 2470 N N . GLY A 1 330 ? 17.876 -7.025 -22.435 1.00 86.25 330 GLY A N 1
ATOM 2471 C CA . GLY A 1 330 ? 18.577 -8.271 -22.716 1.00 86.25 330 GLY A CA 1
ATOM 2472 C C . GLY A 1 330 ? 18.086 -8.873 -24.024 1.00 86.25 330 GLY A C 1
ATOM 2473 O O . GLY A 1 330 ? 17.573 -8.152 -24.874 1.00 86.25 330 GLY A O 1
ATOM 2474 N N . ILE A 1 331 ? 18.215 -10.191 -24.150 1.00 84.81 331 ILE A N 1
ATOM 2475 C CA . ILE A 1 331 ? 18.021 -10.925 -25.409 1.00 84.81 331 ILE A CA 1
ATOM 2476 C C . ILE A 1 331 ? 16.565 -11.023 -25.892 1.00 84.81 331 ILE A C 1
ATOM 2478 O O . ILE A 1 331 ? 16.329 -11.132 -27.089 1.00 84.81 331 ILE A O 1
ATOM 2482 N N . CYS A 1 332 ? 15.591 -11.000 -24.980 1.00 89.81 332 CYS A N 1
ATOM 2483 C CA . CYS A 1 332 ? 14.171 -11.144 -25.303 1.00 89.81 332 CYS A CA 1
ATOM 2484 C C . CYS A 1 332 ? 13.470 -9.789 -25.486 1.00 89.81 332 CYS A C 1
ATOM 2486 O O . CYS A 1 332 ? 13.947 -8.753 -25.006 1.00 89.81 332 CYS A O 1
ATOM 2488 N N . SER A 1 333 ? 12.303 -9.815 -26.136 1.00 90.69 333 SER A N 1
ATOM 2489 C CA . SER A 1 333 ? 11.505 -8.616 -26.398 1.00 90.69 333 SER A CA 1
ATOM 2490 C C . SER A 1 333 ? 10.969 -7.972 -25.112 1.00 90.69 333 SER A C 1
ATOM 2492 O O . SER A 1 333 ? 10.817 -8.626 -24.076 1.00 90.69 333 SER A O 1
ATOM 2494 N N . PHE A 1 334 ? 10.661 -6.674 -25.164 1.00 91.00 334 PHE A N 1
ATOM 2495 C CA . PHE A 1 334 ? 10.089 -5.967 -24.016 1.00 91.00 334 PHE A CA 1
ATOM 2496 C C . PHE A 1 334 ? 8.672 -6.446 -23.678 1.00 91.00 334 PHE A C 1
ATOM 2498 O O . PHE A 1 334 ? 8.326 -6.504 -22.499 1.00 91.00 334 PHE A O 1
ATOM 2505 N N . SER A 1 335 ? 7.882 -6.844 -24.678 1.00 90.94 335 SER A N 1
ATOM 2506 C CA . SER A 1 335 ? 6.545 -7.409 -24.468 1.00 90.94 335 SER A CA 1
ATOM 2507 C C . SER A 1 335 ? 6.623 -8.748 -23.746 1.00 90.94 335 SER A C 1
ATOM 2509 O O . SER A 1 335 ? 5.903 -8.942 -22.770 1.00 90.94 335 SER A O 1
ATOM 2511 N N . SER A 1 336 ? 7.558 -9.625 -24.127 1.00 92.06 336 SER A N 1
ATOM 2512 C CA . SER A 1 336 ? 7.750 -10.910 -23.445 1.00 92.06 336 SER A CA 1
ATOM 2513 C C . SER A 1 336 ? 8.133 -10.704 -21.970 1.00 92.06 336 SER A C 1
ATOM 2515 O O . SER A 1 336 ? 7.549 -11.326 -21.086 1.00 92.06 336 SER A O 1
ATOM 2517 N N . LYS A 1 337 ? 9.027 -9.744 -21.672 1.00 93.75 337 LYS A N 1
ATOM 2518 C CA . LYS A 1 337 ? 9.359 -9.365 -20.281 1.00 93.75 337 LYS A CA 1
ATOM 2519 C C . LYS A 1 337 ? 8.124 -8.894 -19.511 1.00 93.75 337 LYS A C 1
ATOM 2521 O O . LYS A 1 337 ? 7.898 -9.331 -18.385 1.00 93.75 337 LYS A O 1
ATOM 2526 N N . ALA A 1 338 ? 7.311 -8.026 -20.117 1.00 92.00 338 ALA A N 1
ATOM 2527 C CA . ALA A 1 338 ? 6.094 -7.510 -19.494 1.00 92.00 338 ALA A CA 1
ATOM 2528 C C . ALA A 1 338 ? 5.075 -8.627 -19.217 1.00 92.00 338 ALA A C 1
ATOM 2530 O O . ALA A 1 338 ? 4.448 -8.641 -18.157 1.00 92.00 338 ALA A O 1
ATOM 2531 N N . ILE A 1 339 ? 4.953 -9.593 -20.135 1.00 92.81 339 ILE A N 1
ATOM 2532 C CA . ILE A 1 339 ? 4.103 -10.780 -19.984 1.00 92.81 339 ILE A CA 1
ATOM 2533 C C . ILE A 1 339 ? 4.578 -11.657 -18.811 1.00 92.81 339 ILE A C 1
ATOM 2535 O O . ILE A 1 339 ? 3.760 -12.155 -18.036 1.00 92.81 339 ILE A O 1
ATOM 2539 N N . ASN A 1 340 ? 5.885 -11.807 -18.618 1.00 94.81 340 ASN A N 1
ATOM 2540 C CA . ASN A 1 340 ? 6.417 -12.579 -17.493 1.00 94.81 340 ASN A CA 1
ATOM 2541 C C . ASN A 1 340 ? 6.180 -11.847 -16.158 1.00 94.81 340 ASN A C 1
ATOM 2543 O O . ASN A 1 340 ? 5.742 -12.452 -15.180 1.00 94.81 340 ASN A O 1
ATOM 2547 N N . VAL A 1 341 ? 6.348 -10.519 -16.135 1.00 92.88 341 VAL A N 1
ATOM 2548 C CA . VAL A 1 341 ? 6.037 -9.683 -14.962 1.00 92.88 341 VAL A CA 1
ATOM 2549 C C . VAL A 1 341 ? 4.553 -9.748 -14.587 1.00 92.88 341 VAL A C 1
ATOM 2551 O O . VAL A 1 341 ? 4.234 -9.938 -13.412 1.00 92.88 341 VAL A O 1
ATOM 2554 N N . GLN A 1 342 ? 3.632 -9.630 -15.552 1.00 92.25 342 GLN A N 1
ATOM 2555 C CA . GLN A 1 342 ? 2.193 -9.707 -15.259 1.00 92.25 342 GLN A CA 1
ATOM 2556 C C . GLN A 1 342 ? 1.787 -11.104 -14.761 1.00 92.25 342 GLN A C 1
ATOM 2558 O O . GLN A 1 342 ? 0.957 -11.201 -13.859 1.00 92.25 342 GLN A O 1
ATOM 2563 N N . LYS A 1 343 ? 2.383 -12.185 -15.294 1.00 91.38 343 LYS A N 1
ATOM 2564 C CA . LYS A 1 343 ? 2.137 -13.561 -14.820 1.00 91.38 343 LYS A CA 1
ATOM 2565 C C . LYS A 1 343 ? 2.564 -13.733 -13.363 1.00 91.38 343 LYS A C 1
ATOM 2567 O O . LYS A 1 343 ? 1.874 -14.406 -12.604 1.00 91.38 343 LYS A O 1
ATOM 2572 N N . ALA A 1 344 ? 3.653 -13.079 -12.958 1.00 88.94 344 ALA A N 1
ATOM 2573 C CA . ALA A 1 344 ? 4.115 -13.070 -11.573 1.00 88.94 344 ALA A CA 1
ATOM 2574 C C . ALA A 1 344 ? 3.269 -12.180 -10.634 1.00 88.94 344 ALA A C 1
ATOM 2576 O O . ALA A 1 344 ? 3.541 -12.116 -9.435 1.00 88.94 344 ALA A O 1
ATOM 2577 N N . GLY A 1 345 ? 2.242 -11.496 -11.153 1.00 84.31 345 GLY A N 1
ATOM 2578 C CA . GLY A 1 345 ? 1.364 -10.605 -10.392 1.00 84.31 345 GLY A CA 1
ATOM 2579 C C . GLY A 1 345 ? 1.876 -9.169 -10.257 1.00 84.31 345 GLY A C 1
ATOM 2580 O O . GLY A 1 345 ? 1.296 -8.396 -9.490 1.00 84.31 345 GLY A O 1
ATOM 2581 N N . GLY A 1 346 ? 2.938 -8.802 -10.982 1.00 84.75 346 GLY A N 1
ATOM 2582 C CA . GLY A 1 346 ? 3.422 -7.426 -11.048 1.00 84.75 346 GLY A CA 1
ATOM 2583 C C . GLY A 1 346 ? 2.389 -6.504 -11.699 1.00 84.75 346 GLY A C 1
ATOM 2584 O O . GLY A 1 346 ? 1.666 -6.904 -12.609 1.00 84.75 346 GLY A O 1
ATOM 2585 N N . VAL A 1 347 ? 2.316 -5.259 -11.231 1.00 82.50 347 VAL A N 1
ATOM 2586 C CA . VAL A 1 347 ? 1.345 -4.246 -11.697 1.00 82.50 347 VAL A CA 1
ATOM 2587 C C . VAL A 1 347 ? 1.984 -3.167 -12.570 1.00 82.50 347 VAL A C 1
ATOM 2589 O O . VAL A 1 347 ? 1.297 -2.269 -13.047 1.00 82.50 347 VAL A O 1
ATOM 2592 N N . GLY A 1 348 ? 3.294 -3.250 -12.793 1.00 85.62 348 GLY A N 1
ATOM 2593 C CA . GLY A 1 348 ? 4.047 -2.360 -13.667 1.00 85.62 348 GLY A CA 1
ATOM 2594 C C . GLY A 1 348 ? 5.461 -2.878 -13.899 1.00 85.62 348 GLY A C 1
ATOM 2595 O O . GLY A 1 348 ? 5.959 -3.708 -13.135 1.00 85.62 348 GLY A O 1
ATOM 2596 N N . MET A 1 349 ? 6.113 -2.380 -14.947 1.00 90.19 349 MET A N 1
ATOM 2597 C CA . MET A 1 349 ? 7.484 -2.757 -15.290 1.00 90.19 349 MET A CA 1
ATOM 2598 C C . MET A 1 349 ? 8.353 -1.528 -15.577 1.00 90.19 349 MET A C 1
ATOM 2600 O O . MET A 1 349 ? 7.943 -0.619 -16.299 1.00 90.19 349 MET A O 1
ATOM 2604 N N . ILE A 1 350 ? 9.575 -1.518 -15.042 1.00 90.75 350 ILE A N 1
ATOM 2605 C CA . ILE A 1 350 ? 10.617 -0.544 -15.387 1.00 90.75 350 ILE A CA 1
ATOM 2606 C C . ILE A 1 350 ? 11.765 -1.291 -16.057 1.00 90.75 350 ILE A C 1
ATOM 2608 O O . ILE A 1 350 ? 12.393 -2.155 -15.451 1.00 90.75 350 ILE A O 1
ATOM 2612 N N . ILE A 1 351 ? 12.057 -0.939 -17.304 1.00 91.38 351 ILE A N 1
ATOM 2613 C CA . ILE A 1 351 ? 13.183 -1.475 -18.060 1.00 91.38 351 ILE A CA 1
ATOM 2614 C C . ILE A 1 351 ? 14.400 -0.578 -17.826 1.00 91.38 351 ILE A C 1
ATOM 2616 O O . ILE A 1 351 ? 14.376 0.617 -18.111 1.00 91.38 351 ILE A O 1
ATOM 2620 N N . VAL A 1 352 ? 15.491 -1.155 -17.348 1.00 91.38 352 VAL A N 1
ATOM 2621 C CA . VAL A 1 352 ? 16.809 -0.528 -17.364 1.00 91.38 352 VAL A CA 1
ATOM 2622 C C . VAL A 1 352 ? 17.423 -0.758 -18.735 1.00 91.38 352 VAL A C 1
ATOM 2624 O O . VAL A 1 352 ? 17.684 -1.901 -19.125 1.00 91.38 352 VAL A O 1
ATOM 2627 N N . ASN A 1 353 ? 17.636 0.322 -19.483 1.00 87.81 353 ASN A N 1
ATOM 2628 C CA . ASN A 1 353 ? 18.331 0.237 -20.757 1.00 87.81 353 ASN A CA 1
ATOM 2629 C C . ASN A 1 353 ? 19.823 -0.063 -20.537 1.00 87.81 353 ASN A C 1
ATOM 2631 O O . ASN A 1 353 ? 20.423 0.429 -19.584 1.00 87.81 353 ASN A O 1
ATOM 2635 N N . SER A 1 354 ? 20.430 -0.841 -21.433 1.00 82.94 354 SER A N 1
ATOM 2636 C CA . SER A 1 354 ? 21.887 -1.029 -21.469 1.00 82.94 354 SER A CA 1
ATOM 2637 C C . SER A 1 354 ? 22.610 0.185 -22.061 1.00 82.94 354 SER A C 1
ATOM 2639 O O . SER A 1 354 ? 23.797 0.369 -21.822 1.00 82.94 354 SER A O 1
ATOM 2641 N N . GLU A 1 355 ? 21.886 1.027 -22.802 1.00 75.88 355 GLU A N 1
ATOM 2642 C CA . GLU A 1 355 ? 22.399 2.237 -23.444 1.00 75.88 355 GLU A CA 1
ATOM 2643 C C . GLU A 1 355 ? 21.976 3.511 -22.685 1.00 75.88 355 GLU A C 1
ATOM 2645 O O . GLU A 1 355 ? 20.905 3.549 -22.065 1.00 75.88 355 GLU A O 1
ATOM 2650 N N . PRO A 1 356 ? 22.762 4.602 -22.763 1.00 70.00 356 PRO A N 1
ATOM 2651 C CA . PRO A 1 356 ? 22.406 5.881 -22.146 1.00 70.00 356 PRO A CA 1
ATOM 2652 C C . PRO A 1 356 ? 21.225 6.580 -22.845 1.00 70.00 356 PRO A C 1
ATOM 2654 O O . PRO A 1 356 ? 20.537 7.399 -22.232 1.00 70.00 356 PRO A O 1
ATOM 2657 N N . ASN A 1 357 ? 20.969 6.259 -24.118 1.00 69.06 357 ASN A N 1
ATOM 2658 C CA . ASN A 1 357 ? 19.906 6.868 -24.915 1.00 69.06 357 ASN A CA 1
ATOM 2659 C C . ASN A 1 357 ? 18.557 6.182 -24.669 1.00 69.06 357 ASN A C 1
ATOM 2661 O O . ASN A 1 357 ? 18.461 4.963 -24.659 1.00 69.06 357 ASN A O 1
ATOM 2665 N N . LEU A 1 358 ? 17.489 6.970 -24.521 1.00 68.25 358 LEU A N 1
ATOM 2666 C CA . LEU A 1 358 ? 16.118 6.479 -24.292 1.00 68.25 358 LEU A CA 1
ATOM 2667 C C . LEU A 1 358 ? 15.234 6.494 -25.548 1.00 68.25 358 LEU A C 1
ATOM 2669 O O . LEU A 1 358 ? 14.034 6.246 -25.469 1.00 68.25 358 LEU A O 1
ATOM 2673 N N . SER A 1 359 ? 15.810 6.817 -26.707 1.00 58.09 359 SER A N 1
ATOM 2674 C CA . SER A 1 359 ? 15.115 6.904 -27.999 1.00 58.09 359 SER A CA 1
ATOM 2675 C C . SER A 1 359 ? 14.662 5.551 -28.558 1.00 58.09 359 SER A C 1
ATOM 2677 O O . SER A 1 359 ? 13.729 5.516 -29.354 1.00 58.09 359 SER A O 1
ATOM 2679 N N . ASP A 1 360 ? 15.281 4.452 -28.122 1.00 54.84 360 ASP A N 1
ATOM 2680 C CA . ASP A 1 360 ? 15.139 3.125 -28.743 1.00 54.84 360 ASP A CA 1
ATOM 2681 C C . ASP A 1 360 ? 13.812 2.414 -28.418 1.00 54.84 360 ASP A C 1
ATOM 2683 O O . ASP A 1 360 ? 13.490 1.383 -29.005 1.00 54.84 360 ASP A O 1
ATOM 2687 N N . LEU A 1 361 ? 13.013 2.947 -27.488 1.00 52.44 361 LEU A N 1
ATOM 2688 C CA . LEU A 1 361 ? 11.717 2.360 -27.122 1.00 52.44 361 LEU A CA 1
ATOM 2689 C C . LEU A 1 361 ? 10.610 2.588 -28.154 1.00 52.44 361 LEU A C 1
ATOM 2691 O O . LEU A 1 361 ? 9.570 1.936 -28.079 1.00 52.44 361 LEU A O 1
ATOM 2695 N N . LEU A 1 362 ? 10.806 3.528 -29.082 1.00 51.03 362 LEU A N 1
ATOM 2696 C CA . LEU A 1 362 ? 9.785 3.912 -30.055 1.00 51.03 362 LEU A CA 1
ATOM 2697 C C . LEU A 1 362 ? 9.529 2.843 -31.129 1.00 51.03 362 LEU A C 1
ATOM 2699 O O . LEU A 1 362 ? 8.487 2.915 -31.774 1.00 51.03 362 LEU A O 1
ATOM 2703 N N . GLU A 1 363 ? 10.411 1.849 -31.291 1.00 49.72 363 GLU A N 1
ATOM 2704 C CA . GLU A 1 363 ? 10.321 0.882 -32.399 1.00 49.72 363 GLU A CA 1
ATOM 2705 C C . GLU A 1 363 ? 10.251 -0.601 -32.005 1.00 49.72 363 GLU A C 1
ATOM 2707 O O . GLU A 1 363 ? 9.950 -1.421 -32.867 1.00 49.72 363 GLU A O 1
ATOM 2712 N N . VAL A 1 364 ? 10.483 -1.000 -30.745 1.00 60.41 364 VAL A N 1
ATOM 2713 C CA . VAL A 1 364 ? 10.678 -2.435 -30.437 1.00 60.41 364 VAL A CA 1
ATOM 2714 C C . VAL A 1 364 ? 9.928 -2.882 -29.183 1.00 60.41 364 VAL A C 1
ATOM 2716 O O . VAL A 1 364 ? 10.525 -3.248 -28.178 1.00 60.41 364 VAL A O 1
ATOM 2719 N N . ALA A 1 365 ? 8.594 -2.906 -29.236 1.00 62.00 365 ALA A N 1
ATOM 2720 C CA . ALA A 1 365 ? 7.808 -3.671 -28.260 1.00 62.00 365 ALA A CA 1
ATOM 2721 C C . ALA A 1 365 ? 8.139 -5.177 -28.340 1.00 62.00 365 ALA A C 1
ATOM 2723 O O . ALA A 1 365 ? 8.101 -5.878 -27.331 1.00 62.00 365 ALA A O 1
ATOM 2724 N N . GLY A 1 366 ? 8.495 -5.659 -29.533 1.00 69.19 366 GLY A N 1
ATOM 2725 C CA . GLY A 1 366 ? 8.430 -7.067 -29.915 1.00 69.19 366 GLY A CA 1
ATOM 2726 C C . GLY A 1 366 ? 7.350 -7.269 -30.986 1.00 69.19 366 GLY A C 1
ATOM 2727 O O . GLY A 1 366 ? 6.842 -6.278 -31.520 1.00 69.19 366 GLY A O 1
ATOM 2728 N N . PRO A 1 367 ? 7.005 -8.521 -31.316 1.00 76.31 367 PRO A N 1
ATOM 2729 C CA . PRO A 1 367 ? 5.922 -8.839 -32.244 1.00 76.31 367 PRO A CA 1
ATOM 2730 C C . PRO A 1 367 ? 4.587 -8.159 -31.850 1.00 76.31 367 PRO A C 1
ATOM 2732 O O . PRO A 1 367 ? 4.268 -8.101 -30.657 1.00 76.31 367 PRO A O 1
ATOM 2735 N N . PRO A 1 368 ? 3.801 -7.606 -32.802 1.00 75.81 368 PRO A N 1
ATOM 2736 C CA . PRO A 1 368 ? 2.567 -6.871 -32.488 1.00 75.81 368 PRO A CA 1
ATOM 2737 C C . PRO A 1 368 ? 1.511 -7.683 -31.725 1.00 75.81 368 PRO A C 1
ATOM 2739 O O . PRO A 1 368 ? 0.776 -7.137 -30.902 1.00 75.81 368 PRO A O 1
ATOM 2742 N N . ASP A 1 369 ? 1.440 -8.984 -31.993 1.00 82.44 369 ASP A N 1
ATOM 2743 C CA . ASP A 1 369 ? 0.577 -9.942 -31.311 1.00 82.44 369 ASP A CA 1
ATOM 2744 C C . ASP A 1 369 ? 0.947 -10.072 -29.829 1.00 82.44 369 ASP A C 1
ATOM 2746 O O . ASP A 1 369 ? 0.068 -9.928 -28.979 1.00 82.44 369 ASP A O 1
ATOM 2750 N N . GLU A 1 370 ? 2.232 -10.209 -29.491 1.00 82.94 370 GLU A N 1
ATOM 2751 C CA . GLU A 1 370 ? 2.684 -10.205 -28.093 1.00 82.94 370 GLU A CA 1
ATOM 2752 C C . GLU A 1 370 ? 2.417 -8.864 -27.401 1.00 82.94 370 GLU A C 1
ATOM 2754 O O . GLU A 1 370 ? 1.921 -8.829 -26.274 1.00 82.94 370 GLU A O 1
ATOM 2759 N N . ALA A 1 371 ? 2.698 -7.746 -28.077 1.00 83.50 371 ALA A N 1
ATOM 2760 C CA . ALA A 1 371 ? 2.499 -6.408 -27.520 1.00 83.50 371 ALA A CA 1
ATOM 2761 C C . ALA A 1 371 ? 1.034 -6.143 -27.122 1.00 83.50 371 ALA A C 1
ATOM 2763 O O . ALA A 1 371 ? 0.773 -5.429 -26.150 1.00 83.50 371 ALA A O 1
ATOM 2764 N N . SER A 1 372 ? 0.079 -6.751 -27.837 1.00 84.38 372 SER A N 1
ATOM 2765 C CA . SER A 1 372 ? -1.356 -6.655 -27.542 1.00 84.38 372 SER A CA 1
ATOM 2766 C C . SER A 1 372 ? -1.785 -7.402 -26.269 1.00 84.38 372 SER A C 1
ATOM 2768 O O . SER A 1 372 ? -2.820 -7.083 -25.683 1.00 84.38 372 SER A O 1
ATOM 2770 N N . LEU A 1 373 ? -0.981 -8.370 -25.810 1.00 88.56 373 LEU A N 1
ATOM 2771 C CA . LEU A 1 373 ? -1.244 -9.164 -24.605 1.00 88.56 373 LEU A CA 1
ATOM 2772 C C . LEU A 1 373 ? -0.751 -8.492 -23.319 1.00 88.56 373 LEU A C 1
ATOM 2774 O O . LEU A 1 373 ? -1.085 -8.955 -22.222 1.00 88.56 373 LEU A O 1
ATOM 2778 N N . VAL A 1 374 ? 0.042 -7.425 -23.439 1.00 88.38 374 VAL A N 1
ATOM 2779 C CA . VAL A 1 374 ? 0.598 -6.697 -22.298 1.00 88.38 374 VAL A CA 1
ATOM 2780 C C . VAL A 1 374 ? -0.504 -5.902 -21.605 1.00 88.38 374 VAL A C 1
ATOM 2782 O O . VAL A 1 374 ? -1.124 -5.017 -22.191 1.00 88.38 374 VAL A O 1
ATOM 2785 N N . LYS A 1 375 ? -0.732 -6.194 -20.322 1.00 87.50 375 LYS A N 1
ATOM 2786 C CA . LYS A 1 375 ? -1.784 -5.547 -19.513 1.00 87.50 375 LYS A CA 1
ATOM 2787 C C . LYS A 1 375 ? -1.250 -4.643 -18.412 1.00 87.50 375 LYS A C 1
ATOM 2789 O O . LYS A 1 375 ? -2.037 -4.083 -17.654 1.00 87.50 375 LYS A O 1
ATOM 2794 N N . ILE A 1 376 ? 0.069 -4.497 -18.323 1.00 83.81 376 ILE A N 1
ATOM 2795 C CA . ILE A 1 376 ? 0.725 -3.667 -17.318 1.00 83.81 376 ILE A CA 1
ATOM 2796 C C . ILE A 1 376 ? 1.438 -2.476 -17.968 1.00 83.81 376 ILE A C 1
ATOM 2798 O O . ILE A 1 376 ? 2.021 -2.608 -19.047 1.00 83.81 376 ILE A O 1
ATOM 2802 N N . PRO A 1 377 ? 1.418 -1.307 -17.322 1.00 83.19 377 PRO A N 1
ATOM 2803 C CA . PRO A 1 377 ? 2.170 -0.144 -17.764 1.00 83.19 377 PRO A CA 1
ATOM 2804 C C . PRO A 1 377 ? 3.680 -0.406 -17.696 1.00 83.19 377 PRO A C 1
ATOM 2806 O O . PRO A 1 377 ? 4.186 -0.994 -16.737 1.00 83.19 377 PRO A O 1
ATOM 2809 N N . THR A 1 378 ? 4.402 0.064 -18.713 1.00 85.06 378 THR A N 1
ATOM 2810 C CA . THR A 1 378 ? 5.852 -0.122 -18.837 1.00 85.06 378 THR A CA 1
ATOM 2811 C C . THR A 1 378 ? 6.558 1.214 -19.054 1.00 85.06 378 THR A C 1
ATOM 2813 O O . THR A 1 378 ? 6.123 2.028 -19.868 1.00 85.06 378 THR A O 1
ATOM 2816 N N . ALA A 1 379 ? 7.662 1.438 -18.345 1.00 85.50 379 ALA A N 1
ATOM 2817 C CA . ALA A 1 379 ? 8.562 2.573 -18.541 1.00 85.50 379 ALA A CA 1
ATOM 2818 C C . ALA A 1 379 ? 10.007 2.098 -18.718 1.00 85.50 379 ALA A C 1
ATOM 2820 O O . ALA A 1 379 ? 10.340 0.968 -18.372 1.00 85.50 379 ALA A O 1
ATOM 2821 N N . MET A 1 380 ? 10.879 2.963 -19.227 1.00 85.94 380 MET A N 1
ATOM 2822 C CA . MET A 1 380 ? 12.316 2.709 -19.303 1.00 85.94 380 MET A CA 1
ATOM 2823 C C . MET A 1 380 ? 13.116 3.876 -18.764 1.00 85.94 380 MET A C 1
ATOM 2825 O O . MET A 1 380 ? 12.782 5.033 -19.015 1.00 85.94 380 MET A O 1
ATOM 2829 N N . VAL A 1 381 ? 14.205 3.542 -18.085 1.00 86.69 381 VAL A N 1
ATOM 2830 C CA . VAL A 1 381 ? 15.223 4.468 -17.587 1.00 86.69 381 VAL A CA 1
ATOM 2831 C C . VAL A 1 381 ? 16.578 4.135 -18.209 1.00 86.69 381 VAL A C 1
ATOM 2833 O O . VAL A 1 381 ? 16.779 3.040 -18.741 1.00 86.69 381 VAL A O 1
ATOM 2836 N N . ASN A 1 382 ? 17.501 5.097 -18.198 1.00 83.75 382 ASN A N 1
ATOM 2837 C CA . ASN A 1 382 ? 18.819 4.910 -18.806 1.00 83.75 382 ASN A CA 1
ATOM 2838 C C . ASN A 1 382 ? 19.718 4.032 -17.922 1.00 83.75 382 ASN A C 1
ATOM 2840 O O . ASN A 1 382 ? 19.400 3.780 -16.757 1.00 83.75 382 ASN A O 1
ATOM 2844 N N . SER A 1 383 ? 20.845 3.585 -18.476 1.00 83.06 383 SER A N 1
ATOM 2845 C CA . SER A 1 383 ? 21.799 2.717 -17.774 1.00 83.06 383 SER A CA 1
ATOM 2846 C C . SER A 1 383 ? 22.269 3.303 -16.439 1.00 83.06 383 SER A C 1
ATOM 2848 O O . SER A 1 383 ? 22.205 2.617 -15.423 1.00 83.06 383 SER A O 1
ATOM 2850 N N . THR A 1 384 ? 22.624 4.592 -16.396 1.00 84.25 384 THR A N 1
ATOM 2851 C CA . THR A 1 384 ? 23.062 5.274 -15.164 1.00 84.25 384 THR A CA 1
ATOM 2852 C C . THR A 1 384 ? 21.989 5.266 -14.070 1.00 84.25 384 THR A C 1
ATOM 2854 O O . THR A 1 384 ? 22.270 4.902 -12.929 1.00 84.25 384 THR A O 1
ATOM 2857 N N . SER A 1 385 ? 20.740 5.603 -14.411 1.00 85.31 385 SER A N 1
ATOM 2858 C CA . SER A 1 385 ? 19.616 5.541 -13.464 1.00 85.31 385 SER A CA 1
ATOM 2859 C C . SER A 1 385 ? 19.360 4.105 -13.010 1.00 85.31 385 SER A C 1
ATOM 2861 O O . SER A 1 385 ? 19.040 3.857 -11.851 1.00 85.31 385 SER A O 1
ATOM 2863 N N . GLY A 1 386 ? 19.516 3.143 -13.918 1.00 86.44 386 GLY A N 1
ATOM 2864 C CA . GLY A 1 386 ? 19.356 1.726 -13.630 1.00 86.44 386 GLY A CA 1
ATOM 2865 C C . GLY A 1 386 ? 20.401 1.156 -12.676 1.00 86.44 386 GLY A C 1
ATOM 2866 O O . GLY A 1 386 ? 20.052 0.381 -11.791 1.00 86.44 386 GLY A O 1
ATOM 2867 N N . GLU A 1 387 ? 21.668 1.549 -12.799 1.00 85.88 387 GLU A N 1
ATOM 2868 C CA . GLU A 1 387 ? 22.724 1.165 -11.852 1.00 85.88 387 GLU A CA 1
ATOM 2869 C C . GLU A 1 387 ? 22.445 1.714 -10.450 1.00 85.88 387 GLU A C 1
ATOM 2871 O O . GLU A 1 387 ? 22.538 0.987 -9.457 1.00 85.88 387 GLU A O 1
ATOM 2876 N N . GLN A 1 388 ? 22.012 2.975 -10.373 1.00 84.50 388 GLN A N 1
ATOM 2877 C CA . GLN A 1 388 ? 21.583 3.591 -9.121 1.00 84.50 388 GLN A CA 1
ATOM 2878 C C . GLN A 1 388 ? 20.384 2.843 -8.520 1.00 84.50 388 GLN A C 1
ATOM 2880 O O . GLN A 1 388 ? 20.439 2.458 -7.353 1.00 84.50 388 GLN A O 1
ATOM 2885 N N . LEU A 1 389 ? 19.351 2.535 -9.312 1.00 84.44 389 LEU A N 1
ATOM 2886 C CA . LEU A 1 389 ? 18.220 1.703 -8.883 1.00 84.44 389 LEU A CA 1
ATOM 2887 C C . LEU A 1 389 ? 18.663 0.322 -8.383 1.00 84.44 389 LEU A C 1
ATOM 2889 O O . LEU A 1 389 ? 18.186 -0.119 -7.341 1.00 84.44 389 LEU A O 1
ATOM 2893 N N . LYS A 1 390 ? 19.597 -0.351 -9.067 1.00 85.62 390 LYS A N 1
ATOM 2894 C CA . LYS A 1 390 ? 20.122 -1.658 -8.636 1.00 85.62 390 LYS A CA 1
ATOM 2895 C C . LYS A 1 390 ? 20.764 -1.580 -7.263 1.00 85.62 390 LYS A C 1
ATOM 2897 O O . LYS A 1 390 ? 20.477 -2.413 -6.410 1.00 85.62 390 LYS A O 1
ATOM 2902 N N . SER A 1 391 ? 21.598 -0.563 -7.044 1.00 81.81 391 SER A N 1
ATOM 2903 C CA . SER A 1 391 ? 22.259 -0.343 -5.754 1.00 81.81 391 SER A CA 1
ATOM 2904 C C . SER A 1 391 ? 21.272 -0.062 -4.619 1.00 81.81 391 SER A C 1
ATOM 2906 O O . SER A 1 391 ? 21.552 -0.392 -3.470 1.00 81.81 391 SER A O 1
ATOM 2908 N N . LEU A 1 392 ? 20.113 0.524 -4.942 1.00 77.50 392 LEU A N 1
ATOM 2909 C CA . LEU A 1 392 ? 19.037 0.754 -3.985 1.00 77.50 392 LEU A CA 1
ATOM 2910 C C . LEU A 1 392 ? 18.248 -0.532 -3.714 1.00 77.50 392 LEU A C 1
ATOM 2912 O O . LEU A 1 392 ? 17.814 -0.739 -2.590 1.00 77.50 392 LEU A O 1
ATOM 2916 N N . LEU A 1 393 ? 18.055 -1.389 -4.719 1.00 79.25 393 LEU A N 1
ATOM 2917 C CA . LEU A 1 393 ? 17.233 -2.601 -4.625 1.00 79.25 393 LEU A CA 1
ATOM 2918 C C . LEU A 1 393 ? 17.961 -3.797 -4.008 1.00 79.25 393 LEU A C 1
ATOM 2920 O O . LEU A 1 393 ? 17.318 -4.666 -3.416 1.00 79.25 393 LEU A O 1
ATOM 2924 N N . LEU A 1 394 ? 19.284 -3.859 -4.145 1.00 77.06 394 LEU A N 1
ATOM 2925 C CA . LEU A 1 394 ? 20.092 -4.900 -3.529 1.00 77.06 394 LEU A CA 1
ATOM 2926 C C . LEU A 1 394 ? 20.429 -4.525 -2.077 1.00 77.06 394 LEU A C 1
ATOM 2928 O O . LEU A 1 394 ? 20.762 -3.372 -1.795 1.00 77.06 394 LEU A O 1
ATOM 2932 N N . PRO A 1 395 ? 20.356 -5.475 -1.129 1.00 61.84 395 PRO A N 1
ATOM 2933 C CA . PRO A 1 395 ? 20.810 -5.224 0.231 1.00 61.84 395 PRO A CA 1
ATOM 2934 C C . PRO A 1 395 ? 22.293 -4.829 0.214 1.00 61.84 395 PRO A C 1
ATOM 2936 O O . PRO A 1 395 ? 23.097 -5.430 -0.502 1.00 61.84 395 PRO A O 1
ATOM 2939 N N . LYS A 1 396 ? 22.674 -3.832 1.024 1.00 57.19 396 LYS A N 1
ATOM 2940 C CA . LYS A 1 396 ? 24.095 -3.561 1.272 1.00 57.19 396 LYS A CA 1
ATOM 2941 C C . LYS A 1 396 ? 24.699 -4.818 1.897 1.00 57.19 396 LYS A C 1
ATOM 2943 O O . LYS A 1 396 ? 24.215 -5.263 2.936 1.00 57.19 396 LYS A O 1
ATOM 2948 N N . GLN A 1 397 ? 25.735 -5.382 1.279 1.00 50.31 397 GLN A N 1
ATOM 2949 C CA . GLN A 1 397 ? 26.531 -6.427 1.917 1.00 50.31 397 GLN A CA 1
ATOM 2950 C C . GLN A 1 397 ? 27.178 -5.825 3.171 1.00 50.31 397 GLN A C 1
ATOM 2952 O O . GLN A 1 397 ? 28.075 -4.989 3.080 1.00 50.31 397 GLN A O 1
ATOM 2957 N N . GLY A 1 398 ? 26.645 -6.179 4.339 1.00 50.44 398 GLY A N 1
ATOM 2958 C CA . GLY A 1 398 ? 27.258 -5.902 5.632 1.00 50.44 398 GLY A CA 1
ATOM 2959 C C . GLY A 1 398 ? 28.242 -7.009 6.006 1.00 50.44 398 GLY A C 1
ATOM 2960 O O . GLY A 1 398 ? 28.118 -8.133 5.523 1.00 50.44 398 GLY A O 1
ATOM 2961 N N . SER A 1 399 ? 29.211 -6.657 6.856 1.00 46.47 399 SER A N 1
ATOM 2962 C CA . SER A 1 399 ? 30.186 -7.558 7.491 1.00 46.47 399 SER A CA 1
ATOM 2963 C C . SER A 1 399 ? 29.555 -8.881 7.948 1.00 46.47 399 SER A C 1
ATOM 2965 O O . SER A 1 399 ? 28.407 -8.884 8.391 1.00 46.47 399 SER A O 1
ATOM 2967 N N . MET A 1 400 ? 30.319 -9.979 7.883 1.00 48.34 400 MET A N 1
ATOM 2968 C CA . MET A 1 400 ? 29.874 -11.371 8.094 1.00 48.34 400 MET A CA 1
ATOM 2969 C C . MET A 1 400 ? 29.247 -11.680 9.473 1.00 48.34 400 MET A C 1
ATOM 2971 O O . MET A 1 400 ? 28.784 -12.798 9.673 1.00 48.34 400 MET A O 1
ATOM 2975 N N . ASP A 1 401 ? 29.154 -10.696 10.372 1.00 47.84 401 ASP A N 1
ATOM 2976 C CA . ASP A 1 401 ? 28.585 -10.817 11.722 1.00 47.84 401 ASP A CA 1
ATOM 2977 C C . ASP A 1 401 ? 27.251 -10.062 11.920 1.00 47.84 401 ASP A C 1
ATOM 2979 O O . ASP A 1 401 ? 26.731 -9.991 13.034 1.00 47.84 401 ASP A O 1
ATOM 2983 N N . ALA A 1 402 ? 26.669 -9.472 10.870 1.00 49.44 402 ALA A N 1
ATOM 2984 C CA . ALA A 1 402 ? 25.373 -8.798 10.969 1.00 49.44 402 ALA A CA 1
ATOM 2985 C C . ALA A 1 402 ? 24.206 -9.755 10.666 1.00 49.44 402 ALA A C 1
ATOM 2987 O O . ALA A 1 402 ? 24.247 -10.521 9.702 1.00 49.44 402 ALA A O 1
ATOM 2988 N N . ALA A 1 403 ? 23.127 -9.660 11.456 1.00 49.94 403 ALA A N 1
ATOM 2989 C CA . ALA A 1 403 ? 21.828 -10.262 11.140 1.00 49.94 403 ALA A CA 1
ATOM 2990 C C . ALA A 1 403 ? 21.444 -9.981 9.669 1.00 49.94 403 ALA A C 1
ATOM 2992 O O . ALA A 1 403 ? 21.807 -8.916 9.157 1.00 49.94 403 ALA A O 1
ATOM 2993 N N . PRO A 1 404 ? 20.722 -10.890 8.976 1.00 53.12 404 PRO A N 1
ATOM 2994 C CA . PRO A 1 404 ? 20.448 -10.743 7.550 1.00 53.12 404 PRO A CA 1
ATOM 2995 C C . PRO A 1 404 ? 19.852 -9.363 7.271 1.00 53.12 404 PRO A C 1
ATOM 2997 O O . PRO A 1 404 ? 18.786 -9.019 7.786 1.00 53.12 404 PRO A O 1
ATOM 3000 N N . ALA A 1 405 ? 20.576 -8.555 6.491 1.00 54.81 405 ALA A N 1
ATOM 3001 C CA . ALA A 1 405 ? 20.189 -7.184 6.205 1.00 54.81 405 ALA A CA 1
ATOM 3002 C C . ALA A 1 405 ? 18.787 -7.179 5.583 1.00 54.81 405 ALA A C 1
ATOM 3004 O O . ALA A 1 405 ? 18.569 -7.725 4.497 1.00 54.81 405 ALA A O 1
ATOM 3005 N N . LYS A 1 406 ? 17.822 -6.584 6.293 1.00 56.31 406 LYS A N 1
ATOM 3006 C CA . LYS A 1 406 ? 16.443 -6.448 5.821 1.00 56.31 406 LYS A CA 1
ATOM 3007 C C . LYS A 1 406 ? 16.465 -5.773 4.445 1.00 56.31 406 LYS A C 1
ATOM 3009 O O . LYS A 1 406 ? 17.083 -4.716 4.298 1.00 56.31 406 LYS A O 1
ATOM 3014 N N . LYS A 1 407 ? 15.836 -6.391 3.433 1.00 62.69 407 LYS A N 1
ATOM 3015 C CA . LYS A 1 407 ? 15.791 -5.839 2.066 1.00 62.69 407 LYS A CA 1
ATOM 3016 C C . LYS A 1 407 ? 15.271 -4.389 2.127 1.00 62.69 407 LYS A C 1
ATOM 3018 O O . LYS A 1 407 ? 14.264 -4.150 2.796 1.00 62.69 407 LYS A O 1
ATOM 3023 N N . PRO A 1 408 ? 15.924 -3.427 1.455 1.00 65.06 408 PRO A N 1
ATOM 3024 C CA . PRO A 1 408 ? 15.456 -2.046 1.434 1.00 65.06 408 PRO A CA 1
ATOM 3025 C C . PRO A 1 408 ? 14.055 -1.965 0.811 1.00 65.06 408 PRO A C 1
ATOM 3027 O O . PRO A 1 408 ? 13.785 -2.565 -0.234 1.00 65.06 408 PRO A O 1
ATOM 3030 N N . MET A 1 409 ? 13.144 -1.227 1.449 1.00 64.94 409 MET A N 1
ATOM 3031 C CA . MET A 1 409 ? 11.877 -0.852 0.830 1.00 64.94 409 MET A CA 1
ATOM 3032 C C . MET A 1 409 ? 12.142 0.278 -0.131 1.00 64.94 409 MET A C 1
ATOM 3034 O O . MET A 1 409 ? 12.459 1.389 0.290 1.00 64.94 409 MET A O 1
ATOM 3038 N N . ILE A 1 410 ? 11.994 -0.030 -1.410 1.00 72.62 410 ILE A N 1
ATOM 3039 C CA . ILE A 1 410 ? 12.093 0.950 -2.470 1.00 72.62 410 ILE A CA 1
ATOM 3040 C C . ILE A 1 410 ? 10.681 1.283 -2.916 1.00 72.62 410 ILE A C 1
ATOM 3042 O O . ILE A 1 410 ? 9.959 0.405 -3.375 1.00 72.62 410 ILE A O 1
ATOM 3046 N N . ILE A 1 411 ? 10.274 2.532 -2.745 1.00 69.88 411 ILE A N 1
ATOM 3047 C CA . ILE A 1 411 ? 8.960 3.024 -3.163 1.00 69.88 411 ILE A CA 1
ATOM 3048 C C . ILE A 1 411 ? 9.191 3.987 -4.295 1.00 69.88 411 ILE A C 1
ATOM 3050 O O . ILE A 1 411 ? 10.038 4.864 -4.151 1.00 69.88 411 ILE A O 1
ATOM 3054 N N . ALA A 1 412 ? 8.426 3.862 -5.375 1.00 71.38 412 ALA A N 1
ATOM 3055 C CA . ALA A 1 412 ? 8.443 4.865 -6.411 1.00 71.38 412 ALA A CA 1
ATOM 3056 C C . ALA A 1 412 ? 7.085 5.450 -6.750 1.00 71.38 412 ALA A C 1
ATOM 3058 O O . ALA A 1 412 ? 6.054 4.778 -6.712 1.00 71.38 412 ALA A O 1
ATOM 3059 N N . LYS A 1 413 ? 7.136 6.720 -7.139 1.00 70.81 413 LYS A N 1
ATOM 3060 C CA . LYS A 1 413 ? 6.016 7.481 -7.672 1.00 70.81 413 LYS A CA 1
ATOM 3061 C C . LYS A 1 413 ? 6.396 7.977 -9.065 1.00 70.81 413 LYS A C 1
ATOM 3063 O O . LYS A 1 413 ? 7.451 8.584 -9.249 1.00 70.81 413 LYS A O 1
ATOM 3068 N N . LEU A 1 414 ? 5.562 7.637 -10.045 1.00 69.00 414 LEU A N 1
ATOM 3069 C CA . LEU A 1 414 ? 5.747 7.970 -11.457 1.00 69.00 414 LEU A CA 1
ATOM 3070 C C . LEU A 1 414 ? 4.946 9.235 -11.775 1.00 69.00 414 LEU A C 1
ATOM 3072 O O . LEU A 1 414 ? 3.722 9.225 -11.702 1.00 69.00 414 LEU A O 1
ATOM 3076 N N . TYR A 1 415 ? 5.624 10.308 -12.156 1.00 62.00 415 TYR A N 1
ATOM 3077 C CA . TYR A 1 415 ? 5.027 11.578 -12.543 1.00 62.00 415 TYR A CA 1
ATOM 3078 C C . TYR A 1 415 ? 5.132 11.768 -14.047 1.00 62.00 415 TYR A C 1
ATOM 3080 O O . TYR A 1 415 ? 6.184 11.556 -14.654 1.00 62.00 415 TYR A O 1
ATOM 3088 N N . ARG A 1 416 ? 4.054 12.250 -14.660 1.00 60.59 416 ARG A N 1
ATOM 3089 C CA . ARG A 1 416 ? 4.113 12.795 -16.012 1.00 60.59 416 ARG A CA 1
ATOM 3090 C C . ARG A 1 416 ? 4.256 14.308 -15.903 1.00 60.59 416 ARG A C 1
ATOM 3092 O O . ARG A 1 416 ? 3.424 14.954 -15.274 1.00 60.59 416 ARG A O 1
ATOM 3099 N N . LYS A 1 417 ? 5.270 14.889 -16.548 1.00 51.88 417 LYS A N 1
ATOM 3100 C CA . LYS A 1 417 ? 5.285 16.342 -16.762 1.00 51.88 417 LYS A CA 1
ATOM 3101 C C . LYS A 1 417 ? 4.185 16.681 -17.778 1.00 51.88 417 LYS A C 1
ATOM 3103 O O . LYS A 1 417 ? 4.346 16.422 -18.970 1.00 51.88 417 LYS A O 1
ATOM 3108 N N . THR A 1 418 ? 3.057 17.209 -17.304 1.00 49.44 418 THR A N 1
ATOM 3109 C CA . THR A 1 418 ? 2.047 17.848 -18.157 1.00 49.44 418 THR A CA 1
ATOM 3110 C C . THR A 1 418 ? 2.498 19.280 -18.404 1.00 49.44 418 THR A C 1
ATOM 3112 O O . THR A 1 418 ? 2.585 20.078 -17.475 1.00 49.44 418 THR A O 1
ATOM 3115 N N . PHE A 1 419 ? 2.838 19.598 -19.650 1.00 48.75 419 PHE A N 1
ATOM 3116 C CA . PHE A 1 419 ? 3.156 20.967 -20.033 1.00 48.75 419 PHE A CA 1
ATOM 3117 C C . PHE A 1 419 ? 1.852 21.721 -20.285 1.00 48.75 419 PHE A C 1
ATOM 3119 O O . PHE A 1 419 ? 1.000 21.254 -21.044 1.00 48.75 419 PHE A O 1
ATOM 3126 N N . TYR A 1 420 ? 1.713 22.880 -19.650 1.00 47.66 420 TYR A N 1
ATOM 3127 C CA . TYR A 1 420 ? 0.649 23.827 -19.946 1.00 47.66 420 TYR A CA 1
ATOM 3128 C C . TYR A 1 420 ? 1.218 24.956 -20.798 1.00 47.66 420 TYR A C 1
ATOM 3130 O O . TYR A 1 420 ? 2.351 25.392 -20.584 1.00 47.66 420 TYR A O 1
ATOM 3138 N N . TYR A 1 421 ? 0.437 25.443 -21.752 1.00 48.53 421 TYR A N 1
ATOM 3139 C CA . TYR A 1 421 ? 0.752 26.662 -22.485 1.00 48.53 421 TYR A CA 1
ATOM 3140 C C . TYR A 1 421 ? -0.423 27.629 -22.394 1.00 48.53 421 TYR A C 1
ATOM 3142 O O . TYR A 1 421 ? -1.581 27.227 -22.335 1.00 48.53 421 TYR A O 1
ATOM 3150 N N . SER A 1 422 ? -0.125 28.923 -22.353 1.00 43.47 422 SER A N 1
ATOM 3151 C CA . SER A 1 422 ? -1.155 29.957 -22.385 1.00 43.47 422 SER A CA 1
ATOM 3152 C C . SER A 1 422 ? -1.438 30.328 -23.837 1.00 43.47 422 SER A C 1
ATOM 3154 O O . SER A 1 422 ? -0.539 30.786 -24.550 1.00 43.47 422 SER A O 1
ATOM 3156 N N . ASN A 1 423 ? -2.681 30.144 -24.281 1.00 59.09 423 ASN A N 1
ATOM 3157 C CA . ASN A 1 423 ? -3.146 30.743 -25.522 1.00 59.09 423 ASN A CA 1
ATOM 3158 C C . ASN A 1 423 ? -3.444 32.225 -25.254 1.00 59.09 423 ASN A C 1
ATOM 3160 O O . ASN A 1 423 ? -4.457 32.578 -24.651 1.00 59.09 423 ASN A O 1
ATOM 3164 N N . ARG A 1 424 ? -2.543 33.106 -25.705 1.00 58.97 424 ARG A N 1
ATOM 3165 C CA . ARG A 1 424 ? -2.647 34.556 -25.473 1.00 58.97 424 ARG A CA 1
ATOM 3166 C C . ARG A 1 424 ? -3.869 35.202 -26.130 1.00 58.97 424 ARG A C 1
ATOM 3168 O O . ARG A 1 424 ? -4.285 36.258 -25.671 1.00 58.97 424 ARG A O 1
ATOM 3175 N N . ASN A 1 425 ? -4.439 34.585 -27.165 1.00 60.34 425 ASN A N 1
ATOM 3176 C CA . ASN A 1 425 ? -5.595 35.135 -27.875 1.00 60.34 425 ASN A CA 1
ATOM 3177 C C . ASN A 1 425 ? -6.915 34.808 -27.167 1.00 60.34 425 ASN A C 1
ATOM 3179 O O . ASN A 1 425 ? -7.842 35.608 -27.222 1.00 60.34 425 ASN A O 1
ATOM 3183 N N . SER A 1 426 ? -7.001 33.653 -26.499 1.00 65.38 426 SER A N 1
ATOM 3184 C CA . SER A 1 426 ? -8.202 33.226 -25.768 1.00 65.38 426 SER A CA 1
ATOM 3185 C C . SER A 1 426 ? -8.108 33.434 -24.252 1.00 65.38 426 SER A C 1
ATOM 3187 O O . SER A 1 426 ? -9.094 33.245 -23.546 1.00 65.38 426 SER A O 1
ATOM 3189 N N . GLY A 1 427 ? -6.928 33.792 -23.729 1.00 56.41 427 GLY A N 1
ATOM 3190 C CA . GLY A 1 427 ? -6.683 33.924 -22.290 1.00 56.41 427 GLY A CA 1
ATOM 3191 C C . GLY A 1 427 ? -6.741 32.593 -21.531 1.00 56.41 427 GLY A C 1
ATOM 3192 O O . GLY A 1 427 ? -6.827 32.587 -20.307 1.00 56.41 427 GLY A O 1
ATOM 3193 N N . THR A 1 428 ? -6.712 31.463 -22.240 1.00 52.78 428 THR A N 1
ATOM 3194 C CA . THR A 1 428 ? -6.907 30.128 -21.662 1.00 52.78 428 THR A CA 1
ATOM 3195 C C . THR A 1 428 ? -5.563 29.448 -21.408 1.00 52.78 428 THR A C 1
ATOM 3197 O O . THR A 1 428 ? -4.654 29.503 -22.241 1.00 52.78 428 THR A O 1
ATOM 3200 N N . LEU A 1 429 ? -5.427 28.803 -20.247 1.00 41.59 429 LEU A N 1
ATOM 3201 C CA . LEU A 1 429 ? -4.358 27.844 -19.972 1.00 41.59 429 LEU A CA 1
ATOM 3202 C C . LEU A 1 429 ? -4.770 26.490 -20.553 1.00 41.59 429 LEU A C 1
ATOM 3204 O O . LEU A 1 429 ? -5.788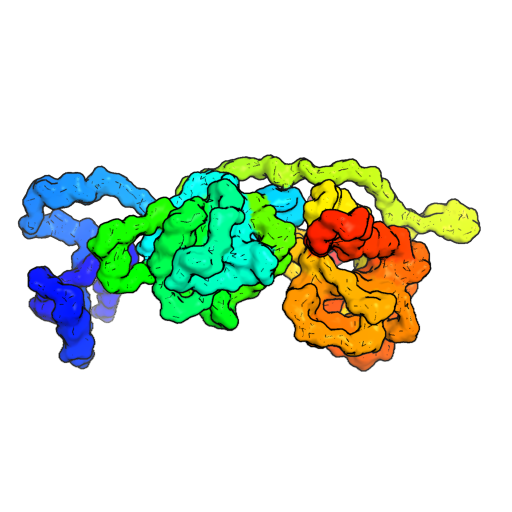 25.932 -20.163 1.00 41.59 429 LEU A O 1
ATOM 3208 N N . CYS A 1 430 ? -3.975 25.995 -21.493 1.00 48.91 430 CYS A N 1
ATOM 3209 C CA . CYS A 1 430 ? -4.241 24.794 -22.269 1.00 48.91 430 CYS A CA 1
ATOM 3210 C C . CYS A 1 430 ? -3.266 23.692 -21.868 1.00 48.91 430 CYS A C 1
ATOM 3212 O O . CYS A 1 430 ? -2.053 23.924 -21.825 1.00 48.91 430 CYS A O 1
ATOM 3214 N N . GLY A 1 431 ? -3.768 22.486 -21.599 1.00 46.66 431 GLY A N 1
ATOM 3215 C CA . GLY A 1 431 ? -2.920 21.300 -21.519 1.00 46.66 431 GLY A CA 1
ATOM 3216 C C . GLY A 1 431 ? -2.386 20.923 -22.906 1.00 46.66 431 GLY A C 1
ATOM 3217 O O . GLY A 1 431 ? -3.108 21.007 -23.892 1.00 46.66 431 GLY A O 1
ATOM 3218 N N . TYR A 1 432 ? -1.136 20.457 -23.011 1.00 45.75 432 TYR A N 1
ATOM 3219 C CA . TYR A 1 432 ? -0.490 20.096 -24.293 1.00 45.75 432 TYR A CA 1
ATOM 3220 C C . TYR A 1 432 ? -1.241 19.036 -25.145 1.00 45.75 432 TYR A C 1
ATOM 3222 O O . TYR A 1 432 ? -0.917 18.836 -26.316 1.00 45.75 432 TYR A O 1
ATOM 3230 N N . HIS A 1 433 ? -2.235 18.344 -24.577 1.00 42.19 433 HIS A N 1
ATOM 3231 C CA . HIS A 1 433 ? -3.072 17.345 -25.257 1.00 42.19 433 HIS A CA 1
ATOM 3232 C C . HIS A 1 433 ? -4.578 17.624 -25.186 1.00 42.19 433 HIS A C 1
ATOM 3234 O O . HIS A 1 433 ? -5.359 16.808 -25.672 1.00 42.19 433 HIS A O 1
ATOM 3240 N N . GLU A 1 434 ? -4.989 18.746 -24.605 1.00 40.53 434 GLU A N 1
ATOM 3241 C CA . GLU A 1 434 ? -6.394 19.136 -24.545 1.00 40.53 434 GLU A CA 1
ATOM 3242 C C . GLU A 1 434 ? -6.670 20.121 -25.684 1.00 40.53 434 GLU A C 1
ATOM 3244 O O . GLU A 1 434 ? -5.883 21.052 -25.877 1.00 40.53 434 GLU A O 1
ATOM 3249 N N . PRO A 1 435 ? -7.730 19.926 -26.485 1.00 43.69 435 PRO A N 1
ATOM 3250 C CA . PRO A 1 435 ? -8.117 20.932 -27.456 1.00 43.69 435 PRO A CA 1
ATOM 3251 C C . PRO A 1 435 ? -8.534 22.212 -26.720 1.00 43.69 435 PRO A C 1
ATOM 3253 O O . PRO A 1 435 ? -9.499 22.215 -25.956 1.00 43.69 435 PRO A O 1
ATOM 3256 N N . CYS A 1 436 ? -7.777 23.274 -26.979 1.00 45.78 436 CYS A N 1
ATOM 3257 C CA . CYS A 1 436 ? -8.189 24.667 -26.874 1.00 45.78 436 CYS A CA 1
ATOM 3258 C C . CYS A 1 436 ? -8.524 25.173 -28.286 1.00 45.78 436 CYS A C 1
ATOM 3260 O O . CYS A 1 436 ? -9.445 25.999 -28.397 1.00 45.78 436 CYS A O 1
#

Radius of gyration: 28.34 Å; Cα contacts (8 Å, |Δi|>4): 839; chains: 1; bounding box: 85×53×71 Å

Sequence (436 aa):
SASCLHPKVSLGDRLVGINKKRFTGMTLEASVELIRNTPPPFILKFYTERDVDGDDISLDDLKLATKPQEISHLGTEGQLIIASPPILAGSEFTITFASFGAPPACLLQNLTLSNPEQGKPLMACSASGLSNDLPENSLVLVLRGVCSFVTKTRNVQSKGGKGAIVVTRDFEPIAVMPAGAGELERGTSIDIPAGMLSWKDGLALQALLSNGPLKVLLKGANCQDLGSTLDQGAQQSEIDYSKMKTKDGRLIDRQKARSTVELLVWSSSNGMTAKFYGVFALFGPKYEGFPSVVDAKPGSLRLSPEPHNGCEDFAASSEFQGQIVVVYRGICSFSSKAINVQKAGGVGMIIVNSEPNLSDLLEVAGPPDEASLVKIPTAMVNSTSGEQLKSLLLPKQGSMDAAPAKKPMIIAKLYRKTFYYSNRNSGTLCGYHEPC

Organism: NCBI:txid96639

Nearest PDB structures (foldseek):
  7f2i-assembly1_A  TM=7.781E-01  e=7.205E-08  Arabidopsis thaliana
  4tjx-assembly1_A  TM=7.391E-01  e=1.156E-07  Arabidopsis thaliana
  7f2d-assembly1_A  TM=7.711E-01  e=7.660E-07  Arabidopsis thaliana
  6hc6-assembly3_C  TM=5.337E-01  e=1.380E-07  Bacillus subtilis subsp. subtilis str. 168
  7eox-assembly2_B  TM=4.722E-01  e=2.650E-06  Euphorbia resinifera

Solvent-accessible surface area (backbone atoms only — not comparable to full-atom values): 25245 Å² total; per-residue (Å²): 142,80,79,82,80,68,78,82,83,51,96,85,51,44,80,42,30,49,69,91,47,65,40,80,94,53,55,70,66,60,45,53,51,52,55,75,73,51,70,83,88,76,46,79,39,67,52,50,93,81,61,76,85,62,89,90,78,64,78,71,66,57,72,75,67,74,61,81,79,70,83,66,54,49,56,33,70,34,35,40,29,30,51,36,60,56,91,48,32,74,45,71,40,69,26,42,20,16,56,47,49,32,71,59,84,56,50,86,26,30,36,33,41,32,25,44,92,79,44,42,59,40,54,38,77,47,54,88,74,40,52,90,80,64,62,77,58,15,32,30,32,26,33,57,64,97,56,56,66,60,53,26,40,46,27,41,44,75,61,64,32,55,22,31,40,34,17,41,60,68,92,55,75,91,66,82,43,62,66,62,90,72,65,62,72,72,83,46,80,53,80,34,22,36,29,36,32,49,32,73,58,38,52,55,49,40,66,53,25,41,63,43,68,36,36,27,34,44,38,40,86,87,42,74,82,79,70,94,76,57,83,86,78,84,94,70,86,82,76,71,81,56,53,48,72,46,100,87,67,48,76,45,72,60,91,67,89,75,47,57,32,37,36,41,35,35,32,68,76,76,72,47,73,47,80,41,61,33,34,49,49,90,46,32,48,60,72,82,79,40,69,55,91,90,52,50,68,68,34,44,55,38,72,41,66,88,92,22,40,36,71,60,83,54,78,65,37,86,82,35,46,70,16,30,33,37,26,35,63,62,96,56,44,55,23,57,25,47,44,26,39,46,67,13,37,22,59,26,37,37,35,23,33,84,45,78,68,77,73,70,59,83,79,53,46,50,60,71,73,54,23,70,69,27,80,40,42,38,33,34,31,25,29,70,55,34,53,54,49,47,64,55,59,46,55,74,87,67,66,98,86,58,74,83,65,73,63,37,44,32,36,33,31,63,42,63,81,78,54,71,46,73,43,83,90,77,75,41,80,29,48,82,86,50,94,121

pLDDT: mean 71.16, std 18.64, range [28.59, 96.88]

Foldseek 3Di:
DDPPPDPPPDVPWAFQDKAPDGCVPPDPVRRVVVVVPDDPPIDIDTDDPVVVVDDDDDPVVVVVVPDPPDPDLAQDKWWKAFQPPLQRGRPIFIWGWANAAADFPQDKAWEAAQCLVVLHHEQQLDLVSGDLDDPARYAYEHEDDDDAQLSNLLSCVVSVHQEYEYEYPDQDDADHRYDDPPSPVPVRHRHHIYIYGYNVVSLQVSLVNNQHITIIGTGTPPRDDPDDPSNDDDDDDDDPPQWDQDPVGDTDGPPPLAFKKKKWKAWPVVRDIDIFIWGWAPFADDCVVQPDLVCQRKFWEAQDDPVSAQQDADAQDSRLARHEYEGEPDDDAQLSSLVSSVNSNHQHYEYEYPAQDRVVSPPTNDDPVSSNVRHHIYIYGYNVVSVVVVVRQDFDDDDPPDDPRRGITMIMGMHRPFDWDQPPVVRDTDTPPHDD

Secondary structure (DSSP, 8-state):
----------TTPEEEEETTEE-TT--HHHHHHHHHTSPSS--EEEE-TT-TTSS---TTGGGSS-S------TT-EEEEEEEESGGGTT-EEEEEE-SSSPPP--SEEEEEESSTTTTS----SSGGGS-S-PPTTEEEEEE--SS-HHHHHHHHHHTT-SEEEEEP-TTPPP---PPPTTTTTSS----S-EEEE-HHHHHHHHHHHTT-PEEEEEE-TT-----S------------TTEEE-TTS-EEE-S---SEEEEEEEETTT--EEEEEEEE-SSSS-GGGSS-TTS---EEEEEPSTTSS--S-----TTTTTPEEEEE--SS-HHHHHHHHHHTT-SEEEEE-SSS--GGGGT-SSSHHHHHT--S-EEEE-HHHHHHHHHHHSPP---TTS---PPP-EEEEEEE---EEEETTTTEEEETTS--